Protein AF-A0A182NRC0-F1 (afdb_monomer)

Mean predicted aligned error: 17.58 Å

Nearest PDB structures (foldseek):
  3b2d-assembly1_D  TM=5.508E-01  e=8.997E-05  Homo sapiens
  3m7o-assembly1_A  TM=5.304E-01  e=8.075E-05  Mus musculus
  3m7o-assembly3_C  TM=5.229E-01  e=1.631E-04  Mus musculus
  3mu3-assembly2_B  TM=4.552E-01  e=1.463E-04  Gallus gallus
  2n59-assembly1_A  TM=3.429E-01  e=3.055E+00  Rhodopseudomonas palustris DX-1

Radius of gyration: 30.47 Å; Cα contacts (8 Å, |Δi|>4): 917; chains: 1; bounding box: 78×65×74 Å

Foldseek 3Di:
DPDPPVVVVVVVVVVVVVVPPDDDDDDDPPPPPPPPVPPFDKAWDDKDWDDPPFPQKDKPDWDFDDDVVDFIKTWTKIAGQDWAQWKKKWKFKFFCDPHTDTDDDTDIDTLQCCLVVVDPDPNVVLVLVQCCVFPVVVSDHDGDHNDMDTHIGGDDPVSDPPQDDFHKMKMKMWIAGPVRGTRTIMIIIMGTDDPDDDDDPPLDDDADPDDDDPDPPDPQKHKPDWDWDDDVPDFIKTWTKIAGQDWDLWKKKFKFKFFCPPHTDTHDDGDIDTLLLCLVPVPPDPVVVLVLVQCCVFPVVSSDHDGDHNDMDTHIGGDDPVSDPSPDDDGDMDMDMDIFAADWDFPDPPFPFKHWPDFDWADDPPDFIKTWTKMAGQDKALWKKKWKFKFFCPPATDTDPDTDIDGLLVCLVPVPPDPVVVLVLVQCCQQPVVQSDHDTDHNDMDTGIGGDDLVSDDPPDDFHKMWMWIFMAGPVRRTRTIIIWIWGWDDDVGTDIHTDGDDDVVSVVVVVVD

Organism: NCBI:txid7168

Secondary structure (DSSP, 8-state):
--SSHHHHHHHHHHHHHHTS------------------S---EEEEEEE-SPSPSS-EEEEEEEE--TTS--EEEEEEEEEEEES--EEEEEEEEESSSEEEEEEEEEEEHHHHHHH----HHHHHHHHHHHHH-GGGTSPSPEEEEEEEEEE---GGGS-TTPPSEEEEEEEEEE-TTS-EEEEEEEEEEE--------S-------------SPSPSS-EEEEEEEE--TTS--EEEEEEEE-S-BS--EEEEEEEEESSSEEEEEEEEEEEHHHHHHS----HHHHHHHHHHHHH-TTTSSPSPB-SEEEEEEE---GGGS-TTPPSS-EEEEEEEE----EE-SPSBTTBEEEEEEEE--TTSPPEEEEEEEEEEEES-EEEEEEEEEESSSEEEEEEEEEEEHHHHHHS--S-HHHHHHHHHHHHH-TTT-SSSPEEEEEEEEEEE--GGGS-TTPPSEEEEEEEEEEETT--EEEEEEEEEEEEESSSEEEEE-----HHHHHHTT--

Sequence (514 aa):
MELNIIGYALVLALLIHFSLQNTRSTEKPIERNTTRNKAYSIRITKYLCVGMPYERTTVNYCKTVLRRNQPTVLNVSVHVPEVLNYIWVTVKLYYKFRTFQPFLIDMEQEGCEYMKNRPVIPLTDYIYEIFQKSVPDLSSPCPHGNKTYNIVWWLEEKYTPKSIPAGDYRLDVQFIAHDKAIIYANTRSTEKPIGRNTTNNKPYTIRITKYLCVELPYERTTVSYCKTLLRRNQPTVLNVSVHVPEVLNYILVTVKLYYKFRTFQPLLIDMEQEGCEYMRNRPIIPLTDYIYEIYQKSLPDLAKPCPHGNRTYNIVWWLEEKHTPKSMPAGDYRLDTRLHLNRMLCVDMPYPNSFVTQCRVILRRNQMSLIALSIDVPDLYNYITLHVKLHYKFNTFQPLLFEAAADVCGFMRDPVKSPALIYVYEILLDMVPKYTRPCPHGNLTYAVLTEFKEEYAPKSVPAGDYRLDLRFATHANVTLLSVQLYFYARRREFLVLKIIPNMTKAEIYRDRMT

InterPro domains:
  IPR010512 Protein of unknown function DUF1091 [PF06477] (89-171)
  IPR010512 Protein of unknown function DUF1091 [PF06477] (253-335)
  IPR010512 Protein of unknown function DUF1091 [PF06477] (387-468)

Structure (mmCIF, N/CA/C/O backbone):
data_AF-A0A182NRC0-F1
#
_entry.id   AF-A0A182NRC0-F1
#
loop_
_atom_site.group_PDB
_atom_site.id
_atom_site.type_symbol
_atom_site.label_atom_id
_atom_site.label_alt_id
_atom_site.label_comp_id
_atom_site.label_asym_id
_atom_site.label_entity_id
_atom_site.label_seq_id
_atom_site.pdbx_PDB_ins_code
_atom_site.Cartn_x
_atom_site.Cartn_y
_atom_site.Cartn_z
_atom_site.occupancy
_atom_site.B_iso_or_equiv
_atom_site.auth_seq_id
_atom_site.auth_comp_id
_atom_site.auth_asym_id
_atom_site.auth_atom_id
_atom_site.pdbx_PDB_model_num
ATOM 1 N N . MET A 1 1 ? -46.319 24.843 -40.673 1.00 43.72 1 MET A N 1
ATOM 2 C CA . MET A 1 1 ? -45.255 24.015 -40.054 1.00 43.72 1 MET A CA 1
ATOM 3 C C . MET A 1 1 ? -45.783 23.529 -38.714 1.00 43.72 1 MET A C 1
ATOM 5 O O . MET A 1 1 ? -45.491 24.105 -37.678 1.00 43.72 1 MET A O 1
ATOM 9 N N . GLU A 1 2 ? -46.655 22.525 -38.762 1.00 41.47 2 GLU A N 1
ATOM 10 C CA . GLU A 1 2 ? -47.545 22.118 -37.665 1.00 41.47 2 GLU A CA 1
ATOM 11 C C . GLU A 1 2 ? -47.309 20.651 -37.274 1.00 41.47 2 GLU A C 1
ATOM 13 O O . GLU A 1 2 ? -48.224 19.838 -37.270 1.00 41.47 2 GLU A O 1
ATOM 18 N N . LEU A 1 3 ? -46.060 20.281 -36.973 1.00 39.16 3 LEU A N 1
ATOM 19 C CA . LEU A 1 3 ? -45.738 18.898 -36.584 1.00 39.16 3 LEU A CA 1
ATOM 20 C C . LEU A 1 3 ? -44.888 18.743 -35.314 1.00 39.16 3 LEU A C 1
ATOM 22 O O . LEU A 1 3 ? -44.550 17.623 -34.959 1.00 39.16 3 LEU A O 1
ATOM 26 N N . ASN A 1 4 ? -44.624 19.820 -34.564 1.00 47.69 4 ASN A N 1
ATOM 27 C CA . ASN A 1 4 ? -43.827 19.748 -33.324 1.00 47.69 4 ASN A CA 1
ATOM 28 C C . ASN A 1 4 ? -44.588 20.066 -32.024 1.00 47.69 4 ASN A C 1
ATOM 30 O O . ASN A 1 4 ? -43.991 20.048 -30.952 1.00 47.69 4 ASN A O 1
ATOM 34 N N . ILE A 1 5 ? -45.903 20.304 -32.079 1.00 46.97 5 ILE A N 1
ATOM 35 C CA . ILE A 1 5 ? -46.701 20.641 -30.882 1.00 46.97 5 ILE A CA 1
ATOM 36 C C . ILE A 1 5 ? -47.317 19.387 -30.230 1.00 46.97 5 ILE A C 1
ATOM 38 O O . ILE A 1 5 ? -47.446 19.320 -29.009 1.00 46.97 5 ILE A O 1
ATOM 42 N N . ILE A 1 6 ? -47.597 18.336 -31.008 1.00 53.00 6 ILE A N 1
ATOM 43 C CA . ILE A 1 6 ? -48.217 17.098 -30.497 1.00 53.00 6 ILE A CA 1
ATOM 44 C C . ILE A 1 6 ? -47.212 16.252 -29.688 1.00 53.00 6 ILE A C 1
ATOM 46 O O . ILE A 1 6 ? -47.586 15.628 -28.696 1.00 53.00 6 ILE A O 1
ATOM 50 N N . GLY A 1 7 ? -45.918 16.297 -30.034 1.00 47.84 7 GLY A N 1
ATOM 51 C CA . GLY A 1 7 ? -44.866 15.564 -29.316 1.00 47.84 7 GLY A CA 1
ATOM 52 C C . GLY A 1 7 ? -44.613 16.082 -27.895 1.00 47.84 7 GLY A C 1
ATOM 53 O O . GLY A 1 7 ? -44.473 15.290 -26.966 1.00 47.84 7 GLY A O 1
ATOM 54 N N . TYR A 1 8 ? -44.631 17.404 -27.692 1.00 46.28 8 TYR A N 1
ATOM 55 C CA . TYR A 1 8 ? -44.430 18.000 -26.365 1.00 46.28 8 TYR A CA 1
ATOM 56 C C . TYR A 1 8 ? -45.642 17.817 -25.440 1.00 46.28 8 TYR A C 1
ATOM 58 O O . TYR A 1 8 ? -45.466 17.619 -24.238 1.00 46.28 8 TYR A O 1
ATOM 66 N N . ALA A 1 9 ? -46.861 17.801 -25.991 1.00 51.50 9 ALA A N 1
ATOM 67 C CA . ALA A 1 9 ? -48.078 17.551 -25.219 1.00 51.50 9 ALA A CA 1
ATOM 68 C C . ALA A 1 9 ? -48.160 16.102 -24.696 1.00 51.50 9 ALA A C 1
ATOM 70 O O . ALA A 1 9 ? -48.585 15.880 -23.563 1.00 51.50 9 ALA A O 1
ATOM 71 N N . LEU A 1 10 ? -47.683 15.120 -25.471 1.00 51.16 10 LEU A N 1
ATOM 72 C CA . LEU A 1 10 ? -47.648 13.707 -25.067 1.00 51.16 10 LEU A CA 1
ATOM 73 C C . LEU A 1 10 ? -46.608 13.427 -23.970 1.00 51.16 10 LEU A C 1
ATOM 75 O O . LEU A 1 10 ? -46.870 12.643 -23.059 1.00 51.16 10 LEU A O 1
ATOM 79 N N . VAL A 1 11 ? -45.460 14.112 -24.003 1.00 56.47 11 VAL A N 1
ATOM 80 C CA . VAL A 1 11 ? -44.422 13.983 -22.965 1.00 56.47 11 VAL A CA 1
ATOM 81 C C . VAL A 1 11 ? -44.844 14.675 -21.663 1.00 56.47 11 VAL A C 1
ATOM 83 O O . VAL A 1 11 ? -44.642 14.109 -20.588 1.00 56.47 11 VAL A O 1
ATOM 86 N N . LEU A 1 12 ? -45.504 15.840 -21.726 1.00 53.97 12 LEU A N 1
ATOM 87 C CA . LEU A 1 12 ? -46.051 16.483 -20.523 1.00 53.97 12 LEU A CA 1
ATOM 88 C C . LEU A 1 12 ? -47.208 15.679 -19.903 1.00 53.97 12 LEU A C 1
ATOM 90 O O . LEU A 1 12 ? -47.270 15.559 -18.680 1.00 53.97 12 LEU A O 1
ATOM 94 N N . ALA A 1 13 ? -48.085 15.077 -20.714 1.00 54.19 13 ALA A N 1
ATOM 95 C CA . ALA A 1 13 ? -49.183 14.247 -20.214 1.00 54.19 13 ALA A CA 1
ATOM 96 C C . ALA A 1 13 ? -48.684 12.967 -19.513 1.00 54.19 13 ALA A C 1
ATOM 98 O O . ALA A 1 13 ? -49.241 12.569 -18.489 1.00 54.19 13 ALA A O 1
ATOM 99 N N . LEU A 1 14 ? -47.592 12.360 -19.996 1.00 48.06 14 LEU A N 1
ATOM 100 C CA . LEU A 1 14 ? -46.971 11.192 -19.358 1.00 48.06 14 LEU A CA 1
ATOM 101 C C . LEU A 1 14 ? -46.259 11.538 -18.038 1.00 48.06 14 LEU A C 1
ATOM 103 O O . LEU A 1 14 ? -46.298 10.744 -17.098 1.00 48.06 14 LEU A O 1
ATOM 107 N N . LEU A 1 15 ? -45.670 12.733 -17.923 1.00 42.88 15 LEU A N 1
ATOM 108 C CA . LEU A 1 15 ? -45.020 13.187 -16.685 1.00 42.88 15 LEU A CA 1
ATOM 109 C C . LEU A 1 15 ? -46.028 13.584 -15.591 1.00 42.88 15 LEU A C 1
ATOM 111 O O . LEU A 1 15 ? -45.769 13.360 -14.405 1.00 42.88 15 LEU A O 1
ATOM 115 N N . ILE A 1 16 ? -47.202 14.096 -15.974 1.00 47.09 16 ILE A N 1
ATOM 116 C CA . ILE A 1 16 ? -48.287 14.423 -15.033 1.00 47.09 16 ILE A CA 1
ATOM 117 C C . ILE A 1 16 ? -49.017 13.149 -14.565 1.00 47.09 16 ILE A C 1
ATOM 119 O O . ILE A 1 16 ? -49.430 13.065 -13.410 1.00 47.09 16 ILE A O 1
ATOM 123 N N . HIS A 1 17 ? -49.092 12.098 -15.393 1.00 43.09 17 HIS A N 1
ATOM 124 C CA . HIS A 1 17 ? -49.669 10.817 -14.965 1.00 43.09 17 HIS A CA 1
ATOM 125 C C . HIS A 1 17 ? -48.775 10.022 -13.996 1.00 43.09 17 HIS A C 1
ATOM 127 O O . HIS A 1 17 ? -49.298 9.317 -13.133 1.00 43.09 17 HIS A O 1
ATOM 133 N N . PHE A 1 18 ? -47.448 10.173 -14.072 1.00 40.12 18 PHE A N 1
ATOM 134 C CA . PHE A 1 18 ? -46.512 9.516 -13.146 1.00 40.12 18 PHE A CA 1
ATOM 135 C C . PHE A 1 18 ? -46.407 10.189 -11.769 1.00 40.12 18 PHE A C 1
ATOM 137 O O . PHE A 1 18 ? -45.891 9.585 -10.831 1.00 40.12 18 PHE A O 1
ATOM 144 N N . SER A 1 19 ? -46.914 11.415 -11.615 1.00 35.34 19 SER A N 1
ATOM 145 C CA . SER A 1 19 ? -46.824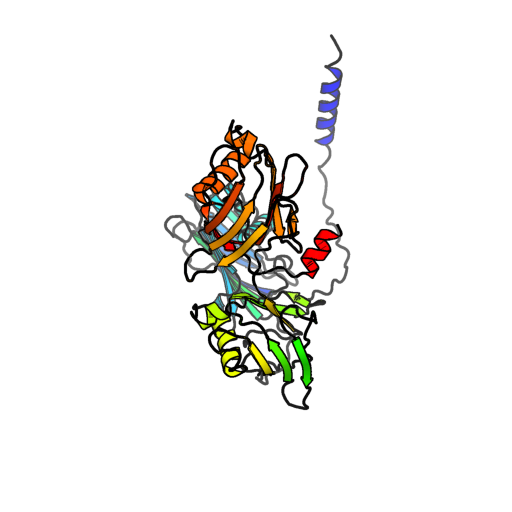 12.185 -10.367 1.00 35.34 19 SER A CA 1
ATOM 146 C C . SER A 1 19 ? -48.092 12.134 -9.497 1.00 35.34 19 SER A C 1
ATOM 148 O O . SER A 1 19 ? -48.095 12.710 -8.410 1.00 35.34 19 SER A O 1
ATOM 150 N N . LEU A 1 20 ? -49.135 11.385 -9.897 1.00 36.84 20 LEU A N 1
ATOM 151 C CA . LEU A 1 20 ? -50.408 11.288 -9.157 1.00 36.84 20 LEU A CA 1
ATOM 152 C C . LEU A 1 20 ? -50.820 9.884 -8.666 1.00 36.84 20 LEU A C 1
ATOM 154 O O . LEU A 1 20 ? -51.962 9.690 -8.253 1.00 36.84 20 LEU A O 1
ATOM 158 N N . GLN A 1 21 ? -49.909 8.908 -8.633 1.00 38.03 21 GLN A N 1
ATOM 159 C CA . GLN A 1 21 ? -50.160 7.607 -7.994 1.00 38.03 21 GLN A CA 1
ATOM 160 C C . GLN A 1 21 ? -48.964 7.141 -7.158 1.00 38.03 21 GLN A C 1
ATOM 162 O O . GLN A 1 21 ? -48.238 6.239 -7.557 1.00 38.03 21 GLN A O 1
ATOM 167 N N . ASN A 1 22 ? -48.763 7.726 -5.971 1.00 32.66 22 ASN A N 1
ATOM 168 C CA . ASN A 1 22 ? -48.242 6.943 -4.843 1.00 32.66 22 ASN A CA 1
ATOM 169 C C . ASN A 1 22 ? -48.501 7.610 -3.483 1.00 32.66 22 ASN A C 1
ATOM 171 O O . ASN A 1 22 ? -47.600 8.054 -2.777 1.00 32.66 22 ASN A O 1
ATOM 175 N N . THR A 1 23 ? -49.771 7.659 -3.091 1.00 34.44 23 THR A N 1
ATOM 176 C CA . THR A 1 23 ? -50.172 7.814 -1.692 1.00 34.44 23 THR A CA 1
ATOM 177 C C . THR A 1 23 ? -51.085 6.654 -1.323 1.00 34.44 23 THR A C 1
ATOM 179 O O . THR A 1 23 ? -52.290 6.714 -1.544 1.00 34.44 23 THR A O 1
ATOM 182 N N . ARG A 1 24 ? -50.516 5.586 -0.747 1.00 33.53 24 ARG A N 1
ATOM 183 C CA . ARG A 1 24 ? -51.160 4.780 0.305 1.00 33.53 24 ARG A CA 1
ATOM 184 C C . ARG A 1 24 ? -50.234 3.696 0.862 1.00 33.53 24 ARG A C 1
ATOM 186 O O . ARG A 1 24 ? -49.718 2.866 0.134 1.00 33.53 24 ARG A O 1
ATOM 193 N N . SER A 1 25 ? -50.186 3.691 2.195 1.00 31.00 25 SER A N 1
ATOM 194 C CA . SER A 1 25 ? -50.291 2.503 3.048 1.00 31.00 25 SER A CA 1
ATOM 195 C C . SER A 1 25 ? -49.156 1.474 3.017 1.00 31.00 25 SER A C 1
ATOM 197 O O . SER A 1 25 ? -49.097 0.595 2.170 1.00 31.00 25 SER A O 1
ATOM 199 N N . THR A 1 26 ? -48.342 1.542 4.073 1.00 41.62 26 THR A N 1
ATOM 200 C CA . THR A 1 26 ? -47.873 0.407 4.887 1.00 41.62 26 THR A CA 1
ATOM 201 C C . THR A 1 26 ? -48.140 -1.002 4.351 1.00 41.62 26 THR A C 1
ATOM 203 O O . THR A 1 26 ? -49.220 -1.541 4.560 1.00 41.62 26 THR A O 1
ATOM 206 N N . GLU A 1 27 ? -47.083 -1.654 3.877 1.00 32.19 27 GLU A N 1
ATOM 207 C CA . GLU A 1 27 ? -46.817 -3.063 4.164 1.00 32.19 27 GLU A CA 1
ATOM 208 C C . GLU A 1 27 ? -45.309 -3.219 4.385 1.00 32.19 27 GLU A C 1
ATOM 210 O O . GLU A 1 27 ? -44.486 -2.979 3.502 1.00 32.19 27 GLU A O 1
ATOM 215 N N . LYS A 1 28 ? -44.926 -3.561 5.621 1.00 36.34 28 LYS A N 1
ATOM 216 C CA . LYS A 1 28 ? -43.568 -4.023 5.915 1.00 36.34 28 LYS A CA 1
ATOM 217 C C . LYS A 1 28 ? -43.353 -5.304 5.110 1.00 36.34 28 LYS A C 1
ATOM 219 O O . LYS A 1 28 ? -44.164 -6.218 5.270 1.00 36.34 28 LYS A O 1
ATOM 224 N N . PRO A 1 29 ? -42.264 -5.447 4.339 1.00 33.28 29 PRO A N 1
ATOM 225 C CA . PRO A 1 29 ? -41.928 -6.752 3.818 1.00 33.28 29 PRO A CA 1
ATOM 226 C C . PRO A 1 29 ? -41.579 -7.633 5.019 1.00 33.28 29 PRO A C 1
ATOM 228 O O . PRO A 1 29 ? -40.618 -7.382 5.749 1.00 33.28 29 PRO A O 1
ATOM 231 N N . ILE A 1 30 ? -42.419 -8.640 5.252 1.00 42.06 30 ILE A N 1
ATOM 232 C CA . ILE A 1 30 ? -42.114 -9.779 6.108 1.00 42.06 30 ILE A CA 1
ATOM 233 C C . ILE A 1 30 ? -40.918 -10.469 5.452 1.00 42.06 30 ILE A C 1
ATOM 235 O O . ILE A 1 30 ? -41.057 -11.260 4.518 1.00 42.06 30 ILE A O 1
ATOM 239 N N . GLU A 1 31 ? -39.719 -10.108 5.906 1.00 36.91 31 GLU A N 1
ATOM 240 C CA . GLU A 1 31 ? -38.492 -10.816 5.576 1.00 36.91 31 GLU A CA 1
ATOM 241 C C . GLU A 1 31 ? -38.659 -12.257 6.063 1.00 36.91 31 GLU A C 1
ATOM 243 O O . GLU A 1 31 ? -38.711 -12.541 7.262 1.00 36.91 31 GLU A O 1
ATOM 248 N N . ARG A 1 32 ? -38.811 -13.176 5.105 1.00 35.69 32 ARG A N 1
ATOM 249 C CA . ARG A 1 32 ? -38.825 -14.614 5.359 1.00 35.69 32 ARG A CA 1
ATOM 250 C C . ARG A 1 32 ? -37.596 -14.975 6.188 1.00 35.69 32 ARG A C 1
ATOM 252 O O . ARG A 1 32 ? -36.467 -14.696 5.788 1.00 35.69 32 ARG A O 1
ATOM 259 N N . ASN A 1 33 ? -37.848 -15.648 7.309 1.00 39.62 33 ASN A N 1
ATOM 260 C CA . ASN A 1 33 ? -36.872 -16.348 8.138 1.00 39.62 33 ASN A CA 1
ATOM 261 C C . ASN A 1 33 ? -36.078 -17.367 7.300 1.00 39.62 33 ASN A C 1
ATOM 263 O O . ASN A 1 33 ? -36.319 -18.568 7.354 1.00 39.62 33 ASN A O 1
ATOM 267 N N . THR A 1 34 ? -35.082 -16.910 6.549 1.00 34.75 34 THR A N 1
ATOM 268 C CA . THR A 1 34 ? -33.891 -17.721 6.331 1.00 34.75 34 THR A CA 1
ATOM 269 C C . THR A 1 34 ? -33.065 -17.589 7.594 1.00 34.75 34 THR A C 1
ATOM 271 O O . THR A 1 34 ? -32.490 -16.531 7.856 1.00 34.75 34 THR A O 1
ATOM 274 N N . THR A 1 35 ? -33.022 -18.655 8.386 1.00 39.28 35 THR A N 1
ATOM 275 C CA . THR A 1 35 ? -32.049 -18.891 9.455 1.00 39.28 35 THR A CA 1
ATOM 276 C C . THR A 1 35 ? -30.634 -18.857 8.869 1.00 39.28 35 THR A C 1
ATOM 278 O O . THR A 1 35 ? -29.957 -19.866 8.694 1.00 39.28 35 THR A O 1
ATOM 281 N N . ARG A 1 36 ? -30.150 -17.656 8.533 1.00 39.91 36 ARG A N 1
ATOM 282 C CA . ARG A 1 36 ? -28.728 -17.405 8.343 1.00 39.91 36 ARG A CA 1
ATOM 283 C C . ARG A 1 36 ? -28.094 -17.668 9.697 1.00 39.91 36 ARG A C 1
ATOM 285 O O . ARG A 1 36 ? -28.308 -16.893 10.625 1.00 39.91 36 ARG A O 1
ATOM 292 N N . ASN A 1 37 ? -27.317 -18.743 9.797 1.00 40.75 37 ASN A N 1
ATOM 293 C CA . ASN A 1 37 ? -26.386 -18.964 10.899 1.00 40.75 37 ASN A CA 1
ATOM 294 C C . ASN A 1 37 ? -25.563 -17.682 11.099 1.00 40.75 37 ASN A C 1
ATOM 296 O O . ASN A 1 37 ? -24.617 -17.419 10.348 1.00 40.75 37 ASN A O 1
ATOM 300 N N . LYS A 1 38 ? -25.966 -16.845 12.065 1.00 46.78 38 LYS A N 1
ATOM 301 C CA . LYS A 1 38 ? -25.236 -15.638 12.444 1.00 46.78 38 LYS A CA 1
ATOM 302 C C . LYS A 1 38 ? -23.928 -16.104 13.065 1.00 46.78 38 LYS A C 1
ATOM 304 O O . LYS A 1 38 ? -23.907 -16.594 14.185 1.00 46.78 38 LYS A O 1
ATOM 309 N N . ALA A 1 39 ? -22.840 -15.991 12.307 1.00 48.66 39 ALA A N 1
ATOM 310 C CA . ALA A 1 39 ? -21.517 -16.439 12.742 1.00 48.66 39 ALA A CA 1
ATOM 311 C C . ALA A 1 39 ? -20.969 -15.632 13.938 1.00 48.66 39 ALA A C 1
ATOM 313 O O . ALA A 1 39 ? -19.999 -16.045 14.563 1.00 48.66 39 ALA A O 1
ATOM 314 N N . TYR A 1 40 ? -21.567 -14.480 14.249 1.00 61.66 40 TYR A N 1
ATOM 315 C CA . TYR A 1 40 ? -21.259 -13.661 15.414 1.00 61.66 40 TYR A CA 1
ATOM 316 C C . TYR A 1 40 ? -22.441 -12.734 15.729 1.00 61.66 40 TYR A C 1
ATOM 318 O O . TYR A 1 40 ? -23.261 -12.451 14.855 1.00 61.66 40 TYR A O 1
ATOM 326 N N . SER A 1 41 ? -22.504 -12.254 16.971 1.00 71.69 41 SER A N 1
ATOM 327 C CA . SER A 1 41 ? -23.411 -11.184 17.394 1.00 71.69 41 SER A CA 1
ATOM 328 C C . SER A 1 41 ? -22.631 -10.125 18.165 1.00 71.69 41 SER A C 1
ATOM 330 O O . SER A 1 41 ? -21.667 -10.446 18.864 1.00 71.69 41 SER A O 1
ATOM 332 N N . ILE A 1 42 ? -23.014 -8.860 18.001 1.00 80.00 42 ILE A N 1
ATOM 333 C CA . ILE A 1 42 ? -22.394 -7.734 18.702 1.00 80.00 42 ILE A CA 1
ATOM 334 C C . ILE A 1 42 ? -23.413 -7.171 19.673 1.00 80.00 42 ILE A C 1
ATOM 336 O O . ILE A 1 42 ? -24.495 -6.742 19.271 1.00 80.00 42 ILE A O 1
ATOM 340 N N . ARG A 1 43 ? -23.049 -7.139 20.957 1.00 83.81 43 ARG A N 1
ATOM 341 C CA . ARG A 1 43 ? -23.885 -6.549 21.992 1.00 83.81 43 ARG A CA 1
ATOM 342 C C . ARG A 1 43 ? -23.289 -5.228 22.436 1.00 83.81 43 ARG A C 1
ATOM 344 O O . ARG A 1 43 ? -22.180 -5.155 22.954 1.00 83.81 43 ARG A O 1
ATOM 351 N N . ILE A 1 44 ? -24.060 -4.169 22.268 1.00 87.81 44 ILE A N 1
ATOM 352 C CA . ILE A 1 44 ? -23.691 -2.849 22.764 1.00 87.81 44 ILE A CA 1
ATOM 353 C C . ILE A 1 44 ? -24.171 -2.739 24.197 1.00 87.81 44 ILE A C 1
ATOM 355 O O . ILE A 1 44 ? -25.370 -2.848 24.456 1.00 87.81 44 ILE A O 1
ATOM 359 N N . THR A 1 45 ? -23.237 -2.531 25.117 1.00 87.25 45 THR A N 1
ATOM 360 C CA . THR A 1 45 ? -23.536 -2.518 26.548 1.00 87.25 45 THR A CA 1
ATOM 361 C C . THR A 1 45 ? -23.946 -1.130 27.011 1.00 87.25 45 THR A C 1
ATOM 363 O O . THR A 1 45 ? -24.887 -1.003 27.791 1.00 87.25 45 THR A O 1
ATOM 366 N N . LYS A 1 46 ? -23.280 -0.082 26.511 1.00 90.88 46 LYS A N 1
ATOM 367 C CA . LYS A 1 46 ? -23.529 1.292 26.954 1.00 90.88 46 LYS A CA 1
ATOM 368 C C . LYS A 1 46 ? -23.110 2.325 25.913 1.00 90.88 46 LYS A C 1
ATOM 370 O O . LYS A 1 46 ? -22.060 2.181 25.287 1.00 90.88 46 LYS A O 1
ATOM 375 N N . TYR A 1 47 ? -23.900 3.389 25.804 1.00 93.19 47 TYR A N 1
ATOM 376 C CA . TYR A 1 47 ? -23.474 4.668 25.250 1.00 93.19 47 TYR A CA 1
ATOM 377 C C . TYR A 1 47 ? -23.299 5.683 26.373 1.00 93.19 47 TYR A C 1
ATOM 379 O O . TYR A 1 47 ? -24.133 5.782 27.276 1.00 93.19 47 TYR A O 1
ATOM 387 N N . LEU A 1 48 ? -22.220 6.445 26.312 1.00 93.06 48 LEU A N 1
ATOM 388 C CA . LEU A 1 48 ? -21.880 7.456 27.293 1.00 93.06 48 LEU A CA 1
ATOM 389 C C . LEU A 1 48 ? -21.454 8.715 26.553 1.00 93.06 48 LEU A C 1
ATOM 391 O O . LEU A 1 48 ? -20.437 8.718 25.872 1.00 93.06 48 LEU A O 1
ATOM 395 N N . CYS A 1 49 ? -22.220 9.787 26.689 1.00 92.50 49 CYS A N 1
ATOM 396 C CA . CYS A 1 49 ? -21.737 11.089 26.266 1.00 92.50 49 CYS A CA 1
ATOM 397 C C . CYS A 1 49 ? -20.751 11.620 27.320 1.00 92.50 49 CYS A C 1
ATOM 399 O O . CYS A 1 49 ? -21.027 11.528 28.517 1.00 92.50 49 CYS A O 1
ATOM 401 N N . VAL A 1 50 ? -19.592 12.109 26.885 1.00 91.62 50 VAL A N 1
ATOM 402 C CA . VAL A 1 50 ? -18.455 12.450 27.759 1.00 91.62 50 VAL A CA 1
ATOM 403 C C . VAL A 1 50 ? -18.076 13.920 27.612 1.00 91.62 50 VAL A C 1
ATOM 405 O O . VAL A 1 50 ? -18.248 14.487 26.537 1.00 91.62 50 VAL A O 1
ATOM 408 N N . GLY A 1 51 ? -17.554 14.531 28.678 1.00 85.75 51 GLY A N 1
ATOM 409 C CA . GLY A 1 51 ? -17.056 15.912 28.640 1.00 85.75 51 GLY A CA 1
ATOM 410 C C . GLY A 1 51 ? -18.138 16.996 28.599 1.00 85.75 51 GLY A C 1
ATOM 411 O O . GLY A 1 51 ? -17.907 18.034 28.000 1.00 85.75 51 GLY A O 1
ATOM 412 N N . MET A 1 52 ? -19.314 16.757 29.190 1.00 87.38 52 MET A N 1
ATOM 413 C CA . MET A 1 52 ? -20.339 17.799 29.348 1.00 87.38 52 MET A CA 1
ATOM 414 C C . MET A 1 52 ? -20.063 18.688 30.572 1.00 87.38 52 MET A C 1
ATOM 416 O O . MET A 1 52 ? -19.608 18.151 31.587 1.00 87.38 52 MET A O 1
ATOM 420 N N . PRO A 1 53 ? -20.434 19.984 30.538 1.00 89.75 53 PRO A N 1
ATOM 421 C CA . PRO A 1 53 ? -21.062 20.703 29.418 1.00 89.75 53 PRO A CA 1
ATOM 422 C C . PRO A 1 53 ? -20.068 21.051 28.294 1.00 89.75 53 PRO A C 1
ATOM 424 O O . PRO A 1 53 ? -18.877 21.195 28.544 1.00 89.75 53 PRO A O 1
ATOM 427 N N . TYR A 1 54 ? -20.570 21.186 27.062 1.00 93.00 54 TYR A N 1
ATOM 428 C CA . TYR A 1 54 ? -19.779 21.631 25.910 1.00 93.00 54 TYR A CA 1
ATOM 429 C C . TYR A 1 54 ? -19.870 23.153 25.757 1.00 93.00 54 TYR A C 1
ATOM 431 O O . TYR A 1 54 ? -20.904 23.742 26.060 1.00 93.00 54 TYR A O 1
ATOM 439 N N . GLU A 1 55 ? -18.811 23.792 25.261 1.00 91.25 55 GLU A N 1
ATOM 440 C CA . GLU A 1 55 ? -18.741 25.261 25.162 1.00 91.25 55 GLU A CA 1
ATOM 441 C C . GLU A 1 55 ? -19.724 25.836 24.132 1.00 91.25 55 GLU A C 1
ATOM 443 O O . GLU A 1 55 ? -20.315 26.888 24.357 1.00 91.25 55 GLU A O 1
ATOM 448 N N . ARG A 1 56 ? -19.921 25.131 23.009 1.00 92.19 56 ARG A N 1
ATOM 449 C CA . ARG A 1 56 ? -20.705 25.613 21.856 1.00 92.19 56 ARG A CA 1
ATOM 450 C C . ARG A 1 56 ? -22.051 24.919 21.671 1.00 92.19 56 ARG A C 1
ATOM 452 O O . ARG A 1 56 ? -22.796 25.268 20.759 1.00 92.19 56 ARG A O 1
ATOM 459 N N . THR A 1 57 ? -22.365 23.906 22.474 1.00 95.25 57 THR A N 1
ATOM 460 C CA . THR A 1 57 ? -23.607 23.136 22.331 1.00 95.25 57 THR A CA 1
ATOM 461 C C . THR A 1 57 ? -24.196 22.768 23.677 1.00 95.25 57 THR A C 1
ATOM 463 O O . THR A 1 57 ? -23.497 22.575 24.670 1.00 95.25 57 THR A O 1
ATOM 466 N N . THR A 1 58 ? -25.514 22.609 23.699 1.00 96.00 58 THR A N 1
ATOM 467 C CA . THR A 1 58 ? -26.236 22.153 24.883 1.00 96.00 58 THR A CA 1
ATOM 468 C C . THR A 1 58 ? -26.858 20.791 24.610 1.00 96.00 58 THR A C 1
ATOM 470 O O . THR A 1 58 ? -27.677 20.607 23.707 1.00 96.00 58 THR A O 1
ATOM 473 N N . VAL A 1 59 ? -26.442 19.786 25.384 1.00 95.94 59 VAL A N 1
ATOM 474 C CA . VAL A 1 59 ? -27.041 18.449 25.321 1.00 95.94 59 VAL A CA 1
ATOM 475 C C . VAL A 1 59 ? -28.263 18.418 26.225 1.00 95.94 59 VAL A C 1
ATOM 477 O O . VAL A 1 59 ? -28.139 18.353 27.444 1.00 95.94 59 VAL A O 1
ATOM 480 N N . ASN A 1 60 ? -29.450 18.419 25.622 1.00 95.38 60 ASN A N 1
ATOM 481 C CA . ASN A 1 60 ? -30.718 18.371 26.350 1.00 95.38 60 ASN A CA 1
ATOM 482 C C . ASN A 1 60 ? -30.900 17.019 27.048 1.00 95.38 60 ASN A C 1
ATOM 484 O O . ASN A 1 60 ? -31.350 16.936 28.189 1.00 95.38 60 ASN A O 1
ATOM 488 N N . TYR A 1 61 ? -30.550 15.935 26.353 1.00 95.69 61 TYR A N 1
ATOM 489 C CA . TYR A 1 61 ? -30.506 14.598 26.930 1.00 95.69 61 TYR A CA 1
ATOM 490 C C . TYR A 1 61 ? -29.561 13.687 26.142 1.00 95.69 61 TYR A C 1
ATOM 492 O O . TYR A 1 61 ? -29.421 13.816 24.929 1.00 95.69 61 TYR A O 1
ATOM 500 N N . CYS A 1 62 ? -28.958 12.714 26.827 1.00 95.62 62 CYS A N 1
ATOM 501 C CA . CYS A 1 62 ? -28.198 11.618 26.225 1.00 95.62 62 CYS A CA 1
ATOM 502 C C . CYS A 1 62 ? -28.517 10.321 26.972 1.00 95.62 62 CYS A C 1
ATOM 504 O O . CYS A 1 62 ? -28.093 10.125 28.110 1.00 95.62 62 CYS A O 1
ATOM 506 N N . LYS A 1 63 ? -29.314 9.445 26.355 1.00 94.88 63 LYS A N 1
ATOM 507 C CA . LYS A 1 63 ? -29.832 8.230 26.990 1.00 94.88 63 LYS A CA 1
ATOM 508 C C . LYS A 1 63 ? -29.451 6.994 26.185 1.00 94.88 63 LYS A C 1
ATOM 510 O O . LYS A 1 63 ? -29.636 6.940 24.971 1.00 94.88 63 LYS A O 1
ATOM 515 N N . THR A 1 64 ? -28.973 5.972 26.890 1.00 93.75 64 THR A N 1
ATOM 516 C CA . THR A 1 64 ? -28.904 4.609 26.357 1.00 93.75 64 THR A CA 1
ATOM 517 C C . THR A 1 64 ? -30.258 3.945 26.572 1.00 93.75 64 THR A C 1
ATOM 519 O O . THR A 1 64 ? -30.673 3.759 27.714 1.00 93.75 64 THR A O 1
ATOM 522 N N . VAL A 1 65 ? -30.938 3.567 25.495 1.00 93.69 65 VAL A N 1
ATOM 523 C CA . VAL A 1 65 ? -32.207 2.837 25.548 1.00 93.69 65 VAL A CA 1
ATOM 524 C C . VAL A 1 65 ? -31.937 1.368 25.240 1.00 93.69 65 VAL A C 1
ATOM 526 O O . VAL A 1 65 ? -31.655 0.981 24.102 1.00 93.69 65 VAL A O 1
ATOM 529 N N . LEU A 1 66 ? -32.006 0.545 26.283 1.00 90.56 66 LEU A N 1
ATOM 530 C CA . LEU A 1 66 ? -31.927 -0.908 26.173 1.00 90.56 66 LEU A CA 1
ATOM 531 C C . LEU A 1 66 ? -33.280 -1.445 25.697 1.00 90.56 66 LEU A C 1
ATOM 533 O O . LEU A 1 66 ? -34.320 -1.101 26.254 1.00 90.56 66 LEU A O 1
ATOM 537 N N . ARG A 1 67 ? -33.272 -2.298 24.671 1.00 88.56 67 ARG A N 1
ATOM 538 C CA . ARG A 1 67 ? -34.482 -2.921 24.122 1.00 88.56 67 ARG A CA 1
ATOM 539 C C . ARG A 1 67 ? -34.339 -4.438 24.159 1.00 88.56 67 ARG A C 1
ATOM 541 O O . ARG A 1 67 ? -33.294 -4.978 23.802 1.00 88.56 67 ARG A O 1
ATOM 548 N N . ARG A 1 68 ? -35.383 -5.146 24.595 1.00 84.50 68 ARG A N 1
ATOM 549 C CA . ARG A 1 68 ? -35.359 -6.613 24.685 1.00 84.50 68 ARG A CA 1
ATOM 550 C C . ARG A 1 68 ? -35.292 -7.214 23.277 1.00 84.50 68 ARG A C 1
ATOM 552 O O . ARG A 1 68 ? -36.120 -6.883 22.436 1.00 84.50 68 ARG A O 1
ATOM 559 N N . ASN A 1 69 ? -34.311 -8.086 23.033 1.00 81.31 69 ASN A N 1
ATOM 560 C CA . ASN A 1 69 ? -34.067 -8.746 21.738 1.00 81.31 69 ASN A CA 1
ATOM 561 C C . ASN A 1 69 ? -33.875 -7.787 20.545 1.00 81.31 69 ASN A C 1
ATOM 563 O O . ASN A 1 69 ? -34.042 -8.187 19.395 1.00 81.31 69 ASN A O 1
ATOM 567 N N . GLN A 1 70 ? -33.524 -6.528 20.802 1.00 86.50 70 GLN A N 1
ATOM 568 C CA . GLN A 1 70 ? -33.285 -5.518 19.775 1.00 86.50 70 GLN A CA 1
ATOM 569 C C . GLN A 1 70 ? -31.974 -4.776 20.063 1.00 86.50 70 GLN A C 1
ATOM 571 O O . GLN A 1 70 ? -31.520 -4.755 21.208 1.00 86.50 70 GLN A O 1
ATOM 576 N N . PRO A 1 71 ? -31.355 -4.140 19.051 1.00 87.38 71 PRO A N 1
ATOM 577 C CA . PRO A 1 71 ? -30.148 -3.354 19.261 1.00 87.38 71 PRO A CA 1
ATOM 578 C C . PRO A 1 71 ? -30.370 -2.234 20.280 1.00 87.38 71 PRO A C 1
ATOM 580 O O . PRO A 1 71 ? -31.389 -1.531 20.227 1.00 87.38 71 PRO A O 1
ATOM 583 N N . THR A 1 72 ? -29.390 -2.049 21.167 1.00 91.31 72 THR A N 1
ATOM 584 C CA . THR A 1 72 ? -29.298 -0.900 22.074 1.00 91.31 72 THR A CA 1
ATOM 585 C C . THR A 1 72 ? -29.236 0.392 21.266 1.00 91.31 72 THR A C 1
ATOM 587 O O . THR A 1 72 ? -28.455 0.490 20.317 1.00 91.31 72 THR A O 1
ATOM 590 N N . VAL A 1 73 ? -30.039 1.378 21.660 1.00 93.56 73 VAL A N 1
ATOM 591 C CA . VAL A 1 73 ? -30.181 2.659 20.959 1.00 93.56 73 VAL A CA 1
ATOM 592 C C . VAL A 1 73 ? -29.553 3.779 21.776 1.00 93.56 73 VAL A C 1
ATOM 594 O O . VAL A 1 73 ? -29.727 3.847 22.991 1.00 93.56 73 VAL A O 1
ATOM 597 N N . LEU A 1 74 ? -28.845 4.669 21.098 1.00 95.00 74 LEU A N 1
ATOM 598 C CA . LEU A 1 74 ? -28.481 5.992 21.574 1.00 95.00 74 LEU A CA 1
ATOM 599 C C . LEU A 1 74 ? -29.604 6.957 21.201 1.00 95.00 74 LEU A C 1
ATOM 601 O O . LEU A 1 74 ? -29.890 7.131 20.021 1.00 95.00 74 LEU A O 1
ATOM 605 N N . ASN A 1 75 ? -30.233 7.573 22.196 1.00 96.06 75 ASN A N 1
ATOM 606 C CA . ASN A 1 75 ? -31.186 8.656 21.989 1.00 96.06 75 ASN A CA 1
ATOM 607 C C . ASN A 1 75 ? -30.581 9.936 22.568 1.00 96.06 75 ASN A C 1
ATOM 609 O O . ASN A 1 75 ? -30.401 10.039 23.786 1.00 96.06 75 ASN A O 1
ATOM 613 N N . VAL A 1 76 ? -30.231 10.882 21.702 1.00 96.56 76 VAL A N 1
ATOM 614 C CA . VAL A 1 76 ? -29.559 12.125 22.084 1.00 96.56 76 VAL A CA 1
ATOM 615 C C . VAL A 1 76 ? -30.227 13.324 21.425 1.00 96.56 76 VAL A C 1
ATOM 617 O O . VAL A 1 76 ? -30.651 13.256 20.276 1.00 96.56 76 VAL A O 1
ATOM 620 N N . SER A 1 77 ? -30.320 14.422 22.168 1.00 96.62 77 SER A N 1
ATOM 621 C CA . SER A 1 77 ? -30.796 15.707 21.666 1.00 96.62 77 SER A CA 1
ATOM 622 C C . SER A 1 77 ? -29.755 16.772 21.958 1.00 96.62 77 SER A C 1
ATOM 624 O O . SER A 1 77 ? -29.431 17.015 23.123 1.00 96.62 77 SER A O 1
ATOM 626 N N . VAL A 1 78 ? -29.207 17.359 20.896 1.00 96.50 78 VAL A N 1
ATOM 627 C CA . VAL A 1 78 ? -28.149 18.371 20.973 1.00 96.50 78 VAL A CA 1
ATOM 628 C C . VAL A 1 78 ? -28.631 19.646 20.301 1.00 96.50 78 VAL A C 1
ATOM 630 O O . VAL A 1 78 ? -28.973 19.635 19.119 1.00 96.50 78 VAL A O 1
ATOM 633 N N . HIS A 1 79 ? -28.660 20.744 21.046 1.00 96.94 79 HIS A N 1
ATOM 634 C CA . HIS A 1 79 ? -28.940 22.065 20.509 1.00 96.94 79 HIS A CA 1
ATOM 635 C C . HIS A 1 79 ? -27.631 22.763 20.135 1.00 96.94 79 HIS A C 1
ATOM 637 O O . HIS A 1 79 ? -26.715 22.884 20.952 1.00 96.94 79 HIS A O 1
ATOM 643 N N . VAL A 1 80 ? -27.544 23.180 18.872 1.00 96.38 80 VAL A N 1
ATOM 644 C CA . VAL A 1 80 ? -26.383 23.864 18.301 1.00 96.38 80 VAL A CA 1
ATOM 645 C C . VAL A 1 80 ? -26.843 25.270 17.897 1.00 96.38 80 VAL A C 1
ATOM 647 O O . VAL A 1 80 ? -27.479 25.401 16.848 1.00 96.38 80 VAL A O 1
ATOM 650 N N . PRO A 1 81 ? -26.601 26.301 18.729 1.00 95.69 81 PRO A N 1
ATOM 651 C CA . PRO A 1 81 ? -27.091 27.658 18.481 1.00 95.69 81 PRO A CA 1
ATOM 652 C C . PRO A 1 81 ? -26.338 28.356 17.340 1.00 95.69 81 PRO A C 1
ATOM 654 O O . PRO A 1 81 ? -26.926 29.129 16.590 1.00 95.69 81 PRO A O 1
ATOM 657 N N . GLU A 1 82 ? -25.050 28.056 17.171 1.00 94.44 82 GLU A N 1
ATOM 658 C CA . GLU A 1 82 ? -24.196 28.658 16.144 1.00 94.44 82 GLU A CA 1
ATOM 659 C C . GLU A 1 82 ? -24.231 27.878 14.827 1.00 94.44 82 GLU A C 1
ATOM 661 O O . GLU A 1 82 ? -24.542 26.687 14.797 1.00 94.44 82 GLU A O 1
ATOM 666 N N . VAL A 1 83 ? -23.869 28.546 13.730 1.00 95.12 83 VAL A N 1
ATOM 667 C CA . VAL A 1 83 ? -23.671 27.913 12.423 1.00 95.12 83 VAL A CA 1
ATOM 668 C C . VAL A 1 83 ? -22.213 27.468 12.281 1.00 95.12 83 VAL A C 1
ATOM 670 O O . VAL A 1 83 ? -21.289 28.276 12.307 1.00 95.12 83 VAL A O 1
ATOM 673 N N . LEU A 1 84 ? -22.016 26.169 12.097 1.00 93.88 84 LEU A N 1
ATOM 674 C CA . LEU A 1 84 ? -20.741 25.483 11.955 1.00 93.88 84 LEU A CA 1
ATOM 675 C C . LEU A 1 84 ? -20.494 25.144 10.480 1.00 93.88 84 LEU A C 1
ATOM 677 O O . LEU A 1 84 ? -21.164 24.293 9.889 1.00 93.88 84 LEU A O 1
ATOM 681 N N . ASN A 1 85 ? -19.504 25.816 9.898 1.00 94.00 85 ASN A N 1
ATOM 682 C CA . ASN A 1 85 ? -19.004 25.544 8.544 1.00 94.00 85 ASN A CA 1
ATOM 683 C C . ASN A 1 85 ? -17.794 24.602 8.533 1.00 94.00 85 ASN A C 1
ATOM 685 O O . ASN A 1 85 ? -17.362 24.182 7.464 1.00 94.00 85 ASN A O 1
ATOM 689 N N . TYR A 1 86 ? -17.241 24.327 9.714 1.00 93.75 86 TYR A N 1
ATOM 690 C CA . TYR A 1 86 ? -16.039 23.535 9.905 1.00 93.75 86 TYR A CA 1
ATOM 691 C C . TYR A 1 86 ? -16.241 22.604 11.093 1.00 93.75 86 TYR A C 1
ATOM 693 O O . TYR A 1 86 ? -16.548 23.070 12.197 1.00 93.75 86 TYR A O 1
ATOM 701 N N . ILE A 1 87 ? -16.086 21.302 10.871 1.00 95.38 87 ILE A N 1
ATOM 702 C CA . ILE A 1 87 ? -16.269 20.279 11.902 1.00 95.38 87 ILE A CA 1
ATOM 703 C C . ILE A 1 87 ? -15.215 19.198 11.709 1.00 95.38 87 ILE A C 1
ATOM 705 O O . ILE A 1 87 ? -15.275 18.414 10.765 1.00 95.38 87 ILE A O 1
ATOM 709 N N . TRP A 1 88 ? -14.280 19.104 12.645 1.00 95.00 88 TRP A N 1
ATOM 710 C CA . TRP A 1 88 ? -13.334 18.002 12.713 1.00 95.00 88 TRP A CA 1
ATOM 711 C C . TRP A 1 88 ? -13.982 16.808 13.408 1.00 95.00 88 TRP A C 1
ATOM 713 O O . TRP A 1 88 ? -14.474 16.920 14.532 1.00 95.00 88 TRP A O 1
ATOM 723 N N . VAL A 1 89 ? -13.991 15.658 12.748 1.00 94.62 89 VAL A N 1
ATOM 724 C CA . VAL A 1 89 ? -14.552 14.416 13.278 1.00 94.62 89 VAL A CA 1
ATOM 725 C C . VAL A 1 89 ? -13.408 13.485 13.635 1.00 94.62 89 VAL A C 1
ATOM 727 O O . VAL A 1 89 ? -12.548 13.211 12.800 1.00 94.62 89 VAL A O 1
ATOM 730 N N . THR A 1 90 ? -13.411 12.975 14.865 1.00 94.06 90 THR A N 1
ATOM 731 C CA . THR A 1 90 ? -12.478 11.937 15.305 1.00 94.06 90 THR A CA 1
ATOM 732 C C . THR A 1 90 ? -13.238 10.662 15.643 1.00 94.06 90 THR A C 1
ATOM 734 O O . THR A 1 90 ? -14.274 10.690 16.309 1.00 94.06 90 THR A O 1
ATOM 737 N N . VAL A 1 91 ? -12.743 9.525 15.158 1.00 91.69 91 VAL A N 1
ATOM 738 C CA . VAL A 1 91 ? -13.301 8.198 15.431 1.00 91.69 91 VAL A CA 1
ATOM 739 C C . VAL A 1 91 ? -12.165 7.271 15.830 1.00 91.69 91 VAL A C 1
ATOM 741 O O . VAL A 1 91 ? -11.328 6.913 15.002 1.00 91.69 91 VAL A O 1
ATOM 744 N N . LYS A 1 92 ? -12.154 6.857 17.098 1.00 91.88 92 LYS A N 1
ATOM 745 C CA . LYS A 1 92 ? -11.123 5.985 17.671 1.00 91.88 92 LYS A CA 1
ATOM 746 C C . LYS A 1 92 ? -11.753 4.723 18.231 1.00 91.88 92 LYS A C 1
ATOM 748 O O . LYS A 1 92 ? -12.591 4.773 19.129 1.00 91.88 92 LYS A O 1
ATOM 753 N N . LEU A 1 93 ? -11.357 3.573 17.704 1.00 87.00 93 LEU A N 1
ATOM 754 C CA . LEU A 1 93 ? -11.750 2.273 18.230 1.00 87.00 93 LEU A CA 1
ATOM 755 C C . LEU A 1 93 ? -10.642 1.756 19.145 1.00 87.00 93 LEU A C 1
ATOM 757 O O . LEU A 1 93 ? -9.463 1.818 18.820 1.00 87.00 93 LEU A O 1
ATOM 761 N N . TYR A 1 94 ? -11.033 1.218 20.288 1.00 89.81 94 TYR A N 1
ATOM 762 C CA . TYR A 1 94 ? -10.162 0.625 21.283 1.00 89.81 94 TYR A CA 1
ATOM 763 C C . TYR A 1 94 ? -10.601 -0.809 21.551 1.00 89.81 94 TYR A C 1
ATOM 765 O O . TYR A 1 94 ? -11.796 -1.107 21.599 1.00 89.81 94 TYR A O 1
ATOM 773 N N . TYR A 1 95 ? -9.636 -1.682 21.805 1.00 82.88 95 TYR A N 1
ATOM 774 C CA . TYR A 1 95 ? -9.861 -3.051 22.249 1.00 82.88 95 TYR A CA 1
ATOM 775 C C . TYR A 1 95 ? -9.353 -3.229 23.677 1.00 82.88 95 TYR A C 1
ATOM 777 O O . TYR A 1 95 ? -8.298 -2.710 24.051 1.00 82.88 95 TYR A O 1
ATOM 785 N N . LYS A 1 96 ? -10.114 -3.948 24.499 1.00 84.00 96 LYS A N 1
ATOM 786 C CA . LYS A 1 96 ? -9.748 -4.232 25.882 1.00 84.00 96 LYS A CA 1
ATOM 787 C C . LYS A 1 96 ? -8.936 -5.520 25.941 1.00 84.00 96 LYS A C 1
ATOM 789 O O . LYS A 1 96 ? -9.471 -6.620 25.832 1.00 84.00 96 LYS A O 1
ATOM 794 N N . PHE A 1 97 ? -7.639 -5.370 26.183 1.00 70.12 97 PHE A N 1
ATOM 795 C CA . PHE A 1 97 ? -6.792 -6.487 26.595 1.00 70.12 97 PHE A CA 1
ATOM 796 C C . PHE A 1 97 ? -6.888 -6.634 28.118 1.00 70.12 97 PHE A C 1
ATOM 798 O O . PHE A 1 97 ? -7.756 -7.322 28.644 1.00 70.12 97 PHE A O 1
ATOM 805 N N . ARG A 1 98 ? -6.033 -5.893 28.834 1.00 73.94 98 ARG A N 1
ATOM 806 C CA . ARG A 1 98 ? -6.182 -5.590 30.268 1.00 73.94 98 ARG A CA 1
ATOM 807 C C . ARG A 1 98 ? -6.796 -4.205 30.464 1.00 73.94 98 ARG A C 1
ATOM 809 O O . ARG A 1 98 ? -7.690 -4.027 31.281 1.00 73.94 98 ARG A O 1
ATOM 816 N N . THR A 1 99 ? -6.336 -3.252 29.659 1.00 80.31 99 THR A N 1
ATOM 817 C CA . THR A 1 99 ? -6.858 -1.890 29.525 1.00 80.31 99 THR A CA 1
ATOM 818 C C . THR A 1 99 ? -7.317 -1.663 28.084 1.00 80.31 99 THR A C 1
ATOM 820 O O . THR A 1 99 ? -6.965 -2.437 27.189 1.00 80.31 99 THR A O 1
ATOM 823 N N . PHE A 1 100 ? -8.129 -0.628 27.858 1.00 85.56 100 PHE A N 1
ATOM 824 C CA . PHE A 1 100 ? -8.515 -0.212 26.509 1.00 85.56 100 PHE A CA 1
ATOM 825 C C . PHE A 1 100 ? -7.316 0.416 25.792 1.00 85.56 100 PHE A C 1
ATOM 827 O O . PHE A 1 100 ? -6.737 1.377 26.294 1.00 85.56 100 PHE A O 1
ATOM 834 N N . GLN A 1 101 ? -6.955 -0.127 24.630 1.00 77.25 101 GLN A N 1
ATOM 835 C CA . GLN A 1 101 ? -5.849 0.345 23.788 1.00 77.25 101 GLN A CA 1
ATOM 836 C C . GLN A 1 101 ? -6.339 0.578 22.350 1.00 77.25 101 GLN A C 1
ATOM 838 O O . GLN A 1 101 ? -7.227 -0.166 21.927 1.00 77.25 101 GLN A O 1
ATOM 843 N N . PRO A 1 102 ? -5.809 1.577 21.611 1.00 81.88 102 PRO A N 1
ATOM 844 C CA . PRO A 1 102 ? -6.218 1.857 20.232 1.00 81.88 102 PRO A CA 1
ATOM 845 C C . PRO A 1 102 ? -6.132 0.617 19.333 1.00 81.88 102 PRO A C 1
ATOM 847 O O . PRO A 1 102 ? -5.183 -0.163 19.425 1.00 81.88 102 PRO A O 1
ATOM 850 N N . PHE A 1 103 ? -7.137 0.411 18.482 1.00 72.88 103 PHE A N 1
ATOM 851 C CA . PHE A 1 103 ? -7.301 -0.804 17.691 1.00 72.88 103 PHE A CA 1
ATOM 852 C C . PHE A 1 103 ? -8.063 -0.552 16.382 1.00 72.88 103 PHE A C 1
ATOM 854 O O . PHE A 1 103 ? -9.248 -0.233 16.397 1.00 72.88 103 PHE A O 1
ATOM 861 N N . LEU A 1 104 ? -7.400 -0.803 15.248 1.00 71.31 104 LEU A N 1
ATOM 862 C CA . LEU A 1 104 ? -7.905 -0.777 13.860 1.00 71.31 104 LEU A CA 1
ATOM 863 C C . LEU A 1 104 ? -8.396 0.565 13.298 1.00 71.31 104 LEU A C 1
ATOM 865 O O . LEU A 1 104 ? -8.100 0.848 12.142 1.00 71.31 104 LEU A O 1
ATOM 869 N N . ILE A 1 105 ? -9.166 1.348 14.053 1.00 73.12 105 ILE A N 1
ATOM 870 C CA . ILE A 1 105 ? -9.770 2.596 13.571 1.00 73.12 105 ILE A CA 1
ATOM 871 C C . ILE A 1 105 ? -9.206 3.753 14.387 1.00 73.12 105 ILE A C 1
ATOM 873 O O . ILE A 1 105 ? -9.470 3.850 15.584 1.00 73.12 105 ILE A O 1
ATOM 877 N N . ASP A 1 106 ? -8.450 4.611 13.714 1.00 83.12 106 ASP A N 1
ATOM 878 C CA . ASP A 1 106 ? -8.015 5.920 14.196 1.00 83.12 106 ASP A CA 1
ATOM 879 C C . ASP A 1 106 ? -8.166 6.882 13.014 1.00 83.12 106 ASP A C 1
ATOM 881 O O . ASP A 1 106 ? -7.355 6.881 12.087 1.00 83.12 106 ASP A O 1
ATOM 885 N N . MET A 1 107 ? -9.310 7.560 12.961 1.00 85.94 107 MET A N 1
ATOM 886 C CA . MET A 1 107 ? -9.680 8.463 11.875 1.00 85.94 107 MET A CA 1
ATOM 887 C C . MET A 1 107 ? -9.860 9.864 12.437 1.00 85.94 107 MET A C 1
ATOM 889 O O . MET A 1 107 ? -10.560 10.045 13.432 1.00 85.94 107 MET A O 1
ATOM 893 N N . GLU A 1 108 ? -9.247 10.836 11.775 1.00 90.81 108 GLU A N 1
ATOM 894 C CA . GLU A 1 108 ? -9.401 12.258 12.051 1.00 90.81 108 GLU A CA 1
ATOM 895 C C . GLU A 1 108 ? -9.567 12.972 10.708 1.00 90.81 108 GLU A C 1
ATOM 897 O O . GLU A 1 108 ? -8.717 12.834 9.828 1.00 90.81 108 GLU A O 1
ATOM 902 N N . GLN A 1 109 ? -10.687 13.668 10.510 1.00 92.44 109 GLN A N 1
ATOM 903 C CA . GLN A 1 109 ? -11.013 14.277 9.222 1.00 92.44 109 GLN A CA 1
ATOM 904 C C . GLN A 1 109 ? -11.902 15.509 9.392 1.00 92.44 109 GLN A C 1
ATOM 906 O O . GLN A 1 109 ? -12.846 15.499 10.181 1.00 92.44 109 GLN A O 1
ATOM 911 N N . GLU A 1 110 ? -11.655 16.540 8.586 1.00 93.50 110 GLU A N 1
ATOM 912 C CA . GLU A 1 110 ? -12.596 17.646 8.394 1.00 93.50 110 GLU A CA 1
ATOM 913 C C . GLU A 1 110 ? -13.840 17.128 7.649 1.00 93.50 110 GLU A C 1
ATOM 915 O O . GLU A 1 110 ? -13.762 16.707 6.491 1.00 93.50 110 GLU A O 1
ATOM 920 N N . GLY A 1 111 ? -14.979 17.079 8.341 1.00 92.50 111 GLY A N 1
ATOM 921 C CA . GLY A 1 111 ? -16.215 16.482 7.847 1.00 92.50 111 GLY A CA 1
ATOM 922 C C . GLY A 1 111 ? -16.925 17.307 6.771 1.00 92.50 111 GLY A C 1
ATOM 923 O O . GLY A 1 111 ? -17.496 16.725 5.850 1.00 92.50 111 GLY A O 1
ATOM 924 N N . CYS A 1 112 ? -16.890 18.638 6.843 1.00 92.44 112 CYS A N 1
ATOM 925 C CA . CYS A 1 112 ? -17.583 19.523 5.902 1.00 92.44 112 CYS A CA 1
ATOM 926 C C . CYS A 1 112 ? -16.956 19.509 4.497 1.00 92.44 112 CYS A C 1
ATOM 928 O O . CYS A 1 112 ? -17.643 19.329 3.491 1.00 92.44 112 CYS A O 1
ATOM 930 N N . GLU A 1 113 ? -15.642 19.654 4.423 1.00 91.62 113 GLU A N 1
ATOM 931 C CA . GLU A 1 113 ? -14.767 19.493 3.274 1.00 91.62 113 GLU A CA 1
ATOM 932 C C . GLU A 1 113 ? -14.875 18.082 2.707 1.00 91.62 113 GLU A C 1
ATOM 934 O O . GLU A 1 113 ? -15.014 17.925 1.491 1.00 91.62 113 GLU A O 1
ATOM 939 N N . TYR A 1 114 ? -14.891 17.060 3.570 1.00 91.00 114 TYR A N 1
ATOM 940 C CA . TYR A 1 114 ? -15.090 15.689 3.121 1.00 91.00 114 TYR A CA 1
ATOM 941 C C . TYR A 1 114 ? -16.448 15.512 2.431 1.00 91.00 114 TYR A C 1
ATOM 943 O O . TYR A 1 114 ? -16.512 14.927 1.355 1.00 91.00 114 TYR A O 1
ATOM 951 N N . MET A 1 115 ? -17.530 16.068 2.979 1.00 90.00 115 MET A N 1
ATOM 952 C CA . MET A 1 115 ? -18.850 16.012 2.338 1.00 90.00 115 MET A CA 1
ATOM 953 C C . MET A 1 115 ? -18.920 16.821 1.036 1.00 90.00 115 MET A C 1
ATOM 955 O O . MET A 1 115 ? -19.634 16.428 0.116 1.00 90.00 115 MET A O 1
ATOM 959 N N . LYS A 1 116 ? -18.176 17.928 0.938 1.00 89.06 116 LYS A N 1
ATOM 960 C CA . LYS A 1 116 ? -18.158 18.797 -0.247 1.00 89.06 116 LYS A CA 1
ATOM 961 C C . LYS A 1 116 ? -17.368 18.199 -1.413 1.00 89.06 116 LYS A C 1
ATOM 963 O O . LYS A 1 116 ? -17.845 18.208 -2.542 1.00 89.06 116 LYS A O 1
ATOM 968 N N . ASN A 1 117 ? -16.158 17.714 -1.141 1.00 87.06 117 ASN A N 1
ATOM 969 C CA . ASN A 1 117 ? -15.201 17.296 -2.170 1.00 87.06 117 ASN A CA 1
ATOM 970 C C . ASN A 1 117 ? -15.106 15.772 -2.320 1.00 87.06 117 ASN A C 1
ATOM 972 O O . ASN A 1 117 ? -14.558 15.293 -3.310 1.00 87.06 117 ASN A O 1
ATOM 976 N N . ARG A 1 118 ? -15.601 15.022 -1.326 1.00 81.00 118 ARG A N 1
ATOM 977 C CA . ARG A 1 118 ? -15.553 13.559 -1.201 1.00 81.00 118 ARG A CA 1
ATOM 978 C C . ARG A 1 118 ? -14.260 12.937 -1.747 1.00 81.00 118 ARG A C 1
ATOM 980 O O . ARG A 1 118 ? -14.298 12.171 -2.714 1.00 81.00 118 ARG A O 1
ATOM 987 N N . PRO A 1 119 ? -13.097 13.248 -1.146 1.00 76.50 119 PRO A N 1
ATOM 988 C CA . PRO A 1 119 ? -11.865 12.574 -1.517 1.00 76.50 119 PRO A CA 1
ATOM 989 C C . PRO A 1 119 ? -12.002 11.078 -1.218 1.00 76.50 119 PRO A C 1
ATOM 991 O O . PRO A 1 119 ? -12.470 10.692 -0.149 1.00 76.50 119 PRO A O 1
ATOM 994 N N . VAL A 1 120 ? -11.567 10.228 -2.149 1.00 70.44 120 VAL A N 1
ATOM 995 C CA . VAL A 1 120 ? -11.622 8.772 -1.967 1.00 70.44 120 VAL A CA 1
ATOM 996 C C . VAL A 1 120 ? -10.610 8.366 -0.890 1.00 70.44 120 VAL A C 1
ATOM 998 O O . VAL A 1 120 ? -9.405 8.271 -1.152 1.00 70.44 120 VAL A O 1
ATOM 1001 N N . ILE A 1 121 ? -11.098 8.170 0.336 1.00 72.69 121 ILE A N 1
ATOM 1002 C CA . ILE A 1 121 ? -10.335 7.712 1.504 1.00 72.69 121 ILE A CA 1
ATOM 1003 C C . ILE A 1 121 ? -11.100 6.506 2.058 1.00 72.69 121 ILE A C 1
ATOM 1005 O O . ILE A 1 121 ? -12.104 6.701 2.737 1.00 72.69 121 ILE A O 1
ATOM 1009 N N . PRO A 1 122 ? -10.647 5.259 1.818 1.00 71.44 122 PRO A N 1
ATOM 1010 C CA . PRO A 1 122 ? -11.473 4.067 2.030 1.00 71.44 122 PRO A CA 1
ATOM 1011 C C . PRO A 1 122 ? -12.079 3.925 3.433 1.00 71.44 122 PRO A C 1
ATOM 1013 O O . PRO A 1 122 ? -13.237 3.537 3.567 1.00 71.44 122 PRO A O 1
ATOM 1016 N N . LEU A 1 123 ? -11.314 4.244 4.485 1.00 70.38 123 LEU A N 1
ATOM 1017 C CA . LEU A 1 123 ? -11.805 4.174 5.866 1.00 70.38 123 LEU A CA 1
ATOM 1018 C C . LEU A 1 123 ? -12.841 5.269 6.158 1.00 70.38 123 LEU A C 1
ATOM 1020 O O . LEU A 1 123 ? -13.851 4.996 6.806 1.00 70.38 123 LEU A O 1
ATOM 1024 N N . THR A 1 124 ? -12.613 6.486 5.663 1.00 77.31 124 THR A N 1
ATOM 1025 C CA . THR A 1 124 ? -13.545 7.607 5.816 1.00 77.31 124 THR A CA 1
ATOM 1026 C C . THR A 1 124 ? -14.814 7.379 5.002 1.00 77.31 124 THR A C 1
ATOM 1028 O O . THR A 1 124 ? -15.895 7.568 5.546 1.00 77.31 124 THR A O 1
ATOM 1031 N N . ASP A 1 125 ? -14.710 6.879 3.765 1.00 82.69 125 ASP A N 1
ATOM 1032 C CA . ASP A 1 125 ? -15.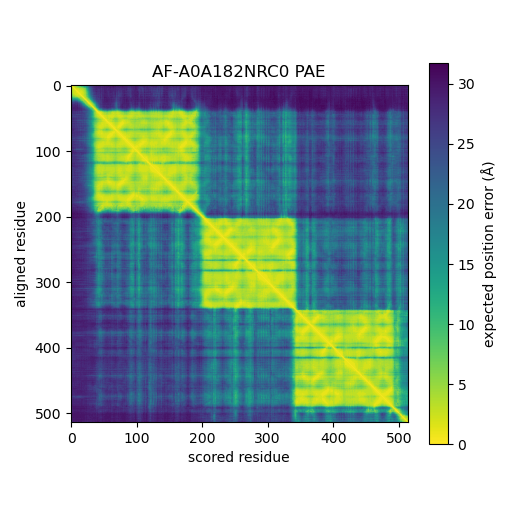857 6.509 2.921 1.00 82.69 125 ASP A CA 1
ATOM 1033 C C . ASP A 1 125 ? -16.706 5.440 3.607 1.00 82.69 125 ASP A C 1
ATOM 1035 O O . ASP A 1 125 ? -17.923 5.576 3.708 1.00 82.69 125 ASP A O 1
ATOM 1039 N N . TYR A 1 126 ? -16.061 4.411 4.161 1.00 81.69 126 TYR A N 1
ATOM 1040 C CA . TYR A 1 126 ? -16.745 3.365 4.911 1.00 81.69 126 TYR A CA 1
ATOM 1041 C C . TYR A 1 126 ? -17.528 3.921 6.109 1.00 81.69 126 TYR A C 1
ATOM 1043 O O . TYR A 1 126 ? -18.696 3.584 6.307 1.00 81.69 126 TYR A O 1
ATOM 1051 N N . ILE A 1 127 ? -16.899 4.786 6.910 1.00 83.38 127 ILE A N 1
ATOM 1052 C CA . ILE A 1 127 ? -17.542 5.413 8.069 1.00 83.38 127 ILE A CA 1
ATOM 1053 C C . ILE A 1 127 ? -18.670 6.348 7.613 1.00 83.38 127 ILE A C 1
ATOM 1055 O O . ILE A 1 127 ? -19.769 6.299 8.167 1.00 83.38 127 ILE A O 1
ATOM 1059 N N . TYR A 1 128 ? -18.437 7.152 6.580 1.00 89.44 128 TYR A N 1
ATOM 1060 C CA . TYR A 1 128 ? -19.413 8.085 6.033 1.00 89.44 128 TYR A CA 1
ATOM 1061 C C . TYR A 1 128 ? -20.646 7.371 5.473 1.00 89.44 128 TYR A C 1
ATOM 1063 O O . TYR A 1 128 ? -21.762 7.786 5.763 1.00 89.44 128 TYR A O 1
ATOM 1071 N N . GLU A 1 129 ? -20.490 6.244 4.775 1.00 88.19 129 GLU A N 1
ATOM 1072 C CA . GLU A 1 129 ? -21.623 5.425 4.330 1.00 88.19 129 GLU A CA 1
ATOM 1073 C C . GLU A 1 129 ? -22.470 4.901 5.498 1.00 88.19 129 GLU A C 1
ATOM 1075 O O . GLU A 1 129 ? -23.695 4.793 5.383 1.00 88.19 129 GLU A O 1
ATOM 1080 N N . ILE A 1 130 ? -21.838 4.576 6.633 1.00 89.81 130 ILE A N 1
ATOM 1081 C CA . ILE A 1 130 ? -22.559 4.202 7.855 1.00 89.81 130 ILE A CA 1
ATOM 1082 C C . ILE A 1 130 ? -23.329 5.414 8.380 1.00 89.81 130 ILE A C 1
ATOM 1084 O O . ILE A 1 130 ? -24.511 5.274 8.695 1.00 89.81 130 ILE A O 1
ATOM 1088 N N . PHE A 1 131 ? -22.709 6.595 8.449 1.00 90.44 131 PHE A N 1
ATOM 1089 C CA . PHE A 1 131 ? -23.382 7.826 8.876 1.00 90.44 131 PHE A CA 1
ATOM 1090 C C . PHE A 1 131 ? -24.551 8.192 7.960 1.00 90.44 131 PHE A C 1
ATOM 1092 O O . PHE A 1 131 ? -25.650 8.384 8.464 1.00 90.44 131 PHE A O 1
ATOM 1099 N N . GLN A 1 132 ? -24.377 8.178 6.639 1.00 91.88 132 GLN A N 1
ATOM 1100 C CA . GLN A 1 132 ? -25.454 8.444 5.680 1.00 91.88 132 GLN A CA 1
ATOM 1101 C C . GLN A 1 132 ? -26.660 7.523 5.886 1.00 91.88 132 GLN A C 1
ATOM 1103 O O . GLN A 1 132 ? -27.805 7.967 5.864 1.00 91.88 132 GLN A O 1
ATOM 1108 N N . LYS A 1 133 ? -26.411 6.228 6.111 1.00 90.94 133 LYS A N 1
ATOM 1109 C CA . LYS A 1 133 ? -27.483 5.236 6.274 1.00 90.94 133 LYS A CA 1
ATOM 1110 C C . LYS A 1 133 ? -28.115 5.248 7.665 1.00 90.94 133 LYS A C 1
ATOM 1112 O O . LYS A 1 133 ? -29.254 4.811 7.799 1.00 90.94 133 LYS A O 1
ATOM 1117 N N . SER A 1 134 ? -27.382 5.662 8.699 1.00 90.19 134 SER A N 1
ATOM 1118 C CA . SER A 1 134 ? -27.820 5.517 10.097 1.00 90.19 134 SER A CA 1
ATOM 1119 C C . SER A 1 134 ? -28.146 6.828 10.809 1.00 90.19 134 SER A C 1
ATOM 1121 O O . SER A 1 134 ? -28.923 6.807 11.760 1.00 90.19 134 SER A O 1
ATOM 1123 N N . VAL A 1 135 ? -27.585 7.953 10.363 1.00 91.12 135 VAL A N 1
ATOM 1124 C CA . VAL A 1 135 ? -27.829 9.306 10.881 1.00 91.12 135 VAL A CA 1
ATOM 1125 C C . VAL A 1 135 ? -27.805 10.320 9.720 1.00 91.12 135 VAL A C 1
ATOM 1127 O O . VAL A 1 135 ? -26.897 11.153 9.641 1.00 91.12 135 VAL A O 1
ATOM 1130 N N . PRO A 1 136 ? -28.783 10.265 8.795 1.00 89.62 136 PRO A N 1
ATOM 1131 C CA . PRO A 1 136 ? -28.775 11.092 7.586 1.00 89.62 136 PRO A CA 1
ATOM 1132 C C . PRO A 1 136 ? -28.724 12.599 7.886 1.00 89.62 136 PRO A C 1
ATOM 1134 O O . PRO A 1 136 ? -28.051 13.336 7.168 1.00 89.62 136 PRO A O 1
ATOM 1137 N N . ASP A 1 137 ? -29.330 13.038 8.993 1.00 87.19 137 ASP A N 1
ATOM 1138 C CA . ASP A 1 137 ? -29.362 14.442 9.434 1.00 87.19 137 ASP A CA 1
ATOM 1139 C C . ASP A 1 137 ? -27.978 15.045 9.725 1.00 87.19 137 ASP A C 1
ATOM 1141 O O . ASP A 1 137 ? -27.821 16.267 9.687 1.00 87.19 137 ASP A O 1
ATOM 1145 N N . LEU A 1 138 ? -26.982 14.203 10.031 1.00 89.62 138 LEU A N 1
ATOM 1146 C CA . LEU A 1 138 ? -25.584 14.611 10.221 1.00 89.62 138 LEU A CA 1
ATOM 1147 C C . LEU A 1 138 ? -24.739 14.466 8.950 1.00 89.62 138 LEU A C 1
ATOM 1149 O O . LEU A 1 138 ? -23.586 14.876 8.939 1.00 89.62 138 LEU A O 1
ATOM 1153 N N . SER A 1 139 ? -25.287 13.854 7.901 1.00 90.00 139 SER A N 1
ATOM 1154 C CA . SER A 1 139 ? -24.579 13.592 6.642 1.00 90.00 139 SER A CA 1
ATOM 1155 C C . SER A 1 139 ? -24.935 14.570 5.521 1.00 90.00 139 SER A C 1
ATOM 1157 O O . SER A 1 139 ? -24.406 14.451 4.412 1.00 90.00 139 SER A O 1
ATOM 1159 N N . SER A 1 140 ? -25.845 15.511 5.796 1.00 89.19 140 SER A N 1
ATOM 1160 C CA . SER A 1 140 ? -26.155 16.613 4.891 1.00 89.19 140 SER A CA 1
ATOM 1161 C C . SER A 1 140 ? -24.939 17.530 4.744 1.00 89.19 140 SER A C 1
ATOM 1163 O O . SER A 1 140 ? -24.263 17.771 5.742 1.00 89.19 140 SER A O 1
ATOM 1165 N N . PRO A 1 141 ? -24.685 18.097 3.555 1.00 88.94 141 PRO A N 1
ATOM 1166 C CA . PRO A 1 141 ? -23.591 19.043 3.376 1.00 88.94 141 PRO A CA 1
ATOM 1167 C C . PRO A 1 141 ? -23.725 20.235 4.335 1.00 88.94 141 PRO A C 1
ATOM 1169 O O . PRO A 1 141 ? -24.833 20.691 4.625 1.00 88.94 141 PRO A O 1
ATOM 1172 N N . CYS A 1 142 ? -22.584 20.734 4.811 1.00 90.56 142 CYS A N 1
ATOM 1173 C CA . CYS A 1 142 ? -22.514 21.919 5.666 1.00 90.56 142 CYS A CA 1
ATOM 1174 C C . CYS A 1 142 ? -23.084 23.161 4.947 1.00 90.56 142 CYS A C 1
ATOM 1176 O O . CYS A 1 142 ? -23.031 23.221 3.713 1.00 90.56 142 CYS A O 1
ATOM 1178 N N . PRO A 1 143 ? -23.600 24.168 5.680 1.00 94.00 143 PRO A N 1
ATOM 1179 C CA . PRO A 1 143 ? -23.469 24.390 7.128 1.00 94.00 143 PRO A CA 1
ATOM 1180 C C . PRO A 1 143 ? -24.394 23.560 8.033 1.00 94.00 143 PRO A C 1
ATOM 1182 O O . PRO A 1 143 ? -25.555 23.314 7.717 1.00 94.00 143 PRO A O 1
ATOM 1185 N N . HIS A 1 144 ? -23.901 23.230 9.229 1.00 93.94 144 HIS A N 1
ATOM 1186 C CA . HIS A 1 144 ? -24.691 22.644 10.317 1.00 93.94 144 HIS A CA 1
ATOM 1187 C C . HIS A 1 144 ? -24.930 23.668 11.422 1.00 93.94 144 HIS A C 1
ATOM 1189 O O . HIS A 1 144 ? -24.008 24.374 11.786 1.00 93.94 144 HIS A O 1
ATOM 1195 N N . GLY A 1 145 ? -26.116 23.720 12.029 1.00 93.62 145 GLY A N 1
ATOM 1196 C CA . GLY A 1 145 ? -26.340 24.575 13.201 1.00 93.62 145 GLY A CA 1
ATOM 1197 C C . GLY A 1 145 ? -27.685 25.277 13.198 1.00 93.62 145 GLY A C 1
ATOM 1198 O O . GLY A 1 145 ? -28.555 24.930 12.398 1.00 93.62 145 GLY A O 1
ATOM 1199 N N . ASN A 1 146 ? -27.839 26.234 14.115 1.00 94.19 146 ASN A N 1
ATOM 1200 C CA . ASN A 1 146 ? -29.072 26.984 14.379 1.00 94.19 146 ASN A CA 1
ATOM 1201 C C . ASN A 1 146 ? -30.319 26.085 14.525 1.00 94.19 146 ASN A C 1
ATOM 1203 O O . ASN A 1 146 ? -31.424 26.423 14.101 1.00 94.19 146 ASN A O 1
ATOM 1207 N N . LYS A 1 147 ? -30.123 24.872 15.052 1.00 95.62 147 LYS A N 1
ATOM 1208 C CA . LYS A 1 147 ? -31.184 23.877 15.214 1.00 95.62 147 LYS A CA 1
ATOM 1209 C C . LYS A 1 147 ? -30.839 22.862 16.292 1.00 95.62 147 LYS A C 1
ATOM 1211 O O . LYS A 1 147 ? -29.686 22.691 16.689 1.00 95.62 147 LYS A O 1
ATOM 1216 N N . THR A 1 148 ? -31.868 22.155 16.736 1.00 96.75 148 THR A N 1
ATOM 1217 C CA . THR A 1 148 ? -31.730 21.019 17.645 1.00 96.75 148 THR A CA 1
ATOM 1218 C C . THR A 1 148 ? -31.719 19.724 16.843 1.00 96.75 148 THR A C 1
ATOM 1220 O O . THR A 1 148 ? -32.654 19.442 16.097 1.00 96.75 148 THR A O 1
ATOM 1223 N N . TYR A 1 149 ? -30.668 18.926 17.005 1.00 95.25 149 TYR A N 1
ATOM 1224 C CA . TYR A 1 149 ? -30.531 17.605 16.401 1.00 95.25 149 TYR A CA 1
ATOM 1225 C C . TYR A 1 149 ? -31.059 16.551 17.369 1.00 95.25 149 TYR A C 1
ATOM 1227 O O . TYR A 1 149 ? -30.497 16.366 18.448 1.00 95.25 149 TYR A O 1
ATOM 1235 N N . ASN A 1 150 ? -32.121 15.847 16.979 1.00 95.81 150 ASN A N 1
ATOM 1236 C CA . ASN A 1 150 ? -32.679 14.730 17.740 1.00 95.81 150 ASN A CA 1
ATOM 1237 C C . ASN A 1 150 ? -32.262 13.421 17.067 1.00 95.81 150 ASN A C 1
ATOM 1239 O O . ASN A 1 150 ? -32.868 12.994 16.090 1.00 95.81 150 ASN A O 1
ATOM 1243 N N . ILE A 1 151 ? -31.205 12.795 17.576 1.00 94.00 151 ILE A N 1
ATOM 1244 C CA . ILE A 1 151 ? -30.580 11.629 16.955 1.00 94.00 151 ILE A CA 1
ATOM 1245 C C . ILE A 1 151 ? -30.982 10.368 17.715 1.00 94.00 151 ILE A C 1
ATOM 1247 O O . ILE A 1 151 ? -30.699 10.210 18.906 1.00 94.00 151 ILE A O 1
ATOM 1251 N N . VAL A 1 152 ? -31.595 9.436 16.987 1.00 93.69 152 VAL A N 1
ATOM 1252 C CA . VAL A 1 152 ? -31.893 8.081 17.454 1.00 93.69 152 VAL A CA 1
ATOM 1253 C C . VAL A 1 152 ? -31.037 7.113 16.650 1.00 93.69 152 VAL A C 1
ATOM 1255 O O . VAL A 1 152 ? -31.354 6.793 15.509 1.00 93.69 152 VAL A O 1
ATOM 1258 N N . TRP A 1 153 ? -29.940 6.648 17.240 1.00 93.06 153 TRP A N 1
ATOM 1259 C CA . TRP A 1 153 ? -28.940 5.848 16.540 1.00 93.06 153 TRP A CA 1
ATOM 1260 C C . TRP A 1 153 ? -28.745 4.468 17.159 1.00 93.06 153 TRP A C 1
ATOM 1262 O O . TRP A 1 153 ? -28.667 4.314 18.374 1.00 93.06 153 TRP A O 1
ATOM 1272 N N . TRP A 1 154 ? -28.581 3.445 16.328 1.00 91.50 154 TRP A N 1
ATOM 1273 C CA . TRP A 1 154 ? -28.079 2.136 16.737 1.00 91.50 154 TRP A CA 1
ATOM 1274 C C . TRP A 1 154 ? -27.124 1.606 15.673 1.00 91.50 154 TRP A C 1
ATOM 1276 O O . TRP A 1 154 ? -27.235 1.931 14.495 1.00 91.50 154 TRP A O 1
ATOM 1286 N N . LEU A 1 155 ? -26.183 0.759 16.087 1.00 88.38 155 LEU A N 1
ATOM 1287 C CA . LEU A 1 155 ? -25.265 0.122 15.142 1.00 88.38 155 LEU A CA 1
ATOM 1288 C C . LEU A 1 155 ? -25.804 -1.246 14.780 1.00 88.38 155 LEU A C 1
ATOM 1290 O O . LEU A 1 155 ? -25.891 -2.131 15.631 1.00 88.38 155 LEU A O 1
ATOM 1294 N N . GLU A 1 156 ? -26.166 -1.400 13.516 1.00 86.44 156 GLU A N 1
ATOM 1295 C CA . GLU A 1 156 ? -26.506 -2.700 12.966 1.00 86.44 156 GLU A CA 1
ATOM 1296 C C . GLU A 1 156 ? -25.252 -3.563 12.797 1.00 86.44 156 GLU A C 1
ATOM 1298 O O . GLU A 1 156 ? -24.193 -3.088 12.386 1.00 86.44 156 GLU A O 1
ATOM 1303 N N . GLU A 1 157 ? -25.396 -4.867 13.035 1.00 81.31 157 GLU A N 1
ATOM 1304 C CA . GLU A 1 157 ? -24.307 -5.845 12.904 1.00 81.31 157 GLU A CA 1
ATOM 1305 C C . GLU A 1 157 ? -23.680 -5.844 11.496 1.00 81.31 157 GLU A C 1
ATOM 1307 O O . GLU A 1 157 ? -22.486 -6.106 11.353 1.00 81.31 157 GLU A O 1
ATOM 1312 N N . LYS A 1 158 ? -24.450 -5.493 10.455 1.00 81.94 158 LYS A N 1
ATOM 1313 C CA . LYS A 1 158 ? -23.981 -5.445 9.059 1.00 81.94 158 LYS A CA 1
ATOM 1314 C C . LYS A 1 158 ? -22.908 -4.380 8.799 1.00 81.94 158 LYS A C 1
ATOM 1316 O O . LYS A 1 158 ? -22.140 -4.531 7.858 1.00 81.94 158 LYS A O 1
ATOM 1321 N N . TYR A 1 159 ? -22.845 -3.341 9.633 1.00 82.88 159 TYR A N 1
ATOM 1322 C CA . TYR A 1 159 ? -21.860 -2.256 9.546 1.00 82.88 159 TYR A CA 1
ATOM 1323 C C . TYR A 1 159 ? -20.583 -2.547 10.337 1.00 82.88 159 TYR A C 1
ATOM 1325 O O . TYR A 1 159 ? -19.734 -1.673 10.507 1.00 82.88 159 TYR A O 1
ATOM 1333 N N . THR A 1 160 ? -20.440 -3.761 10.865 1.00 74.88 160 THR A N 1
ATOM 1334 C CA . THR A 1 160 ? -19.222 -4.175 11.559 1.00 74.88 160 THR A CA 1
ATOM 1335 C C . THR A 1 160 ? -18.405 -5.097 10.662 1.00 74.88 160 THR A C 1
ATOM 1337 O O . THR A 1 160 ? -18.944 -6.094 10.162 1.00 74.88 160 THR A O 1
ATOM 1340 N N . PRO A 1 161 ? -17.113 -4.799 10.435 1.00 67.56 161 PRO A N 1
ATOM 1341 C CA . PRO A 1 161 ? -16.254 -5.680 9.667 1.00 67.56 161 PRO A CA 1
ATOM 1342 C C . PRO A 1 161 ? -16.239 -7.085 10.271 1.00 67.56 161 PRO A C 1
ATOM 1344 O O . PRO A 1 161 ? -16.014 -7.273 11.468 1.00 67.56 161 PRO A O 1
ATOM 1347 N N . LYS A 1 162 ? -16.437 -8.095 9.420 1.00 61.75 162 LYS A N 1
ATOM 1348 C CA . LYS A 1 162 ? -16.417 -9.514 9.82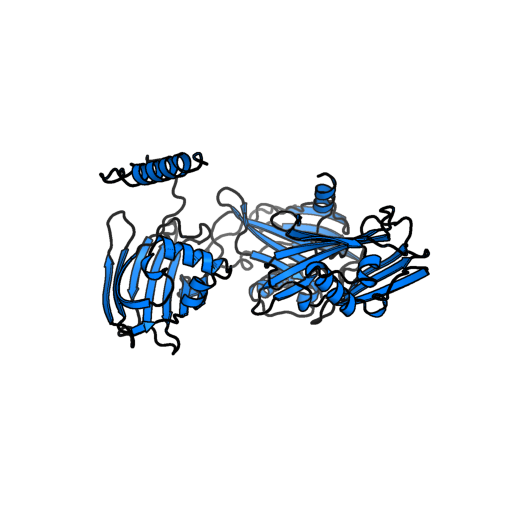2 1.00 61.75 162 LYS A CA 1
ATOM 1349 C C . LYS A 1 162 ? -15.074 -9.939 10.431 1.00 61.75 162 LYS A C 1
ATOM 1351 O O . LYS A 1 162 ? -15.021 -10.928 11.155 1.00 61.75 162 LYS A O 1
ATOM 1356 N N . SER A 1 163 ? -14.016 -9.185 10.144 1.00 58.41 163 SER A N 1
ATOM 1357 C CA . SER A 1 163 ? -12.649 -9.372 10.628 1.00 58.41 163 SER A CA 1
ATOM 1358 C C . SER A 1 163 ? -12.410 -8.903 12.069 1.00 58.41 163 SER A C 1
ATOM 1360 O O . SER A 1 163 ? -11.326 -9.145 12.593 1.00 58.41 163 SER A O 1
ATOM 1362 N N . ILE A 1 164 ? -13.383 -8.262 12.735 1.00 64.81 164 ILE A N 1
ATOM 1363 C CA . ILE A 1 164 ? -13.219 -7.816 14.128 1.00 64.81 164 ILE A CA 1
ATOM 1364 C C . ILE A 1 164 ? -13.231 -9.035 15.078 1.00 64.81 164 ILE A C 1
ATOM 1366 O O . ILE A 1 164 ? -14.209 -9.795 15.064 1.00 64.81 164 ILE A O 1
ATOM 1370 N N . PRO A 1 165 ? -12.200 -9.247 15.925 1.00 64.25 165 PRO A N 1
ATOM 1371 C CA . PRO A 1 165 ? -12.135 -10.387 16.848 1.00 64.25 165 PRO A CA 1
ATOM 1372 C C . PRO A 1 165 ? -13.229 -10.360 17.934 1.00 64.25 165 PRO A C 1
ATOM 1374 O O . PRO A 1 165 ? -13.955 -9.381 18.090 1.00 64.25 165 PRO A O 1
ATOM 1377 N N . ALA A 1 166 ? -13.402 -11.448 18.686 1.00 70.25 166 ALA A N 1
ATOM 1378 C CA . ALA A 1 166 ? -14.265 -11.435 19.875 1.00 70.25 166 ALA A CA 1
ATOM 1379 C C . ALA A 1 166 ? -13.587 -10.697 21.041 1.00 70.25 166 ALA A C 1
ATOM 1381 O O . ALA A 1 166 ? -12.364 -10.705 21.116 1.00 70.25 166 ALA A O 1
ATOM 1382 N N . GLY A 1 167 ? -14.365 -10.078 21.933 1.00 81.75 167 GLY A N 1
ATOM 1383 C CA . GLY A 1 167 ? -13.862 -9.323 23.086 1.00 81.75 167 GLY A CA 1
ATOM 1384 C C . GLY A 1 167 ? -14.610 -8.012 23.346 1.00 81.75 167 GLY A C 1
ATOM 1385 O O . GLY A 1 167 ? -15.631 -7.726 22.717 1.00 81.75 167 GLY A O 1
ATOM 1386 N N . ASP A 1 168 ? -14.092 -7.225 24.288 1.00 85.31 168 ASP A N 1
ATOM 1387 C CA . ASP A 1 168 ? -14.651 -5.930 24.687 1.00 85.31 168 ASP A CA 1
ATOM 1388 C C . ASP A 1 168 ? -13.998 -4.797 23.883 1.00 85.31 168 ASP A C 1
ATOM 1390 O O . ASP A 1 168 ? -12.774 -4.665 23.843 1.00 85.31 168 ASP A O 1
ATOM 1394 N N . TYR A 1 169 ? -14.816 -3.925 23.304 1.00 89.31 169 TYR A N 1
ATOM 1395 C CA . TYR A 1 169 ? -14.376 -2.756 22.548 1.00 89.31 169 TYR A CA 1
ATOM 1396 C C . TYR A 1 169 ? -14.934 -1.470 23.137 1.00 89.31 169 TYR A C 1
ATOM 1398 O O . TYR A 1 169 ? -16.029 -1.456 23.710 1.00 89.31 169 TYR A O 1
ATOM 1406 N N . ARG A 1 170 ? -14.201 -0.377 22.932 1.00 92.50 170 ARG A N 1
ATOM 1407 C CA . ARG A 1 170 ? -14.660 0.986 23.181 1.00 92.50 170 ARG A CA 1
ATOM 1408 C C . ARG A 1 170 ? -14.522 1.804 21.902 1.00 92.50 170 ARG A C 1
ATOM 1410 O O . ARG A 1 170 ? -13.447 1.828 21.329 1.00 92.50 170 ARG A O 1
ATOM 1417 N N . LEU A 1 171 ? -15.588 2.438 21.440 1.00 92.56 171 LEU A N 1
ATOM 1418 C CA . LEU A 1 171 ? -15.569 3.347 20.296 1.00 92.56 171 LEU A CA 1
ATOM 1419 C C . LEU A 1 171 ? -15.781 4.768 20.809 1.00 92.56 171 LEU A C 1
ATOM 1421 O O . LEU A 1 171 ? -16.808 5.028 21.431 1.00 92.56 171 LEU A O 1
ATOM 1425 N N . ASP A 1 172 ? -14.836 5.651 20.532 1.00 93.81 172 ASP A N 1
ATOM 1426 C CA . ASP A 1 172 ? -14.893 7.067 20.867 1.00 93.81 172 ASP A CA 1
ATOM 1427 C C . ASP A 1 172 ? -15.130 7.862 19.578 1.00 93.81 172 ASP A C 1
ATOM 1429 O O . ASP A 1 172 ? -14.413 7.687 18.594 1.00 93.81 172 ASP A O 1
ATOM 1433 N N . VAL A 1 173 ? -16.165 8.701 19.573 1.00 94.44 173 VAL A N 1
ATOM 1434 C CA . VAL A 1 173 ? -16.515 9.600 18.468 1.00 94.44 173 VAL A CA 1
ATOM 1435 C C . VAL A 1 173 ? -16.569 11.017 19.013 1.00 94.44 173 VAL A C 1
ATOM 1437 O O . VAL A 1 173 ? -17.296 11.260 19.979 1.00 94.44 173 VAL A O 1
ATOM 1440 N N . GLN A 1 174 ? -15.831 11.946 18.410 1.00 95.44 174 GLN A N 1
ATOM 1441 C CA . GLN A 1 174 ? -15.853 13.357 18.794 1.00 95.44 174 GLN A CA 1
ATOM 1442 C C . GLN A 1 174 ? -16.047 14.254 17.575 1.00 95.44 174 GLN A C 1
ATOM 1444 O O . GLN A 1 174 ? -15.539 13.972 16.493 1.00 95.44 174 GLN A O 1
ATOM 1449 N N . PHE A 1 175 ? -16.773 15.344 17.781 1.00 94.81 175 PHE A N 1
ATOM 1450 C CA . PHE A 1 175 ? -16.958 16.435 16.835 1.00 94.81 175 PHE A CA 1
ATOM 1451 C C . PHE A 1 175 ? -16.347 17.679 17.461 1.00 94.81 175 PHE A C 1
ATOM 1453 O O . PHE A 1 175 ? -16.668 18.019 18.602 1.00 94.81 175 PHE A O 1
ATOM 1460 N N . ILE A 1 176 ? -15.451 18.332 16.736 1.00 94.88 176 ILE A N 1
ATOM 1461 C CA . ILE A 1 176 ? -14.600 19.403 17.240 1.00 94.88 176 ILE A CA 1
ATOM 1462 C C . ILE A 1 176 ? -14.700 20.589 16.274 1.00 94.88 176 ILE A C 1
ATOM 1464 O O . ILE A 1 176 ? -14.660 20.412 15.059 1.00 94.88 176 ILE A O 1
ATOM 1468 N N . ALA A 1 177 ? -14.869 21.796 16.803 1.00 93.12 177 ALA A N 1
ATOM 1469 C CA . ALA A 1 177 ? -14.902 23.027 16.020 1.00 93.12 177 ALA A CA 1
ATOM 1470 C C . ALA A 1 177 ? -13.489 23.450 15.572 1.00 93.12 177 ALA A C 1
ATOM 1472 O O . ALA A 1 177 ? -12.478 22.880 15.985 1.00 93.12 177 ALA A O 1
ATOM 1473 N N . HIS A 1 178 ? -13.404 24.479 14.727 1.00 91.00 178 HIS A N 1
ATOM 1474 C CA . HIS A 1 178 ? -12.132 24.989 14.198 1.00 91.00 178 HIS A CA 1
ATOM 1475 C C . HIS A 1 178 ? -11.145 25.448 15.292 1.00 91.00 178 HIS A C 1
ATOM 1477 O O . HIS A 1 178 ? -9.936 25.292 15.158 1.00 91.00 178 HIS A O 1
ATOM 1483 N N . ASP A 1 179 ? -11.652 25.976 16.405 1.00 90.00 179 ASP A N 1
ATOM 1484 C CA . ASP A 1 179 ? -10.884 26.420 17.576 1.00 90.00 179 ASP A CA 1
ATOM 1485 C C . ASP A 1 179 ? -10.558 25.292 18.569 1.00 90.00 179 ASP A C 1
ATOM 1487 O O . ASP A 1 179 ? -10.090 25.555 19.674 1.00 90.00 179 ASP A O 1
ATOM 1491 N N . LYS A 1 180 ? -10.773 24.030 18.175 1.00 89.56 180 LYS A N 1
ATOM 1492 C CA . LYS A 1 180 ? -10.606 22.828 19.005 1.00 89.56 180 LYS A CA 1
ATOM 1493 C C . LYS A 1 180 ? -11.629 22.682 20.141 1.00 89.56 180 LYS A C 1
ATOM 1495 O O . LYS A 1 180 ? -11.488 21.763 20.950 1.00 89.56 180 LYS A O 1
ATOM 1500 N N . ALA A 1 181 ? -12.683 23.501 20.175 1.00 91.00 181 ALA A N 1
ATOM 1501 C CA . ALA A 1 181 ? -13.783 23.316 21.117 1.00 91.00 181 ALA A CA 1
ATOM 1502 C C . ALA A 1 181 ? -14.570 22.036 20.780 1.00 91.00 181 ALA A C 1
ATOM 1504 O O . ALA A 1 181 ? -14.974 21.817 19.635 1.00 91.00 181 ALA A O 1
ATOM 1505 N N . ILE A 1 182 ? -14.800 21.170 21.771 1.00 90.69 182 ILE A N 1
ATOM 1506 C CA . ILE A 1 182 ? -15.586 19.942 21.581 1.00 90.69 182 ILE A CA 1
ATOM 1507 C C . ILE A 1 182 ? -17.065 20.323 21.453 1.00 90.69 182 ILE A C 1
ATOM 1509 O O . ILE A 1 182 ? -17.652 20.885 22.372 1.00 90.69 182 ILE A O 1
ATOM 1513 N N . ILE A 1 183 ? -17.668 19.985 20.314 1.00 90.81 183 ILE A N 1
ATOM 1514 C CA . ILE A 1 183 ? -19.087 20.206 19.998 1.00 90.81 183 ILE A CA 1
ATOM 1515 C C . ILE A 1 183 ? -19.929 19.045 20.538 1.00 90.81 183 ILE A C 1
ATOM 1517 O O . ILE A 1 183 ? -21.046 19.244 21.007 1.00 90.81 183 ILE A O 1
ATOM 1521 N N . TYR A 1 184 ? -19.421 17.815 20.442 1.00 90.69 184 TYR A N 1
ATOM 1522 C CA . TYR A 1 184 ? -20.081 16.614 20.950 1.00 90.69 184 TYR A CA 1
ATOM 1523 C C . TYR A 1 184 ? -19.077 15.468 21.071 1.00 90.69 184 TYR A C 1
ATOM 1525 O O . TYR A 1 184 ? -18.259 15.273 20.174 1.00 90.69 184 TYR A O 1
ATOM 15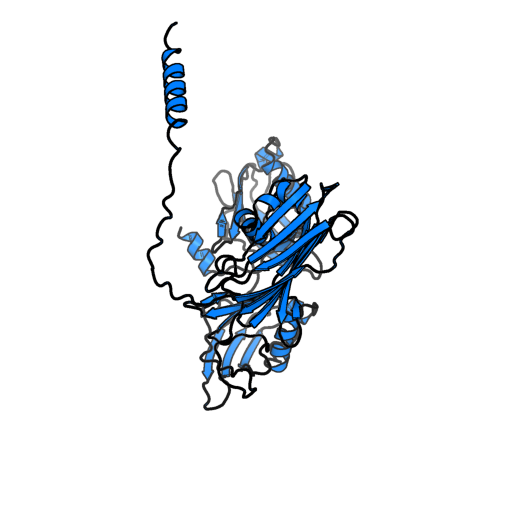33 N N . ALA A 1 185 ? -19.163 14.668 22.134 1.00 78.44 185 ALA A N 1
ATOM 1534 C CA . ALA A 1 185 ? -18.348 13.468 22.289 1.00 78.44 185 ALA A CA 1
ATOM 1535 C C . ALA A 1 185 ? -19.157 12.297 22.861 1.00 78.44 185 ALA A C 1
ATOM 1537 O O . ALA A 1 185 ? -19.842 12.415 23.881 1.00 78.44 185 ALA A O 1
ATOM 1538 N N . ASN A 1 186 ? -19.038 11.131 22.226 1.00 85.38 186 ASN A N 1
ATOM 1539 C CA . ASN A 1 186 ? -19.660 9.891 22.666 1.00 85.38 186 ASN A CA 1
ATOM 1540 C C . ASN A 1 186 ? -18.639 8.758 22.746 1.00 85.38 186 ASN A C 1
ATOM 1542 O O . ASN A 1 186 ? -17.929 8.471 21.788 1.00 85.38 186 ASN A O 1
ATOM 1546 N N . THR A 1 187 ? -18.636 8.075 23.881 1.00 79.00 187 THR A N 1
ATOM 1547 C CA . THR A 1 187 ? -17.927 6.826 24.113 1.00 79.00 187 THR A CA 1
ATOM 1548 C C . THR A 1 187 ? -18.934 5.691 24.183 1.00 79.00 187 THR A C 1
ATOM 1550 O O . THR A 1 187 ? -19.930 5.745 24.907 1.00 79.00 187 THR A O 1
ATOM 1553 N N . ARG A 1 188 ? -18.650 4.605 23.477 1.00 82.12 188 ARG A N 1
ATOM 1554 C CA . ARG A 1 188 ? -19.499 3.422 23.443 1.00 82.12 188 ARG A CA 1
ATOM 1555 C C . ARG A 1 188 ? -18.721 2.185 23.822 1.00 82.12 188 ARG A C 1
ATOM 1557 O O . ARG A 1 188 ? -17.699 1.907 23.215 1.00 82.12 188 ARG A O 1
ATOM 1564 N N . SER A 1 189 ? -19.257 1.387 24.736 1.00 76.25 189 SER A N 1
ATOM 1565 C CA . SER A 1 189 ? -18.711 0.067 25.051 1.00 76.25 189 SER A CA 1
ATOM 1566 C C . SER A 1 189 ? -19.528 -1.028 24.372 1.00 76.25 189 SER A C 1
ATOM 1568 O O . SER A 1 189 ? -20.763 -1.017 24.390 1.00 76.25 189 SER A O 1
ATOM 1570 N N . THR A 1 190 ? -18.836 -1.980 23.755 1.00 73.62 190 THR A N 1
ATOM 1571 C CA . THR A 1 190 ? -19.448 -3.158 23.137 1.00 73.62 190 THR A CA 1
ATOM 1572 C C . THR A 1 190 ? -18.730 -4.410 23.602 1.00 73.62 190 THR A C 1
ATOM 1574 O O . THR A 1 190 ? -17.520 -4.394 23.783 1.00 73.62 190 THR A O 1
ATOM 1577 N N . GLU A 1 191 ? -19.480 -5.483 23.793 1.00 73.31 191 GLU A N 1
ATOM 1578 C CA . GLU A 1 191 ? -18.969 -6.798 24.149 1.00 73.31 191 GLU A CA 1
ATOM 1579 C C . GLU A 1 191 ? -19.354 -7.747 23.016 1.00 73.31 191 GLU A C 1
ATOM 1581 O O . GLU A 1 191 ? -20.534 -7.909 22.679 1.00 73.31 191 GLU A O 1
ATOM 1586 N N . LYS A 1 192 ? -18.352 -8.361 22.394 1.00 62.97 192 LYS A N 1
ATOM 1587 C CA . LYS A 1 192 ? -18.545 -9.493 21.497 1.00 62.97 192 LYS A CA 1
ATOM 1588 C C . LYS A 1 192 ? -18.296 -10.755 22.323 1.00 62.97 192 LYS A C 1
ATOM 1590 O O . LYS A 1 192 ? -17.134 -11.026 22.636 1.00 62.97 192 LYS A O 1
ATOM 1595 N N . PRO A 1 193 ? -19.353 -11.496 22.708 1.00 50.62 193 PRO A N 1
ATOM 1596 C CA . PRO A 1 193 ? -19.228 -12.600 23.646 1.00 50.62 193 PRO A CA 1
ATOM 1597 C C . PRO A 1 193 ? -18.233 -13.634 23.122 1.00 50.62 193 PRO A C 1
ATOM 1599 O O . PRO A 1 193 ? -18.346 -14.130 21.999 1.00 50.62 193 PRO A O 1
ATOM 1602 N N . ILE A 1 194 ? -17.249 -13.945 23.959 1.00 48.53 194 ILE A N 1
ATOM 1603 C CA . ILE A 1 194 ? -16.350 -15.077 23.770 1.00 48.53 194 ILE A CA 1
ATOM 1604 C C . ILE A 1 194 ? -17.170 -16.321 24.111 1.00 48.53 194 ILE A C 1
ATOM 1606 O O . ILE A 1 194 ? -17.786 -16.376 25.178 1.00 48.53 194 ILE A O 1
ATOM 1610 N N . GLY A 1 195 ? -17.208 -17.316 23.222 1.00 49.41 195 GLY A N 1
ATOM 1611 C CA . GLY A 1 195 ? -17.759 -18.626 23.568 1.00 49.41 195 GLY A CA 1
ATOM 1612 C C . GLY A 1 195 ? -17.049 -19.143 24.821 1.00 49.41 195 GLY A C 1
ATOM 1613 O O . GLY A 1 195 ? -15.856 -19.431 24.778 1.00 49.41 195 GLY A O 1
ATOM 1614 N N . ARG A 1 196 ? -17.752 -19.165 25.958 1.00 44.69 196 ARG A N 1
ATOM 1615 C CA . ARG A 1 196 ? -17.212 -19.571 27.261 1.00 44.69 196 ARG A CA 1
ATOM 1616 C C . ARG A 1 196 ? -16.699 -21.007 27.174 1.00 44.69 196 ARG A C 1
ATOM 1618 O O . ARG A 1 196 ? -17.507 -21.904 26.959 1.00 44.69 196 ARG A O 1
ATOM 1625 N N . ASN A 1 197 ? -15.409 -21.220 27.441 1.00 38.94 197 ASN A N 1
ATOM 1626 C CA . ASN A 1 197 ? -14.987 -22.241 28.402 1.00 38.94 197 ASN A CA 1
ATOM 1627 C C . ASN A 1 197 ? -13.497 -22.155 28.793 1.00 38.94 197 ASN A C 1
ATOM 1629 O O . ASN A 1 197 ? -12.609 -22.198 27.951 1.00 38.94 197 ASN A O 1
ATOM 1633 N N . THR A 1 198 ? -13.284 -22.177 30.115 1.00 43.38 198 THR A N 1
ATOM 1634 C CA . THR A 1 198 ? -12.097 -22.593 30.895 1.00 43.38 198 THR A CA 1
ATOM 1635 C C . THR A 1 198 ? -10.968 -21.599 31.218 1.00 43.38 198 THR A C 1
ATOM 1637 O O . THR A 1 198 ? -10.357 -20.952 30.378 1.00 43.38 198 THR A O 1
ATOM 1640 N N . THR A 1 199 ? -10.695 -21.548 32.523 1.00 48.44 199 THR A N 1
ATOM 1641 C CA . THR A 1 199 ? -9.798 -20.696 33.314 1.00 48.44 199 THR A CA 1
ATOM 1642 C C . THR A 1 199 ? -8.422 -21.327 33.559 1.00 48.44 199 THR A C 1
ATOM 1644 O O . THR A 1 199 ? -7.849 -21.159 34.630 1.00 48.44 199 THR A O 1
ATOM 1647 N N . ASN A 1 200 ? -7.849 -22.029 32.580 1.00 45.66 200 ASN A N 1
ATOM 1648 C CA . ASN A 1 200 ? -6.460 -22.488 32.664 1.00 45.66 200 ASN A CA 1
ATOM 1649 C C . ASN A 1 200 ? -5.614 -21.676 31.691 1.00 45.66 200 ASN A C 1
ATOM 1651 O O . ASN A 1 200 ? -5.679 -21.856 30.481 1.00 45.66 200 ASN A O 1
ATOM 1655 N N . ASN A 1 201 ? -4.849 -20.738 32.249 1.00 47.09 201 ASN A N 1
ATOM 1656 C CA . ASN A 1 201 ? -4.162 -19.647 31.560 1.00 47.09 201 ASN A CA 1
ATOM 1657 C C . ASN A 1 201 ? -2.915 -20.108 30.769 1.00 47.09 201 ASN A C 1
ATOM 1659 O O . ASN A 1 201 ? -1.827 -19.553 30.906 1.00 47.09 201 ASN A O 1
ATOM 1663 N N . LYS A 1 202 ? -3.071 -21.119 29.911 1.00 48.03 202 LYS A N 1
ATOM 1664 C CA . LYS A 1 202 ? -2.325 -21.203 28.653 1.00 48.03 202 LYS A CA 1
ATOM 1665 C C . LYS A 1 202 ? -3.264 -20.625 27.594 1.00 48.03 202 LYS A C 1
ATOM 1667 O O . LYS A 1 202 ? -4.181 -21.329 27.184 1.00 48.03 202 LYS A O 1
ATOM 1672 N N . PRO A 1 203 ? -3.123 -19.339 27.222 1.00 56.53 203 PRO A N 1
ATOM 1673 C CA . PRO A 1 203 ? -4.170 -18.616 26.497 1.00 56.53 203 PRO A CA 1
ATOM 1674 C C . PRO A 1 203 ? -4.509 -19.235 25.134 1.00 56.53 203 PRO A C 1
ATOM 1676 O O . PRO A 1 203 ? -5.596 -18.995 24.620 1.00 56.53 203 PRO A O 1
ATOM 1679 N N . TYR A 1 204 ? -3.619 -20.048 24.568 1.00 66.56 204 TYR A N 1
ATOM 1680 C CA . TYR A 1 204 ? -3.851 -20.916 23.418 1.00 66.56 204 TYR A CA 1
ATOM 1681 C C . TYR A 1 204 ? -2.615 -21.818 23.240 1.00 66.56 204 TYR A C 1
ATOM 1683 O O . TYR A 1 204 ? -1.550 -21.522 23.784 1.00 66.56 204 TYR A O 1
ATOM 1691 N N . THR A 1 205 ? -2.746 -22.913 22.488 1.00 77.25 205 THR A N 1
ATOM 1692 C CA . THR A 1 205 ? -1.600 -23.695 21.986 1.00 77.25 205 THR A CA 1
ATOM 1693 C C . THR A 1 205 ? -1.553 -23.546 20.477 1.00 77.25 205 THR A C 1
ATOM 1695 O O . THR A 1 205 ? -2.599 -23.562 19.822 1.00 77.25 205 THR A O 1
ATOM 1698 N N . ILE A 1 206 ? -0.360 -23.363 19.913 1.00 80.19 206 ILE A N 1
ATOM 1699 C CA . ILE A 1 206 ? -0.211 -23.237 18.460 1.00 80.19 206 ILE A CA 1
ATOM 1700 C C . ILE A 1 206 ? 0.343 -24.531 17.918 1.00 80.19 206 ILE A C 1
ATOM 1702 O O . ILE A 1 206 ? 1.468 -24.933 18.207 1.00 80.19 206 ILE A O 1
ATOM 1706 N N . ARG A 1 207 ? -0.459 -25.168 17.069 1.00 85.19 207 ARG A N 1
ATOM 1707 C CA . ARG A 1 207 ? -0.065 -26.376 16.367 1.00 85.19 207 ARG A CA 1
ATOM 1708 C C . ARG A 1 207 ? 0.063 -26.085 14.884 1.00 85.19 207 ARG A C 1
ATOM 1710 O O . ARG A 1 207 ? -0.932 -25.960 14.177 1.00 85.19 207 ARG A O 1
ATOM 1717 N N . ILE A 1 208 ? 1.300 -26.042 14.403 1.00 88.75 208 ILE A N 1
ATOM 1718 C CA . ILE A 1 208 ? 1.560 -26.003 12.966 1.00 88.75 208 ILE A CA 1
ATOM 1719 C C . ILE A 1 208 ? 1.311 -27.393 12.394 1.00 88.75 208 ILE A C 1
ATOM 1721 O O . ILE A 1 208 ? 1.956 -28.366 12.783 1.00 88.75 208 ILE A O 1
ATOM 1725 N N . THR A 1 209 ? 0.356 -27.490 11.476 1.00 88.06 209 THR A N 1
ATOM 1726 C CA . THR A 1 209 ? -0.058 -28.761 10.874 1.00 88.06 209 THR A CA 1
ATOM 1727 C C . THR A 1 209 ? 0.836 -29.165 9.710 1.00 88.06 209 THR A C 1
ATOM 1729 O O . THR A 1 209 ? 1.117 -30.350 9.543 1.00 88.06 209 THR A O 1
ATOM 1732 N N . LYS A 1 210 ? 1.290 -28.197 8.906 1.00 92.31 210 LYS A N 1
ATOM 1733 C CA . LYS A 1 210 ? 2.085 -28.452 7.706 1.00 92.31 210 LYS A CA 1
ATOM 1734 C C . LYS A 1 210 ? 2.860 -27.212 7.271 1.00 92.31 210 LYS A C 1
ATOM 1736 O O . LYS A 1 210 ? 2.330 -26.107 7.323 1.00 92.31 210 LYS A O 1
ATOM 1741 N N . TYR A 1 211 ? 4.066 -27.427 6.757 1.00 91.62 211 TYR A N 1
ATOM 1742 C CA . TYR A 1 211 ? 4.779 -26.465 5.926 1.00 91.62 211 TYR A CA 1
ATOM 1743 C C . TYR A 1 211 ? 4.782 -26.934 4.471 1.00 91.62 211 TYR A C 1
ATOM 1745 O O . TYR A 1 211 ? 4.888 -28.130 4.183 1.00 91.62 211 TYR A O 1
ATOM 1753 N N . LEU A 1 212 ? 4.653 -25.996 3.541 1.00 91.25 212 LEU A N 1
ATOM 1754 C CA . LEU A 1 212 ? 4.618 -26.300 2.118 1.00 91.25 212 LEU A CA 1
ATOM 1755 C C . LEU A 1 212 ? 5.484 -25.297 1.362 1.00 91.25 212 LEU A C 1
ATOM 1757 O O . LEU A 1 212 ? 5.221 -24.100 1.420 1.00 91.25 212 LEU A O 1
ATOM 1761 N N . CYS A 1 213 ? 6.484 -25.793 0.636 1.00 90.50 213 CYS A N 1
ATOM 1762 C CA . CYS A 1 213 ? 7.102 -25.022 -0.436 1.00 90.50 213 CYS A CA 1
ATOM 1763 C C . CYS A 1 213 ? 6.169 -25.079 -1.645 1.00 90.50 213 CYS A C 1
ATOM 1765 O O . CYS A 1 213 ? 5.822 -26.165 -2.112 1.00 90.50 213 CYS A O 1
ATOM 1767 N N . VAL A 1 214 ? 5.719 -23.917 -2.097 1.00 89.75 214 VAL A N 1
ATOM 1768 C CA . VAL A 1 214 ? 4.802 -23.760 -3.230 1.00 89.75 214 VAL A CA 1
ATOM 1769 C C . VAL A 1 214 ? 5.580 -23.280 -4.452 1.00 89.75 214 VAL A C 1
ATOM 1771 O O . VAL A 1 214 ? 6.682 -22.780 -4.295 1.00 89.75 214 VAL A O 1
ATOM 1774 N N . GLU A 1 215 ? 5.016 -23.416 -5.654 1.00 86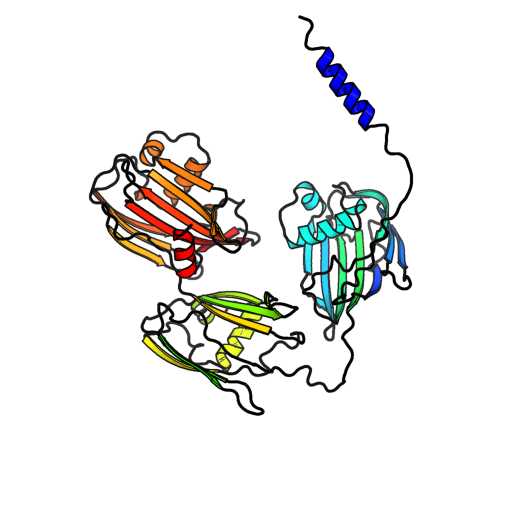.06 215 GLU A N 1
ATOM 1775 C CA . GLU A 1 215 ? 5.581 -22.819 -6.883 1.00 86.06 215 GLU A CA 1
ATOM 1776 C C . GLU A 1 215 ? 7.001 -23.317 -7.249 1.00 86.06 215 GLU A C 1
ATOM 1778 O O . GLU A 1 215 ? 7.799 -22.587 -7.828 1.00 86.06 215 GLU A O 1
ATOM 1783 N N . LEU A 1 216 ? 7.320 -24.579 -6.934 1.00 86.12 216 LEU A N 1
ATOM 1784 C CA . LEU A 1 216 ? 8.551 -25.230 -7.395 1.00 86.12 216 LEU A CA 1
ATOM 1785 C C . LEU A 1 216 ? 8.435 -25.648 -8.878 1.00 86.12 216 LEU A C 1
ATOM 1787 O O . LEU A 1 216 ? 7.374 -26.144 -9.266 1.00 86.12 216 LEU A O 1
ATOM 1791 N N . PRO A 1 217 ? 9.515 -25.551 -9.681 1.00 88.19 217 PRO A N 1
ATOM 1792 C CA . PRO A 1 217 ? 10.846 -25.040 -9.332 1.00 88.19 217 PRO A CA 1
ATOM 1793 C C . PRO A 1 217 ? 10.933 -23.502 -9.359 1.00 88.19 217 PRO A C 1
ATOM 1795 O O . PRO A 1 217 ? 10.285 -22.844 -10.169 1.00 88.19 217 PRO A O 1
ATOM 1798 N N . TYR A 1 218 ? 11.793 -22.932 -8.509 1.00 86.38 218 TYR A N 1
ATOM 1799 C CA . TYR A 1 218 ? 12.075 -21.493 -8.509 1.00 86.38 218 TYR A CA 1
ATOM 1800 C C . TYR A 1 218 ? 13.113 -21.130 -9.581 1.00 86.38 218 TYR A C 1
ATOM 1802 O O . TYR A 1 218 ? 14.048 -21.882 -9.831 1.00 86.38 218 TYR A O 1
ATOM 1810 N N . GLU A 1 219 ? 12.989 -19.950 -10.198 1.00 84.44 219 GLU A N 1
ATOM 1811 C CA . GLU A 1 219 ? 13.851 -19.562 -11.331 1.00 84.44 219 GLU A CA 1
ATOM 1812 C C . GLU A 1 219 ? 15.330 -19.382 -10.970 1.00 84.44 219 GLU A C 1
ATOM 1814 O O . GLU A 1 219 ? 16.199 -19.628 -11.800 1.00 84.44 219 GLU A O 1
ATOM 1819 N N . ARG A 1 220 ? 15.614 -18.891 -9.759 1.00 86.00 220 ARG A N 1
ATOM 1820 C CA . ARG A 1 220 ? 16.962 -18.468 -9.336 1.00 86.00 220 ARG A CA 1
ATOM 1821 C C . ARG A 1 220 ? 17.551 -19.317 -8.220 1.00 86.00 220 ARG A C 1
ATOM 1823 O O . ARG A 1 220 ? 18.648 -19.033 -7.750 1.00 86.00 220 ARG A O 1
ATOM 1830 N N . THR A 1 221 ? 16.812 -20.309 -7.743 1.00 92.38 221 THR A N 1
ATOM 1831 C CA . THR A 1 221 ? 17.228 -21.144 -6.620 1.00 92.38 221 THR A CA 1
ATOM 1832 C C . THR A 1 221 ? 16.796 -22.576 -6.858 1.00 92.38 221 THR A C 1
ATOM 1834 O O . THR A 1 221 ? 15.714 -22.843 -7.379 1.00 92.38 221 THR A O 1
ATOM 1837 N N . THR A 1 222 ? 17.639 -23.519 -6.462 1.00 95.06 222 THR A N 1
ATOM 1838 C CA . THR A 1 222 ? 17.314 -24.940 -6.533 1.00 95.06 222 THR A CA 1
ATOM 1839 C C . THR A 1 222 ? 17.003 -25.438 -5.129 1.00 95.06 222 THR A C 1
ATOM 1841 O O . THR A 1 222 ? 17.813 -25.337 -4.209 1.00 95.06 222 THR A O 1
ATOM 1844 N N . VAL A 1 223 ? 15.781 -25.936 -4.933 1.00 95.38 223 VAL A N 1
ATOM 1845 C CA . VAL A 1 223 ? 15.365 -26.525 -3.655 1.00 95.38 223 VAL A CA 1
ATOM 1846 C C . VAL A 1 223 ? 15.679 -28.009 -3.694 1.00 95.38 223 VAL A C 1
ATOM 1848 O O . VAL A 1 223 ? 14.962 -28.777 -4.331 1.00 95.38 223 VAL A O 1
ATOM 1851 N N . SER A 1 224 ? 16.739 -28.415 -3.001 1.00 95.81 224 SER A N 1
ATOM 1852 C CA . SER A 1 224 ? 17.152 -29.819 -2.916 1.00 95.81 224 SER A CA 1
ATOM 1853 C C . SER A 1 224 ? 16.115 -30.655 -2.169 1.00 95.81 224 SER A C 1
ATOM 1855 O O . SER A 1 224 ? 15.792 -31.771 -2.565 1.00 95.81 224 SER A O 1
ATOM 1857 N N . TYR A 1 225 ? 15.568 -30.114 -1.078 1.00 96.69 225 TYR A N 1
ATOM 1858 C CA . TYR A 1 225 ? 14.443 -30.719 -0.373 1.00 96.69 225 TYR A CA 1
ATOM 1859 C C . TYR A 1 225 ? 13.664 -29.672 0.428 1.00 96.69 225 TYR A C 1
ATOM 1861 O O . TYR A 1 225 ? 14.221 -28.680 0.893 1.00 96.69 225 TYR A O 1
ATOM 1869 N N . CYS A 1 226 ? 12.371 -29.929 0.632 1.00 95.62 226 CYS A N 1
ATOM 1870 C CA . CYS A 1 226 ? 11.498 -29.160 1.515 1.00 95.62 226 CYS A CA 1
ATOM 1871 C C . CYS A 1 226 ? 10.546 -30.122 2.225 1.00 95.62 226 CYS A C 1
ATOM 1873 O O . CYS A 1 226 ? 9.581 -30.613 1.637 1.00 95.62 226 CYS A O 1
ATOM 1875 N N . LYS A 1 227 ? 10.863 -30.464 3.474 1.00 95.81 227 LYS A N 1
ATOM 1876 C CA . LYS A 1 227 ? 10.162 -31.495 4.243 1.00 95.81 227 LYS A CA 1
ATOM 1877 C C . LYS A 1 227 ? 9.585 -30.898 5.520 1.00 95.81 227 LYS A C 1
ATOM 1879 O O . LYS A 1 227 ? 10.275 -30.212 6.269 1.00 95.81 227 LYS A O 1
ATOM 1884 N N . THR A 1 228 ? 8.320 -31.214 5.784 1.00 94.62 228 THR A N 1
ATOM 1885 C CA . THR A 1 228 ? 7.719 -31.020 7.107 1.00 94.62 228 THR A CA 1
ATOM 1886 C C . THR A 1 228 ? 8.017 -32.248 7.954 1.00 94.62 228 THR A C 1
ATOM 1888 O O . THR A 1 228 ? 7.647 -33.356 7.572 1.00 94.62 228 THR A O 1
ATOM 1891 N N . LEU A 1 229 ? 8.646 -32.061 9.109 1.00 95.31 229 LEU A N 1
ATOM 1892 C CA . LEU A 1 229 ? 8.893 -33.116 10.085 1.00 95.31 229 LEU A CA 1
ATOM 1893 C C . LEU A 1 229 ? 7.920 -32.946 11.254 1.00 95.31 229 LEU A C 1
ATOM 1895 O O . LEU A 1 229 ? 8.029 -32.013 12.053 1.00 95.31 229 LEU A O 1
ATOM 1899 N N . LEU A 1 230 ? 6.948 -33.854 11.338 1.00 93.44 230 LEU A N 1
ATOM 1900 C CA . LEU A 1 230 ? 6.006 -33.929 12.451 1.00 93.44 230 LEU A CA 1
ATOM 1901 C C . LEU A 1 230 ? 6.649 -34.718 13.593 1.00 93.44 230 LEU A C 1
ATOM 1903 O O . LEU A 1 230 ? 7.079 -35.853 13.402 1.00 93.44 230 LEU A O 1
ATOM 1907 N N . ARG A 1 231 ? 6.695 -34.132 14.790 1.00 91.44 231 ARG A N 1
ATOM 1908 C CA . ARG A 1 231 ? 7.249 -34.769 15.990 1.00 91.44 231 ARG A CA 1
ATOM 1909 C C . ARG A 1 231 ? 6.154 -34.903 17.045 1.00 91.44 231 ARG A C 1
ATOM 1911 O O . ARG A 1 231 ? 5.367 -33.980 17.244 1.00 91.44 231 ARG A O 1
ATOM 1918 N N . ARG A 1 232 ? 6.062 -36.057 17.714 1.00 90.12 232 ARG A N 1
ATOM 1919 C CA . ARG A 1 232 ? 5.071 -36.259 18.787 1.00 90.12 232 ARG A CA 1
ATOM 1920 C C . ARG A 1 232 ? 5.414 -35.349 19.967 1.00 90.12 232 ARG A C 1
ATOM 1922 O O . ARG A 1 232 ? 6.551 -35.354 20.422 1.00 90.12 232 ARG A O 1
ATOM 1929 N N . ASN A 1 233 ? 4.430 -34.587 20.449 1.00 87.19 233 ASN A N 1
ATOM 1930 C CA . ASN A 1 233 ? 4.556 -33.660 21.584 1.00 87.19 233 ASN A CA 1
ATOM 1931 C C . ASN A 1 233 ? 5.672 -32.605 21.445 1.00 87.19 233 ASN A C 1
ATOM 1933 O O . ASN A 1 233 ? 6.118 -32.041 22.439 1.00 87.19 233 ASN A O 1
ATOM 1937 N N . GLN A 1 234 ? 6.124 -32.327 20.221 1.00 90.25 234 GLN A N 1
ATOM 1938 C CA . GLN A 1 234 ? 7.129 -31.310 19.927 1.00 90.25 234 GLN A CA 1
ATOM 1939 C C . GLN A 1 234 ? 6.665 -30.444 18.747 1.00 90.25 234 GLN A C 1
ATOM 1941 O O . GLN A 1 234 ? 5.845 -30.899 17.944 1.00 90.25 234 GLN A O 1
ATOM 1946 N N . PRO A 1 235 ? 7.188 -29.212 18.601 1.00 90.12 235 PRO A N 1
ATOM 1947 C CA . PRO A 1 235 ? 6.863 -28.360 17.466 1.00 90.12 235 PRO A CA 1
ATOM 1948 C C . PRO A 1 235 ? 7.203 -29.029 16.132 1.00 90.12 235 PRO A C 1
ATOM 1950 O O . PRO A 1 235 ? 8.261 -29.662 15.988 1.00 90.12 235 PRO A O 1
ATOM 1953 N N . THR A 1 236 ? 6.313 -28.848 15.158 1.00 91.19 236 THR A N 1
ATOM 1954 C CA . THR A 1 236 ? 6.530 -29.216 13.756 1.00 91.19 236 THR A CA 1
ATOM 1955 C C . THR A 1 236 ? 7.720 -28.441 13.204 1.00 91.19 236 THR A C 1
ATOM 1957 O O . THR A 1 236 ? 7.814 -27.232 13.402 1.00 91.19 236 THR A O 1
ATOM 1960 N N . VAL A 1 237 ? 8.622 -29.137 12.512 1.00 94.75 237 VAL A N 1
ATOM 1961 C CA . VAL A 1 237 ? 9.851 -28.552 11.964 1.00 94.75 237 VAL A CA 1
ATOM 1962 C C . VAL A 1 237 ? 9.756 -28.474 10.447 1.00 94.75 237 VAL A C 1
ATOM 1964 O O . VAL A 1 237 ? 9.368 -29.435 9.784 1.00 94.75 237 VAL A O 1
ATOM 1967 N N . LEU A 1 238 ? 10.138 -27.331 9.899 1.00 95.06 238 LEU A N 1
ATOM 1968 C CA . LEU A 1 238 ? 10.433 -27.121 8.495 1.00 95.06 238 LEU A CA 1
ATOM 1969 C C . LEU A 1 238 ? 11.916 -27.414 8.262 1.00 95.06 238 LEU A C 1
ATOM 1971 O O . LEU A 1 238 ? 12.767 -26.737 8.829 1.00 95.06 238 LEU A O 1
ATOM 1975 N N . ASN A 1 239 ? 12.226 -28.409 7.435 1.00 96.69 239 ASN A N 1
ATOM 1976 C CA . ASN A 1 239 ? 13.590 -28.696 7.002 1.00 96.69 239 ASN A CA 1
ATOM 1977 C C . ASN A 1 239 ? 13.699 -28.438 5.496 1.00 96.69 239 ASN A C 1
ATOM 1979 O O . ASN A 1 239 ? 13.070 -29.141 4.698 1.00 96.69 239 ASN A O 1
ATOM 1983 N N . VAL A 1 240 ? 14.468 -27.424 5.109 1.00 96.25 240 VAL A N 1
ATOM 1984 C CA . VAL A 1 240 ? 14.618 -26.977 3.720 1.00 96.25 240 VAL A CA 1
ATOM 1985 C C . VAL A 1 240 ? 16.094 -26.843 3.387 1.00 96.25 240 VAL A C 1
ATOM 1987 O O . VAL A 1 240 ? 16.847 -26.264 4.159 1.00 96.25 240 VAL A O 1
ATOM 1990 N N . SER A 1 241 ? 16.501 -27.330 2.219 1.00 97.06 241 SER A N 1
ATOM 1991 C CA . SER A 1 241 ? 17.806 -27.019 1.639 1.00 97.06 241 SER A CA 1
ATOM 1992 C C . SER A 1 241 ? 17.603 -26.273 0.329 1.00 97.06 241 SER A C 1
ATOM 1994 O O . SER A 1 241 ? 16.974 -26.798 -0.593 1.00 97.06 241 SER A O 1
ATOM 1996 N N . VAL A 1 242 ? 18.085 -25.031 0.277 1.00 96.19 242 VAL A N 1
ATOM 1997 C CA . VAL A 1 242 ? 17.993 -24.158 -0.899 1.00 96.19 242 VAL A CA 1
ATOM 1998 C C . VAL A 1 242 ? 19.394 -23.773 -1.341 1.00 96.19 242 VAL A C 1
ATOM 2000 O O . VAL A 1 242 ? 20.127 -23.132 -0.589 1.00 96.19 242 VAL A O 1
ATOM 2003 N N . HIS A 1 243 ? 19.766 -24.126 -2.564 1.00 96.94 243 HIS A N 1
ATOM 2004 C CA . HIS A 1 243 ? 20.981 -23.636 -3.192 1.00 96.94 243 HIS A CA 1
ATOM 2005 C C . HIS A 1 243 ? 20.681 -22.361 -3.983 1.00 96.94 243 HIS A C 1
ATOM 2007 O O . HIS A 1 243 ? 19.773 -22.313 -4.815 1.00 96.94 243 HIS A O 1
ATOM 2013 N N . VAL A 1 244 ? 21.433 -21.307 -3.673 1.00 96.00 244 VAL A N 1
ATOM 2014 C CA . VAL A 1 244 ? 21.305 -19.989 -4.294 1.00 96.00 244 VAL A CA 1
ATOM 2015 C C . VAL A 1 244 ? 22.624 -19.713 -5.025 1.00 96.00 244 VAL A C 1
ATOM 2017 O O . VAL A 1 244 ? 23.583 -19.304 -4.370 1.00 96.00 244 VAL A O 1
ATOM 2020 N N . PRO A 1 245 ? 22.716 -19.983 -6.341 1.00 94.06 245 PRO A N 1
ATOM 2021 C CA . PRO A 1 245 ? 23.971 -19.874 -7.089 1.00 94.06 245 PRO A CA 1
ATOM 2022 C C . PRO A 1 245 ? 24.413 -18.418 -7.292 1.00 94.06 245 PRO A C 1
ATOM 2024 O O . PRO A 1 245 ? 25.603 -18.123 -7.292 1.00 94.06 245 PRO A O 1
ATOM 2027 N N . GLU A 1 246 ? 23.465 -17.488 -7.419 1.00 91.25 246 GLU A N 1
ATOM 2028 C CA . GLU A 1 246 ? 23.742 -16.065 -7.636 1.00 91.25 246 GLU A CA 1
ATOM 2029 C C . GLU A 1 246 ? 23.874 -15.295 -6.321 1.00 91.25 246 GLU A C 1
ATOM 2031 O O . GLU A 1 246 ? 23.188 -15.594 -5.345 1.00 91.25 246 GLU A O 1
ATOM 2036 N N . VAL A 1 247 ? 24.701 -14.248 -6.309 1.00 89.50 247 VAL A N 1
ATOM 2037 C CA . VAL A 1 247 ? 24.787 -13.313 -5.181 1.00 89.50 247 VAL A CA 1
ATOM 2038 C C . VAL A 1 247 ? 23.625 -12.312 -5.240 1.00 89.50 247 VAL A C 1
ATOM 2040 O O . VAL A 1 247 ? 23.531 -11.482 -6.142 1.00 89.50 247 VAL A O 1
ATOM 2043 N N . LEU A 1 248 ? 22.739 -12.377 -4.251 1.00 87.62 248 LEU A N 1
ATOM 2044 C CA . LEU A 1 248 ? 21.571 -11.530 -4.061 1.00 87.62 248 LEU A CA 1
ATOM 2045 C C . LEU A 1 248 ? 21.908 -10.382 -3.098 1.00 87.62 248 LEU A C 1
ATOM 2047 O O . LEU A 1 248 ? 22.046 -10.567 -1.888 1.00 87.62 248 LEU A O 1
ATOM 2051 N N . ASN A 1 249 ? 22.014 -9.172 -3.643 1.00 81.38 249 ASN A N 1
ATOM 2052 C CA . ASN A 1 249 ? 22.171 -7.928 -2.870 1.00 81.38 249 ASN A CA 1
ATOM 2053 C C . ASN A 1 249 ? 20.833 -7.293 -2.469 1.00 81.38 249 ASN A C 1
ATOM 2055 O O . ASN A 1 249 ? 20.797 -6.302 -1.741 1.00 81.38 249 ASN A O 1
ATOM 2059 N N . TYR A 1 250 ? 19.754 -7.847 -3.005 1.00 79.50 250 TYR A N 1
ATOM 2060 C CA . TYR A 1 250 ? 18.402 -7.356 -2.885 1.00 79.50 250 TYR A CA 1
ATOM 2061 C C . TYR A 1 250 ? 17.485 -8.568 -2.774 1.00 79.50 250 TYR A C 1
ATOM 2063 O O . TYR A 1 250 ? 17.559 -9.466 -3.615 1.00 79.50 250 TYR A O 1
ATOM 2071 N N . ILE A 1 251 ? 16.632 -8.595 -1.755 1.00 84.44 251 ILE A N 1
ATOM 2072 C CA . ILE A 1 251 ? 15.623 -9.637 -1.573 1.00 84.44 251 ILE A CA 1
ATOM 2073 C C . ILE A 1 251 ? 14.373 -8.954 -1.056 1.00 84.44 251 ILE A C 1
ATOM 2075 O O . ILE A 1 251 ? 14.391 -8.378 0.026 1.00 84.44 251 ILE A O 1
ATOM 2079 N N . LEU A 1 252 ? 13.280 -9.038 -1.798 1.00 81.56 252 LEU A N 1
ATOM 2080 C CA . LEU A 1 252 ? 11.989 -8.598 -1.304 1.00 81.56 252 LEU A CA 1
ATOM 2081 C C . LEU A 1 252 ? 11.309 -9.753 -0.575 1.00 81.56 252 LEU A C 1
ATOM 2083 O O . LEU A 1 252 ? 11.200 -10.852 -1.109 1.00 81.56 252 LEU A O 1
ATOM 2087 N N . VAL A 1 253 ? 10.838 -9.500 0.635 1.00 85.94 253 VAL A N 1
ATOM 2088 C CA . VAL A 1 253 ? 10.126 -10.457 1.472 1.00 85.94 253 VAL A CA 1
ATOM 2089 C C . VAL A 1 253 ? 8.676 -10.010 1.578 1.00 85.94 253 VAL A C 1
ATOM 2091 O O . VAL A 1 253 ? 8.385 -8.949 2.132 1.00 85.94 253 VAL A O 1
ATOM 2094 N N . THR A 1 254 ? 7.764 -10.834 1.076 1.00 85.38 254 THR A N 1
ATOM 2095 C CA . THR A 1 254 ? 6.323 -10.644 1.244 1.00 85.38 254 THR A CA 1
ATOM 2096 C C . THR A 1 254 ? 5.813 -11.649 2.267 1.00 85.38 254 THR A C 1
ATOM 2098 O O . THR A 1 254 ? 6.082 -12.845 2.152 1.00 85.38 254 THR A O 1
ATOM 2101 N N . VAL A 1 255 ? 5.069 -11.185 3.268 1.00 85.88 255 VAL A N 1
ATOM 2102 C CA . VAL A 1 255 ? 4.451 -12.026 4.298 1.00 85.88 255 VAL A CA 1
ATOM 2103 C C . VAL A 1 255 ? 2.963 -11.712 4.349 1.00 85.88 255 VAL A C 1
ATOM 2105 O O . VAL A 1 255 ? 2.570 -10.593 4.676 1.00 85.88 255 VAL A O 1
ATOM 2108 N N . LYS A 1 256 ? 2.141 -12.716 4.039 1.00 86.50 256 LYS A N 1
ATOM 2109 C CA . LYS A 1 256 ? 0.680 -12.637 4.066 1.00 86.50 256 LYS A CA 1
ATOM 2110 C C . LYS A 1 256 ? 0.119 -13.647 5.050 1.00 86.50 256 LYS A C 1
ATOM 2112 O O . LYS A 1 256 ? 0.282 -14.852 4.871 1.00 86.50 256 LYS A O 1
ATOM 2117 N N . LEU A 1 257 ? -0.561 -13.171 6.082 1.00 85.56 257 LEU A N 1
ATOM 2118 C CA . LEU A 1 257 ? -1.294 -14.017 7.013 1.00 85.56 257 LEU A CA 1
ATOM 2119 C C . LEU A 1 257 ? -2.751 -14.109 6.561 1.00 85.56 257 LEU A C 1
ATOM 2121 O O . LEU A 1 257 ? -3.402 -13.102 6.305 1.00 85.56 257 LEU A O 1
ATOM 2125 N N . TYR A 1 258 ? -3.277 -15.322 6.487 1.00 88.06 258 TYR A N 1
ATOM 2126 C CA . TYR A 1 258 ? -4.668 -15.611 6.178 1.00 88.06 258 TYR A CA 1
ATOM 2127 C C . TYR A 1 258 ? -5.325 -16.285 7.376 1.00 88.06 258 TYR A C 1
ATOM 2129 O O . TYR A 1 258 ? -4.721 -17.135 8.032 1.00 88.06 258 TYR A O 1
ATOM 2137 N N . TYR A 1 259 ? -6.592 -15.963 7.606 1.00 84.94 259 TYR A N 1
ATOM 2138 C CA . TYR A 1 259 ? -7.442 -16.609 8.598 1.00 84.94 259 TYR A CA 1
ATOM 2139 C C . TYR A 1 259 ? -8.559 -17.383 7.916 1.00 84.94 259 TYR A C 1
ATOM 2141 O O . TYR A 1 259 ? -9.173 -16.910 6.955 1.00 84.94 259 TYR A O 1
ATOM 2149 N N . LYS A 1 260 ? -8.828 -18.590 8.402 1.00 84.44 260 LYS A N 1
ATOM 2150 C CA . LYS A 1 260 ? -9.896 -19.430 7.877 1.00 84.44 260 LYS A CA 1
ATOM 2151 C C . LYS A 1 260 ? -11.198 -19.126 8.606 1.00 84.44 260 LYS A C 1
ATOM 2153 O O . LYS A 1 260 ? -11.397 -19.529 9.747 1.00 84.44 260 LYS A O 1
ATOM 2158 N N . PHE A 1 261 ? -12.116 -18.474 7.902 1.00 73.62 261 PHE A N 1
ATOM 2159 C CA . PHE A 1 261 ? -13.516 -18.434 8.318 1.00 73.62 261 PHE A CA 1
ATOM 2160 C C . PHE A 1 261 ? -14.213 -19.695 7.794 1.00 73.62 261 PHE A C 1
ATOM 2162 O O . PHE A 1 261 ? -14.286 -20.718 8.465 1.00 73.62 261 PHE A O 1
ATOM 2169 N N . ARG A 1 262 ? -14.652 -19.644 6.532 1.00 75.94 262 ARG A N 1
ATOM 2170 C CA . ARG A 1 262 ? -15.026 -20.823 5.730 1.00 75.94 262 ARG A CA 1
ATOM 2171 C C . ARG A 1 262 ? -13.916 -21.175 4.743 1.00 75.94 262 ARG A C 1
ATOM 2173 O O . ARG A 1 262 ? -13.570 -22.337 4.575 1.00 75.94 262 ARG A O 1
ATOM 2180 N N . THR A 1 263 ? -13.334 -20.142 4.144 1.00 81.88 263 THR A N 1
ATOM 2181 C CA . THR A 1 263 ? -12.139 -20.180 3.303 1.00 81.88 263 THR A CA 1
ATOM 2182 C C . THR A 1 263 ? -11.053 -19.312 3.936 1.00 81.88 263 THR A C 1
ATOM 2184 O O . THR A 1 263 ? -11.345 -18.480 4.801 1.00 81.88 263 THR A O 1
ATOM 2187 N N . PHE A 1 264 ? -9.800 -19.523 3.535 1.00 83.94 264 PHE A N 1
ATOM 2188 C CA . PHE A 1 264 ? -8.693 -18.659 3.940 1.00 83.94 264 PHE A CA 1
ATOM 2189 C C . PHE A 1 264 ? -8.852 -17.278 3.299 1.00 83.94 264 PHE A C 1
ATOM 2191 O O . PHE A 1 264 ? -8.938 -17.172 2.077 1.00 83.94 264 PHE A O 1
ATOM 2198 N N . GLN A 1 265 ? -8.893 -16.234 4.124 1.00 73.88 265 GLN A N 1
ATOM 2199 C CA . GLN A 1 265 ? -8.984 -14.834 3.702 1.00 73.88 265 GLN A CA 1
ATOM 2200 C C . GLN A 1 265 ? -7.830 -14.029 4.314 1.00 73.88 265 GLN A C 1
ATOM 2202 O O . GLN A 1 265 ? -7.458 -14.333 5.450 1.00 73.88 265 GLN A O 1
ATOM 2207 N N . PRO A 1 266 ? -7.254 -13.038 3.603 1.00 76.31 266 PRO A N 1
ATOM 2208 C CA . PRO A 1 266 ? -6.170 -12.212 4.134 1.00 76.31 266 PRO A CA 1
ATOM 2209 C C . PRO A 1 266 ? -6.575 -11.533 5.448 1.00 76.31 266 PRO A C 1
ATOM 2211 O O . PRO A 1 266 ? -7.679 -10.999 5.5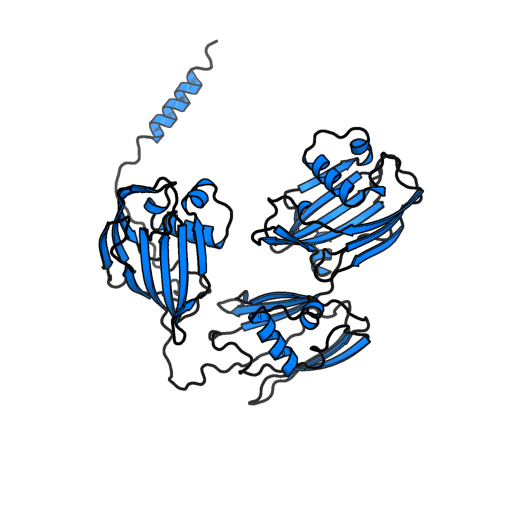62 1.00 76.31 266 PRO A O 1
ATOM 2214 N N . LEU A 1 267 ? -5.692 -11.557 6.444 1.00 68.88 267 LEU A N 1
ATOM 2215 C CA . LEU A 1 267 ? -5.923 -11.013 7.777 1.00 68.88 267 LEU A CA 1
ATOM 2216 C C . LEU A 1 267 ? -4.680 -10.274 8.287 1.00 68.88 267 LEU A C 1
ATOM 2218 O O . LEU A 1 267 ? -3.670 -10.912 8.560 1.00 68.88 267 LEU A O 1
ATOM 2222 N N . LEU A 1 268 ? -4.835 -8.969 8.553 1.00 63.09 268 LEU A N 1
ATOM 2223 C CA . LEU A 1 268 ? -3.982 -8.078 9.372 1.00 63.09 268 LEU A CA 1
ATOM 2224 C C . LEU A 1 268 ? -2.515 -7.889 8.946 1.00 63.09 268 LEU A C 1
ATOM 2226 O O . LEU A 1 268 ? -2.004 -6.781 9.062 1.00 63.09 268 LEU A O 1
ATOM 2230 N N . ILE A 1 269 ? -1.839 -8.931 8.476 1.00 71.12 269 ILE A N 1
ATOM 2231 C CA . ILE A 1 269 ? -0.445 -8.911 8.048 1.00 71.12 269 ILE A CA 1
ATOM 2232 C C . ILE A 1 269 ? -0.439 -9.178 6.546 1.00 71.12 269 ILE A C 1
ATOM 2234 O O . ILE A 1 269 ? -0.511 -10.325 6.114 1.00 71.12 269 ILE A O 1
ATOM 2238 N N . ASP A 1 270 ? -0.389 -8.103 5.766 1.00 80.00 270 ASP A N 1
ATOM 2239 C CA . ASP A 1 270 ? 0.049 -8.111 4.370 1.00 80.00 270 ASP A CA 1
ATOM 2240 C C . ASP A 1 270 ? 1.203 -7.112 4.300 1.00 80.00 270 ASP A C 1
ATOM 2242 O O . ASP A 1 270 ? 0.999 -5.897 4.268 1.00 80.00 270 ASP A O 1
ATOM 2246 N N . MET A 1 271 ? 2.420 -7.627 4.461 1.00 79.62 271 MET A N 1
ATOM 2247 C CA . MET A 1 271 ? 3.630 -6.817 4.443 1.00 79.62 271 MET A CA 1
ATOM 2248 C C . MET A 1 271 ? 4.513 -7.222 3.279 1.00 79.62 271 MET A C 1
ATOM 2250 O O . MET A 1 271 ? 4.660 -8.400 2.962 1.00 79.62 271 MET A O 1
ATOM 2254 N N . GLU A 1 272 ? 5.149 -6.221 2.699 1.00 82.06 272 GLU A N 1
ATOM 2255 C CA . GLU A 1 272 ? 6.129 -6.366 1.642 1.00 82.06 272 GLU A CA 1
ATOM 2256 C C . GLU A 1 272 ? 7.301 -5.447 1.981 1.00 82.06 272 GLU A C 1
ATOM 2258 O O . GLU A 1 272 ? 7.120 -4.244 2.185 1.00 82.06 272 GLU A O 1
ATOM 2263 N N . GLN A 1 273 ? 8.488 -6.030 2.141 1.00 83.50 273 GLN A N 1
ATOM 2264 C CA . GLN A 1 273 ? 9.663 -5.325 2.639 1.00 83.50 273 GLN A CA 1
ATOM 2265 C C . GLN A 1 273 ? 10.929 -5.815 1.942 1.00 83.50 273 GLN A C 1
ATOM 2267 O O . GLN A 1 273 ? 11.144 -7.011 1.785 1.00 83.50 273 GLN A O 1
ATOM 2272 N N . GLU A 1 274 ? 11.808 -4.887 1.576 1.00 81.75 274 GLU A N 1
ATOM 2273 C CA . GLU A 1 274 ? 13.173 -5.198 1.149 1.00 81.75 274 GLU A CA 1
ATOM 2274 C C . GLU A 1 274 ? 13.951 -5.713 2.375 1.00 81.75 274 GLU A C 1
ATOM 2276 O O . GLU A 1 274 ? 14.222 -4.951 3.307 1.00 81.75 274 GLU A O 1
ATOM 2281 N N . GLY A 1 275 ? 14.248 -7.015 2.407 1.00 86.81 275 GLY A N 1
ATOM 2282 C CA . GLY A 1 275 ? 14.918 -7.697 3.511 1.00 86.81 275 GLY A CA 1
ATOM 2283 C C . GLY A 1 275 ? 16.387 -7.302 3.693 1.00 86.81 275 GLY A C 1
ATOM 2284 O O . GLY A 1 275 ? 16.818 -7.078 4.820 1.00 86.81 275 GLY A O 1
ATOM 2285 N N . CYS A 1 276 ? 17.158 -7.157 2.616 1.00 87.06 276 CYS A N 1
ATOM 2286 C CA . CYS A 1 276 ? 18.545 -6.682 2.643 1.00 87.06 276 CYS A CA 1
ATOM 2287 C C . CYS A 1 276 ? 18.690 -5.230 3.125 1.00 87.06 276 CYS A C 1
ATOM 2289 O O . CYS A 1 276 ? 19.639 -4.900 3.833 1.00 87.06 276 CYS A O 1
ATOM 2291 N N . GLU A 1 277 ? 17.804 -4.331 2.718 1.00 81.94 277 GLU A N 1
ATOM 2292 C CA . GLU A 1 277 ? 17.715 -2.952 3.185 1.00 81.94 277 GLU A CA 1
ATOM 2293 C C . GLU A 1 277 ? 17.330 -2.938 4.655 1.00 81.94 277 GLU A C 1
ATOM 2295 O O . GLU A 1 277 ? 18.008 -2.274 5.429 1.00 81.94 277 GLU A O 1
ATOM 2300 N N . TYR A 1 278 ? 16.323 -3.723 5.045 1.00 86.50 278 TYR A N 1
ATOM 2301 C CA . TYR A 1 278 ? 15.883 -3.830 6.431 1.00 86.50 278 TYR A CA 1
ATOM 2302 C C . TYR A 1 278 ? 16.996 -4.363 7.361 1.00 86.50 278 TYR A C 1
ATOM 2304 O O . TYR A 1 278 ? 17.185 -3.859 8.465 1.00 86.50 278 TYR A O 1
ATOM 2312 N N . MET A 1 279 ? 17.790 -5.339 6.908 1.00 87.56 279 MET A N 1
ATOM 2313 C CA . MET A 1 279 ? 18.941 -5.850 7.669 1.00 87.56 279 MET A CA 1
ATOM 2314 C C . MET A 1 279 ? 20.088 -4.841 7.783 1.00 87.56 279 MET A C 1
ATOM 2316 O O . MET A 1 279 ? 20.810 -4.843 8.777 1.00 87.56 279 MET A O 1
ATOM 2320 N N . ARG A 1 280 ? 20.275 -3.982 6.775 1.00 86.06 280 ARG A N 1
ATOM 2321 C CA . ARG A 1 280 ? 21.306 -2.929 6.787 1.00 86.06 280 ARG A CA 1
ATOM 2322 C C . ARG A 1 280 ? 20.877 -1.721 7.614 1.00 86.06 280 ARG A C 1
ATOM 2324 O O . ARG A 1 280 ? 21.681 -1.146 8.342 1.00 86.06 280 ARG A O 1
ATOM 2331 N N . ASN A 1 281 ? 19.614 -1.342 7.479 1.00 84.06 281 ASN A N 1
ATOM 2332 C CA . ASN A 1 281 ? 18.996 -0.177 8.083 1.00 84.06 281 ASN A CA 1
ATOM 2333 C C . ASN A 1 281 ? 17.725 -0.687 8.726 1.00 84.06 281 ASN A C 1
ATOM 2335 O O . ASN A 1 281 ? 16.790 -0.987 7.999 1.00 84.06 281 ASN A O 1
ATOM 2339 N N . ARG A 1 282 ? 17.687 -0.806 10.049 1.00 79.62 282 ARG A N 1
ATOM 2340 C CA . ARG A 1 282 ? 16.516 -1.316 10.762 1.00 79.62 282 ARG A CA 1
ATOM 2341 C C . ARG A 1 282 ? 15.515 -0.164 10.968 1.00 79.62 282 ARG A C 1
ATOM 2343 O O . ARG A 1 282 ? 15.687 0.584 11.932 1.00 79.62 282 ARG A O 1
ATOM 2350 N N . PRO A 1 283 ? 14.535 0.088 10.067 1.00 71.56 283 PRO A N 1
ATOM 2351 C CA . PRO A 1 283 ? 13.519 1.093 10.328 1.00 71.56 283 PRO A CA 1
ATOM 2352 C C . PRO A 1 283 ? 12.681 0.655 11.524 1.00 71.56 283 PRO A C 1
ATOM 2354 O O . PRO A 1 283 ? 12.378 -0.526 11.675 1.00 71.56 283 PRO A O 1
ATOM 2357 N N . ILE A 1 284 ? 12.245 1.627 12.321 1.00 68.12 284 ILE A N 1
ATOM 2358 C CA . ILE A 1 284 ? 11.386 1.395 13.481 1.00 68.12 284 ILE A CA 1
ATOM 2359 C C . ILE A 1 284 ? 9.955 1.145 12.978 1.00 68.12 284 ILE A C 1
ATOM 2361 O O . ILE A 1 284 ? 9.112 2.042 12.962 1.00 68.12 284 ILE A O 1
ATOM 2365 N N . ILE A 1 285 ? 9.689 -0.069 12.493 1.00 72.19 285 ILE A N 1
ATOM 2366 C CA . ILE A 1 285 ? 8.334 -0.569 12.236 1.00 72.19 285 ILE A CA 1
ATOM 2367 C C . ILE A 1 285 ? 8.107 -1.710 13.230 1.00 72.19 285 ILE A C 1
ATOM 2369 O O . ILE A 1 285 ? 8.640 -2.799 13.009 1.00 72.19 285 ILE A O 1
ATOM 2373 N N . PRO A 1 286 ? 7.293 -1.516 14.288 1.00 74.88 286 PRO A N 1
ATOM 2374 C CA . PRO A 1 286 ? 7.194 -2.467 15.398 1.00 74.88 286 PRO A CA 1
ATOM 2375 C C . PRO A 1 286 ? 6.882 -3.909 14.981 1.00 74.88 286 PRO A C 1
ATOM 2377 O O . PRO A 1 286 ? 7.424 -4.854 15.549 1.00 74.88 286 PRO A O 1
ATOM 2380 N N . LEU A 1 287 ? 6.027 -4.094 13.967 1.00 74.38 287 LEU A N 1
ATOM 2381 C CA . LEU A 1 287 ? 5.683 -5.422 13.456 1.00 74.38 287 LEU A CA 1
ATOM 2382 C C . LEU A 1 287 ? 6.852 -6.077 12.704 1.00 74.38 287 LEU A C 1
ATOM 2384 O O . LEU A 1 287 ? 7.113 -7.262 12.896 1.00 74.38 287 LEU A O 1
ATOM 2388 N N . THR A 1 288 ? 7.564 -5.317 11.870 1.00 76.06 288 THR A N 1
ATOM 2389 C CA . THR A 1 288 ? 8.729 -5.817 11.129 1.00 76.06 288 THR A CA 1
ATOM 2390 C C . THR A 1 288 ? 9.885 -6.120 12.079 1.00 76.06 288 THR A C 1
ATOM 2392 O O . THR A 1 288 ? 10.510 -7.166 11.943 1.00 76.06 288 THR A O 1
ATOM 2395 N N . ASP A 1 289 ? 10.105 -5.272 13.090 1.00 82.31 289 ASP A N 1
ATOM 2396 C CA . ASP A 1 289 ? 11.081 -5.498 14.164 1.00 82.31 289 ASP A CA 1
ATOM 2397 C C . ASP A 1 289 ? 10.801 -6.776 14.940 1.00 82.31 289 ASP A C 1
ATOM 2399 O O . ASP A 1 289 ? 11.709 -7.584 15.135 1.00 82.31 289 ASP A O 1
ATOM 2403 N N . TYR A 1 290 ? 9.541 -6.998 15.308 1.00 83.56 290 TYR A N 1
ATOM 2404 C CA . TYR A 1 290 ? 9.107 -8.223 15.965 1.00 83.56 290 TYR A CA 1
ATOM 2405 C C . TYR A 1 290 ? 9.369 -9.469 15.106 1.00 83.56 290 TYR A C 1
ATOM 2407 O O . TYR A 1 290 ? 9.938 -10.452 15.582 1.00 83.56 290 TYR A O 1
ATOM 2415 N N . ILE A 1 291 ? 8.990 -9.428 13.825 1.00 83.62 291 ILE A N 1
ATOM 2416 C CA . ILE A 1 291 ? 9.203 -10.533 12.883 1.00 83.62 291 ILE A CA 1
ATOM 2417 C C . ILE A 1 291 ? 10.700 -10.793 12.682 1.00 83.62 291 ILE A C 1
ATOM 2419 O O . ILE A 1 291 ? 11.138 -11.944 12.698 1.00 83.62 291 ILE A O 1
ATOM 2423 N N . TYR A 1 292 ? 11.504 -9.741 12.550 1.00 89.06 292 TYR A N 1
ATOM 2424 C CA . TYR A 1 292 ? 12.945 -9.869 12.398 1.00 89.06 292 TYR A CA 1
ATOM 2425 C C . TYR A 1 292 ? 13.621 -10.462 13.632 1.00 89.06 292 TYR A C 1
ATOM 2427 O O . TYR A 1 292 ? 14.504 -11.295 13.485 1.00 89.06 292 TYR A O 1
ATOM 2435 N N . GLU A 1 293 ? 13.190 -10.120 14.847 1.00 89.06 293 GLU A N 1
ATOM 2436 C CA . GLU A 1 293 ? 13.720 -10.747 16.065 1.00 89.06 293 GLU A CA 1
ATOM 2437 C C . GLU A 1 293 ? 13.446 -12.248 16.112 1.00 89.06 293 GLU A C 1
ATOM 2439 O O . GLU A 1 293 ? 14.285 -13.022 16.582 1.00 89.06 293 GLU A O 1
ATOM 2444 N N . ILE A 1 294 ? 12.291 -12.674 15.595 1.00 89.62 294 ILE A N 1
ATOM 2445 C CA . ILE A 1 294 ? 11.976 -14.093 15.431 1.00 89.62 294 ILE A CA 1
ATOM 2446 C C . ILE A 1 294 ? 12.938 -14.710 14.416 1.00 89.62 294 ILE A C 1
ATOM 2448 O O . ILE A 1 294 ? 13.540 -15.741 14.719 1.00 89.62 294 ILE A O 1
ATOM 2452 N N . TYR A 1 295 ? 13.134 -14.086 13.250 1.00 90.50 295 TYR A N 1
ATOM 2453 C CA . TYR A 1 295 ? 14.087 -14.558 12.238 1.00 90.50 295 TYR A CA 1
ATOM 2454 C C . TYR A 1 295 ? 15.520 -14.617 12.768 1.00 90.50 295 TYR A C 1
ATOM 2456 O O . TYR A 1 295 ? 16.189 -15.623 12.585 1.00 90.50 295 TYR A O 1
ATOM 2464 N N . GLN A 1 296 ? 15.987 -13.605 13.488 1.00 92.12 296 GLN A N 1
ATOM 2465 C CA . GLN A 1 296 ? 17.339 -13.565 14.032 1.00 92.12 296 GLN A CA 1
ATOM 2466 C C . GLN A 1 296 ? 17.580 -14.687 15.047 1.00 92.12 296 GLN A C 1
ATOM 2468 O O . GLN A 1 296 ? 18.638 -15.313 15.036 1.00 92.12 296 GLN A O 1
ATOM 2473 N N . LYS A 1 297 ? 16.588 -14.977 15.898 1.00 91.12 297 LYS A N 1
ATOM 2474 C CA . LYS A 1 297 ? 16.671 -16.055 16.895 1.00 91.12 297 LYS A CA 1
ATOM 2475 C C . LYS A 1 297 ? 16.526 -17.445 16.284 1.00 91.12 297 LYS A C 1
ATOM 2477 O O . LYS A 1 297 ? 17.164 -18.379 16.753 1.00 91.12 297 LYS A O 1
ATOM 2482 N N . SER A 1 298 ? 15.660 -17.595 15.283 1.00 89.31 298 SER A N 1
ATOM 2483 C CA . SER A 1 298 ? 15.298 -18.907 14.730 1.00 89.31 298 SER A CA 1
ATOM 2484 C C . SER A 1 298 ? 16.051 -19.281 13.452 1.00 89.31 298 SER A C 1
ATOM 2486 O O . SER A 1 298 ? 16.108 -20.457 13.111 1.00 89.31 298 SER A O 1
ATOM 2488 N N . LEU A 1 299 ? 16.617 -18.301 12.744 1.00 92.62 299 LEU A N 1
ATOM 2489 C CA . LEU A 1 299 ? 17.255 -18.419 11.428 1.00 92.62 299 LEU A CA 1
ATOM 2490 C C . LEU A 1 299 ? 18.499 -17.510 11.320 1.00 92.62 299 LEU A C 1
ATOM 2492 O O . LEU A 1 299 ? 18.575 -16.664 10.422 1.00 92.62 299 LEU A O 1
ATOM 2496 N N . PRO A 1 300 ? 19.509 -17.678 12.194 1.00 92.38 300 PRO A N 1
ATOM 2497 C CA . PRO A 1 300 ? 20.656 -16.769 12.261 1.00 92.38 300 PRO A CA 1
ATOM 2498 C C . PRO A 1 300 ? 21.459 -16.702 10.952 1.00 92.38 300 PRO A C 1
ATOM 2500 O O . PRO A 1 300 ? 22.017 -15.659 10.628 1.00 92.38 300 PRO A O 1
ATOM 2503 N N . ASP A 1 301 ? 21.491 -17.777 10.157 1.00 89.75 301 ASP A N 1
ATOM 2504 C CA . ASP A 1 301 ? 22.200 -17.789 8.871 1.00 89.75 301 ASP A CA 1
ATOM 2505 C C . ASP A 1 301 ? 21.529 -16.965 7.768 1.00 89.75 301 ASP A C 1
ATOM 2507 O O . ASP A 1 301 ? 22.220 -16.516 6.842 1.00 89.75 301 ASP A O 1
ATOM 2511 N N . LEU A 1 302 ? 20.211 -16.762 7.874 1.00 89.81 302 LEU A N 1
ATOM 2512 C CA . LEU A 1 302 ? 19.425 -15.902 6.987 1.00 89.81 302 LEU A CA 1
ATOM 2513 C C . LEU A 1 302 ? 19.340 -14.462 7.496 1.00 89.81 30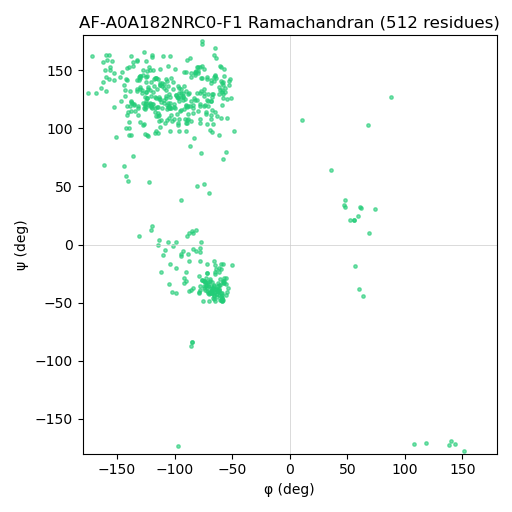2 LEU A C 1
ATOM 2515 O O . LEU A 1 302 ? 19.157 -13.563 6.692 1.00 89.81 302 LEU A O 1
ATOM 2519 N N . ALA A 1 303 ? 19.507 -14.236 8.800 1.00 91.44 303 ALA A N 1
ATOM 2520 C CA . ALA A 1 303 ? 19.508 -12.902 9.404 1.00 91.44 303 ALA A CA 1
ATOM 2521 C C . ALA A 1 303 ? 20.874 -12.186 9.327 1.00 91.44 303 ALA A C 1
ATOM 2523 O O . ALA A 1 303 ? 21.084 -11.160 9.974 1.00 91.44 303 ALA A O 1
ATOM 2524 N N . LYS A 1 304 ? 21.836 -12.735 8.574 1.00 91.19 304 LYS A N 1
ATOM 2525 C CA . LYS A 1 304 ? 23.120 -12.074 8.305 1.00 91.19 304 LYS A CA 1
ATOM 2526 C C . LYS A 1 304 ? 22.899 -10.908 7.333 1.00 91.19 304 LYS A C 1
ATOM 2528 O O . LYS A 1 304 ? 22.128 -11.071 6.393 1.00 91.19 304 LYS A O 1
ATOM 2533 N N . PRO A 1 305 ? 23.596 -9.771 7.491 1.00 90.88 305 PRO A N 1
ATOM 2534 C CA . PRO A 1 305 ? 23.527 -8.689 6.515 1.00 90.88 305 PRO A CA 1
ATOM 2535 C C . PRO A 1 305 ? 23.826 -9.197 5.099 1.00 90.88 305 PRO A C 1
ATOM 2537 O O . PRO A 1 305 ? 24.715 -10.030 4.911 1.00 90.88 305 PRO A O 1
ATOM 2540 N N . CYS A 1 306 ? 23.093 -8.690 4.106 1.00 86.69 306 CYS A N 1
ATOM 2541 C CA . CYS A 1 306 ? 23.362 -8.995 2.701 1.00 86.69 306 CYS A CA 1
ATOM 2542 C C . CYS A 1 306 ? 24.787 -8.562 2.297 1.00 86.69 306 CYS A C 1
ATOM 2544 O O . CYS A 1 306 ? 25.307 -7.598 2.870 1.00 86.69 306 CYS A O 1
ATOM 2546 N N . PRO A 1 307 ? 25.414 -9.217 1.299 1.00 91.50 307 PRO A N 1
ATOM 2547 C CA . PRO A 1 307 ? 24.818 -10.127 0.313 1.00 91.50 307 PRO A CA 1
ATOM 2548 C C . PRO A 1 307 ? 24.501 -11.551 0.791 1.00 91.50 307 PRO A C 1
ATOM 2550 O O . PRO A 1 307 ? 25.163 -12.124 1.652 1.00 91.50 307 PRO A O 1
ATOM 2553 N N . HIS A 1 308 ? 23.505 -12.157 0.150 1.00 92.62 308 HIS A N 1
ATOM 2554 C CA . HIS A 1 308 ? 23.196 -13.583 0.246 1.00 92.62 308 HIS A CA 1
ATOM 2555 C C . HIS A 1 308 ? 23.530 -14.301 -1.060 1.00 92.62 308 HIS A C 1
ATOM 2557 O O . HIS A 1 308 ? 23.663 -13.652 -2.083 1.00 92.62 308 HIS A O 1
ATOM 2563 N N . GLY A 1 309 ? 23.648 -15.627 -1.052 1.00 93.00 309 GLY A N 1
ATOM 2564 C CA . GLY A 1 309 ? 23.911 -16.410 -2.262 1.00 93.00 309 GLY A CA 1
ATOM 2565 C C . GLY A 1 309 ? 25.316 -16.991 -2.365 1.00 93.00 309 GLY A C 1
ATOM 2566 O O . GLY A 1 309 ? 26.070 -16.984 -1.392 1.00 93.00 309 GLY A O 1
ATOM 2567 N N . ASN A 1 310 ? 25.611 -17.561 -3.534 1.00 94.81 310 ASN A N 1
ATOM 2568 C CA . ASN A 1 310 ? 26.765 -18.421 -3.811 1.00 94.81 310 ASN A CA 1
ATOM 2569 C C . ASN A 1 310 ? 26.981 -19.525 -2.753 1.00 94.81 310 ASN A C 1
ATOM 2571 O O . ASN A 1 310 ? 28.105 -19.860 -2.380 1.00 94.81 310 ASN A O 1
ATOM 2575 N N . ARG A 1 311 ? 25.885 -20.042 -2.186 1.00 96.25 311 ARG A N 1
ATOM 2576 C CA . ARG A 1 311 ? 25.926 -21.073 -1.145 1.00 96.25 311 ARG A CA 1
ATOM 2577 C C . ARG A 1 311 ? 24.609 -21.821 -1.035 1.00 96.25 311 ARG A C 1
ATOM 2579 O O . ARG A 1 311 ? 23.557 -21.358 -1.480 1.00 96.25 311 ARG A O 1
ATOM 2586 N N . THR A 1 312 ? 24.680 -22.972 -0.382 1.00 97.00 312 THR A N 1
ATOM 2587 C CA . THR A 1 312 ? 23.506 -23.752 0.004 1.00 97.00 312 THR A CA 1
ATOM 2588 C C . THR A 1 312 ? 23.107 -23.411 1.431 1.00 97.00 312 THR A C 1
ATOM 2590 O O . THR A 1 312 ? 23.921 -23.469 2.350 1.00 97.00 312 THR A O 1
ATOM 2593 N N . TYR A 1 313 ? 21.843 -23.055 1.612 1.00 95.75 313 TYR A N 1
ATOM 2594 C CA . TYR A 1 313 ? 21.230 -22.759 2.895 1.00 95.75 313 TYR A CA 1
ATOM 2595 C C . TYR A 1 313 ? 20.477 -23.990 3.378 1.00 95.75 313 TYR A C 1
ATOM 2597 O O . TYR A 1 313 ? 19.459 -24.360 2.795 1.00 95.75 313 TYR A O 1
ATOM 2605 N N . ASN A 1 314 ? 20.967 -24.607 4.450 1.00 96.56 314 ASN A N 1
ATOM 2606 C CA . ASN A 1 314 ? 20.281 -25.702 5.127 1.00 96.56 314 ASN A CA 1
ATOM 2607 C C . ASN A 1 314 ? 19.527 -25.126 6.325 1.00 96.56 314 ASN A C 1
ATOM 2609 O O . ASN A 1 314 ? 20.116 -24.771 7.341 1.00 96.56 314 ASN A O 1
ATOM 2613 N N . ILE A 1 315 ? 18.219 -24.981 6.168 1.00 95.06 315 ILE A N 1
ATOM 2614 C CA . ILE A 1 315 ? 17.331 -24.299 7.097 1.00 95.06 315 ILE A CA 1
ATOM 2615 C C . ILE A 1 315 ? 16.521 -25.340 7.862 1.00 95.06 315 ILE A C 1
ATOM 2617 O O . ILE A 1 315 ? 15.713 -26.063 7.279 1.00 95.06 315 ILE A O 1
ATOM 2621 N N . VAL A 1 316 ? 16.701 -25.370 9.181 1.00 94.75 316 VAL A N 1
ATOM 2622 C CA . VAL A 1 316 ? 15.858 -26.131 10.106 1.00 94.75 316 VAL A CA 1
ATOM 2623 C C . VAL A 1 316 ? 15.128 -25.130 10.989 1.00 94.75 316 VAL A C 1
ATOM 2625 O O . VAL A 1 316 ? 15.748 -24.452 11.800 1.00 94.75 316 VAL A O 1
ATOM 2628 N N . TRP A 1 317 ? 13.816 -25.016 10.813 1.00 94.50 317 TRP A N 1
ATOM 2629 C CA . TRP A 1 317 ? 13.012 -23.981 11.452 1.00 94.50 317 TRP A CA 1
ATOM 2630 C C . TRP A 1 317 ? 11.780 -24.543 12.146 1.00 94.50 317 TRP A C 1
ATOM 2632 O O . TRP A 1 317 ? 11.147 -25.472 11.654 1.00 94.50 317 TRP A O 1
ATOM 2642 N N . TRP A 1 318 ? 11.391 -23.947 13.265 1.00 93.12 318 TRP A N 1
ATOM 2643 C CA . TRP A 1 318 ? 10.104 -24.186 13.909 1.00 93.12 318 TRP A CA 1
ATOM 2644 C C . TRP A 1 318 ? 9.617 -22.891 14.553 1.00 93.12 318 TRP A C 1
ATOM 2646 O O . TRP A 1 318 ? 10.409 -22.074 15.026 1.00 93.12 318 TRP A O 1
ATOM 2656 N N . LEU A 1 319 ? 8.299 -22.705 14.596 1.00 89.38 319 LEU A N 1
ATOM 2657 C CA . LEU A 1 319 ? 7.702 -21.575 15.298 1.00 89.38 319 LEU A CA 1
ATOM 2658 C C . LEU A 1 319 ? 7.419 -21.968 16.749 1.00 89.38 319 LEU A C 1
ATOM 2660 O O . LEU A 1 319 ? 6.637 -22.881 17.013 1.00 89.38 319 LEU A O 1
ATOM 2664 N N . GLU A 1 320 ? 8.043 -21.271 17.690 1.00 88.56 320 GLU A N 1
ATOM 2665 C CA . GLU A 1 320 ? 7.722 -21.405 19.110 1.00 88.56 320 GLU A CA 1
ATOM 2666 C C . GLU A 1 320 ? 6.499 -20.563 19.475 1.00 88.56 320 GLU A C 1
ATOM 2668 O O . GLU A 1 320 ? 6.311 -19.466 18.953 1.00 88.56 320 GLU A O 1
ATOM 2673 N N . GLU A 1 321 ? 5.701 -21.025 20.439 1.00 83.69 321 GLU A N 1
ATOM 2674 C CA . GLU A 1 321 ? 4.488 -20.318 20.879 1.00 83.69 321 GLU A CA 1
ATOM 2675 C C . GLU A 1 321 ? 4.785 -18.885 21.356 1.00 83.69 321 GLU A C 1
ATOM 2677 O O . GLU A 1 321 ? 4.002 -17.969 21.107 1.00 83.69 321 GLU A O 1
ATOM 2682 N N . LYS A 1 322 ? 5.960 -18.655 21.959 1.00 83.75 322 LYS A N 1
ATOM 2683 C CA . LYS A 1 322 ? 6.404 -17.325 22.416 1.00 83.75 322 LYS A CA 1
ATOM 2684 C C . LYS A 1 322 ? 6.604 -16.313 21.277 1.00 83.75 322 LYS A C 1
ATOM 2686 O O . LYS A 1 322 ? 6.594 -15.112 21.528 1.00 83.75 322 LYS A O 1
ATOM 2691 N N . HIS A 1 323 ? 6.792 -16.789 20.045 1.00 85.38 323 HIS A N 1
ATOM 2692 C CA . HIS A 1 323 ? 6.963 -15.970 18.841 1.00 85.38 323 HIS A CA 1
ATOM 2693 C C . HIS A 1 323 ? 5.632 -15.602 18.181 1.00 85.38 323 HIS A C 1
ATOM 2695 O O . HIS A 1 323 ? 5.621 -15.091 17.065 1.00 85.38 323 HIS A O 1
ATOM 2701 N N . THR A 1 324 ? 4.505 -15.868 18.841 1.00 78.19 324 THR A N 1
ATOM 2702 C CA . THR A 1 324 ? 3.191 -15.484 18.331 1.00 78.19 324 THR A CA 1
ATOM 2703 C C . THR A 1 324 ? 2.581 -14.378 19.181 1.00 78.19 324 THR A C 1
ATOM 2705 O O . THR A 1 324 ? 2.672 -14.431 20.414 1.00 78.19 324 THR A O 1
ATOM 2708 N N . PRO A 1 325 ? 1.972 -13.351 18.562 1.00 74.88 325 PRO A N 1
ATOM 2709 C CA . PRO A 1 325 ? 1.326 -12.292 19.315 1.00 74.88 325 PRO A CA 1
ATOM 2710 C C . PRO A 1 325 ? 0.222 -12.862 20.205 1.00 74.88 325 PRO A C 1
ATOM 2712 O O . PRO A 1 325 ? -0.665 -13.565 19.725 1.00 74.88 325 PRO A O 1
ATOM 2715 N N . LYS A 1 326 ? 0.218 -12.481 21.488 1.00 70.44 326 LYS A N 1
ATOM 2716 C CA . LYS A 1 326 ? -0.839 -12.856 22.452 1.00 70.44 326 LYS A CA 1
ATOM 2717 C C . LYS A 1 326 ? -2.244 -12.419 22.025 1.00 70.44 326 LYS A C 1
ATOM 2719 O O . LYS A 1 326 ? -3.227 -12.899 22.576 1.00 70.44 326 LYS A O 1
ATOM 2724 N N . SER A 1 327 ? -2.326 -11.490 21.077 1.00 65.00 327 SER A N 1
ATOM 2725 C CA . SER A 1 327 ? -3.551 -10.965 20.479 1.00 65.00 327 SER A CA 1
ATOM 2726 C C . SER A 1 327 ? -4.104 -11.818 19.332 1.00 65.00 327 SER A C 1
ATOM 2728 O O . SER A 1 327 ? -5.162 -11.482 18.805 1.00 65.00 327 SER A O 1
ATOM 2730 N N . MET A 1 328 ? -3.416 -12.889 18.918 1.00 68.50 328 MET A N 1
ATOM 2731 C CA . MET A 1 328 ? -3.846 -13.733 17.804 1.00 68.50 328 MET A CA 1
ATOM 2732 C C . MET A 1 328 ? -5.084 -14.558 18.211 1.00 68.50 328 MET A C 1
ATOM 2734 O O . MET A 1 328 ? -5.007 -15.324 19.173 1.00 68.50 328 MET A O 1
ATOM 2738 N N . PRO A 1 329 ? -6.242 -14.408 17.535 1.00 71.50 329 PRO A N 1
ATOM 2739 C CA . PRO A 1 329 ? -7.450 -15.140 17.910 1.00 71.50 329 PRO A CA 1
ATOM 2740 C C . PRO A 1 329 ? -7.307 -16.657 17.705 1.00 71.50 329 PRO A C 1
ATOM 2742 O O . PRO A 1 329 ? -6.451 -17.131 16.962 1.00 71.50 329 PRO A O 1
ATOM 2745 N N . ALA A 1 330 ? -8.180 -17.453 18.318 1.00 76.88 330 ALA A N 1
ATOM 2746 C CA . ALA A 1 330 ? -8.236 -18.882 18.020 1.00 76.88 330 ALA A CA 1
ATOM 2747 C C . ALA A 1 330 ? -8.754 -19.126 16.586 1.00 76.88 330 ALA A C 1
ATOM 2749 O O . ALA A 1 330 ? -9.667 -18.439 16.116 1.00 76.88 330 ALA A O 1
ATOM 2750 N N . GLY A 1 331 ? -8.188 -20.113 15.890 1.00 84.25 331 GLY A N 1
ATOM 2751 C CA . GLY A 1 331 ? -8.642 -20.547 14.566 1.00 84.25 331 GLY A CA 1
ATOM 2752 C C . GLY A 1 331 ? -7.525 -21.143 13.712 1.00 84.25 331 GLY A C 1
ATOM 2753 O O . GLY A 1 331 ? -6.385 -21.261 14.161 1.00 84.25 331 GLY A O 1
ATOM 2754 N N . ASP A 1 332 ? -7.865 -21.506 12.474 1.00 87.19 332 ASP A N 1
ATOM 2755 C CA . ASP A 1 332 ? -6.889 -21.987 11.497 1.00 87.19 332 ASP A CA 1
ATOM 2756 C C . ASP A 1 332 ? -6.292 -20.798 10.736 1.00 87.19 332 ASP A C 1
ATOM 2758 O O . ASP A 1 332 ? -7.012 -19.965 10.173 1.00 87.19 332 ASP A O 1
ATOM 2762 N N . TYR A 1 333 ? -4.967 -20.767 10.655 1.00 88.69 333 TYR A N 1
ATOM 2763 C CA . TYR A 1 333 ? -4.221 -19.745 9.932 1.00 88.69 333 TYR A CA 1
ATOM 2764 C C . TYR A 1 333 ? -3.405 -20.361 8.807 1.00 88.69 333 TYR A C 1
ATOM 2766 O O . TYR A 1 333 ? -2.944 -21.499 8.903 1.00 88.69 333 TYR A O 1
ATOM 2774 N N . ARG A 1 334 ? -3.194 -19.581 7.750 1.00 90.81 334 ARG A N 1
ATOM 2775 C CA . ARG A 1 334 ? -2.224 -19.879 6.698 1.00 90.81 334 ARG A CA 1
ATOM 2776 C C . ARG A 1 334 ? -1.286 -18.689 6.579 1.00 90.81 334 ARG A C 1
ATOM 2778 O O . ARG A 1 334 ? -1.749 -17.573 6.397 1.00 90.81 334 ARG A O 1
ATOM 2785 N N . LEU A 1 335 ? 0.011 -18.920 6.724 1.00 89.62 335 LEU A N 1
ATOM 2786 C CA . LEU A 1 335 ? 1.036 -17.897 6.551 1.00 89.62 335 LEU A CA 1
ATOM 2787 C C . LEU A 1 335 ? 1.751 -18.165 5.230 1.00 89.62 335 LEU A C 1
ATOM 2789 O O . LEU A 1 335 ? 2.395 -19.203 5.088 1.00 89.62 335 LEU A O 1
ATOM 2793 N N . ASP A 1 336 ? 1.637 -17.235 4.290 1.00 89.75 336 ASP A N 1
ATOM 2794 C CA . ASP A 1 336 ? 2.326 -17.293 3.008 1.00 89.75 336 ASP A CA 1
ATOM 2795 C C . ASP A 1 336 ? 3.519 -16.332 3.063 1.00 89.75 336 ASP A C 1
ATOM 2797 O O . ASP A 1 336 ? 3.346 -15.122 3.212 1.00 89.75 336 ASP A O 1
ATOM 2801 N N . THR A 1 337 ? 4.734 -16.862 2.932 1.00 86.00 337 THR A N 1
ATOM 2802 C CA . THR A 1 337 ? 5.962 -16.064 2.809 1.00 86.00 337 THR A CA 1
ATOM 2803 C C . THR A 1 337 ? 6.547 -16.265 1.420 1.00 86.00 337 THR A C 1
ATOM 2805 O O . THR A 1 337 ? 6.752 -17.403 0.999 1.00 86.00 337 THR A O 1
ATOM 2808 N N . ARG A 1 338 ? 6.817 -15.174 0.701 1.00 84.81 338 ARG A N 1
ATOM 2809 C CA . ARG A 1 338 ? 7.402 -15.195 -0.644 1.00 84.81 338 ARG A CA 1
ATOM 2810 C C . ARG A 1 338 ? 8.659 -14.336 -0.685 1.00 84.81 338 ARG A C 1
ATOM 2812 O O . ARG A 1 338 ? 8.697 -13.268 -0.080 1.00 84.81 338 ARG A O 1
ATOM 2819 N N . LEU A 1 339 ? 9.677 -14.821 -1.392 1.00 77.12 339 LEU A N 1
ATOM 2820 C CA . LEU A 1 339 ? 10.909 -14.086 -1.662 1.00 77.12 339 LEU A CA 1
ATOM 2821 C C . LEU A 1 339 ? 10.928 -13.704 -3.140 1.00 77.12 339 LEU A C 1
ATOM 2823 O O . LEU A 1 339 ? 10.801 -14.572 -4.004 1.00 77.12 339 LEU A O 1
ATOM 2827 N N . HIS A 1 340 ? 11.077 -12.417 -3.420 1.00 67.62 340 HIS A N 1
ATOM 2828 C CA . HIS A 1 340 ? 10.998 -11.857 -4.760 1.00 67.62 340 HIS A CA 1
ATOM 2829 C C . HIS A 1 340 ? 12.270 -11.086 -5.126 1.00 67.62 340 HIS A C 1
ATOM 2831 O O . HIS A 1 340 ? 12.963 -10.533 -4.269 1.00 67.62 340 HIS A O 1
ATOM 2837 N N . LEU A 1 341 ? 12.588 -11.086 -6.421 1.00 50.84 341 LEU A N 1
ATOM 2838 C CA . LEU A 1 341 ? 13.776 -10.463 -6.999 1.00 50.84 341 LEU A CA 1
ATOM 2839 C C . LEU A 1 341 ? 13.341 -9.488 -8.099 1.00 50.84 341 LEU A C 1
ATOM 2841 O O . LEU A 1 341 ? 12.691 -9.900 -9.061 1.00 50.84 341 LEU A O 1
ATOM 2845 N N . ASN A 1 342 ? 13.716 -8.216 -7.956 1.00 59.91 342 ASN A N 1
ATOM 2846 C CA . ASN A 1 342 ? 13.198 -7.113 -8.774 1.00 59.91 342 ASN A CA 1
ATOM 2847 C C . ASN A 1 342 ? 13.527 -7.197 -10.239 1.00 59.91 342 ASN A C 1
ATOM 2849 O O . ASN A 1 342 ? 14.646 -7.542 -10.620 1.00 59.91 342 ASN A O 1
ATOM 2853 N N . ARG A 1 343 ? 12.558 -6.777 -11.058 1.00 56.88 343 ARG A N 1
ATOM 2854 C CA . ARG A 1 343 ? 12.718 -6.671 -12.501 1.00 56.88 343 ARG A CA 1
ATOM 2855 C C . ARG A 1 343 ? 12.085 -5.385 -13.036 1.00 56.88 343 ARG A C 1
ATOM 2857 O O . ARG A 1 343 ? 10.873 -5.237 -13.029 1.00 56.88 343 ARG A O 1
ATOM 2864 N N . MET A 1 344 ? 12.921 -4.499 -13.570 1.00 71.44 344 MET A N 1
ATOM 2865 C CA . MET A 1 344 ? 12.621 -3.873 -14.860 1.00 71.44 344 MET A CA 1
ATOM 2866 C C . MET A 1 344 ? 12.881 -4.939 -15.917 1.00 71.44 344 MET A C 1
ATOM 2868 O O . MET A 1 344 ? 13.902 -5.628 -15.845 1.00 71.44 344 MET A O 1
ATOM 2872 N N . LEU A 1 345 ? 11.957 -5.095 -16.860 1.00 79.44 345 LEU A N 1
ATOM 2873 C CA . LEU A 1 345 ? 12.081 -6.075 -17.931 1.00 79.44 345 LEU A CA 1
ATOM 2874 C C . LEU A 1 345 ? 12.191 -5.352 -19.264 1.00 79.44 345 LEU A C 1
ATOM 2876 O O . LEU A 1 345 ? 11.255 -4.676 -19.677 1.00 79.44 345 LEU A O 1
ATOM 2880 N N . CYS A 1 346 ? 13.309 -5.540 -19.957 1.00 84.19 346 CYS A N 1
ATOM 2881 C CA . CYS A 1 346 ? 13.314 -5.398 -21.405 1.00 84.19 346 CYS A CA 1
ATOM 2882 C C . CYS A 1 346 ? 12.704 -6.681 -21.981 1.00 84.19 346 CYS A C 1
ATOM 2884 O O . CYS A 1 346 ? 13.189 -7.776 -21.684 1.00 84.19 346 CYS A O 1
ATOM 2886 N N . VAL A 1 347 ? 11.597 -6.561 -22.709 1.00 86.56 347 VAL A N 1
ATOM 2887 C CA . VAL A 1 347 ? 10.819 -7.708 -23.206 1.00 86.56 347 VAL A CA 1
ATOM 2888 C C . VAL A 1 347 ? 11.038 -7.897 -24.698 1.00 86.56 347 VAL A C 1
ATOM 2890 O O . VAL A 1 347 ? 11.366 -6.952 -25.394 1.00 86.56 347 VAL A O 1
ATOM 2893 N N . ASP A 1 348 ? 10.872 -9.125 -25.186 1.00 83.12 348 ASP A N 1
ATOM 2894 C CA . ASP A 1 348 ? 10.980 -9.459 -26.616 1.00 83.12 348 ASP A CA 1
ATOM 2895 C C . ASP A 1 348 ? 12.365 -9.184 -27.230 1.00 83.12 348 ASP A C 1
ATOM 2897 O O . ASP A 1 348 ? 12.493 -8.882 -28.412 1.00 83.12 348 ASP A O 1
ATOM 2901 N N . MET A 1 349 ? 13.418 -9.325 -26.418 1.00 83.00 349 MET A N 1
ATOM 2902 C CA . MET A 1 349 ? 14.800 -9.343 -26.900 1.00 83.00 349 MET A CA 1
ATOM 2903 C C . MET A 1 349 ? 15.139 -10.705 -27.538 1.00 83.00 349 MET A C 1
ATOM 2905 O O . MET A 1 349 ? 14.738 -11.737 -26.987 1.00 83.00 349 MET A O 1
ATOM 2909 N N . PRO A 1 350 ? 15.939 -10.741 -28.621 1.00 89.25 350 PRO A N 1
ATOM 2910 C CA . PRO A 1 350 ? 16.578 -9.601 -29.292 1.00 89.25 350 PRO A CA 1
ATOM 2911 C C . PRO A 1 350 ? 15.629 -8.841 -30.233 1.00 89.25 350 PRO A C 1
ATOM 2913 O O . PRO A 1 350 ? 14.746 -9.437 -30.847 1.00 89.25 350 PRO A O 1
ATOM 2916 N N . TYR A 1 351 ? 15.845 -7.531 -30.382 1.00 93.19 351 TYR A N 1
ATOM 2917 C CA . TYR A 1 351 ? 15.099 -6.720 -31.344 1.00 93.19 351 TYR A CA 1
ATOM 2918 C C . TYR A 1 351 ? 15.762 -6.777 -32.729 1.00 93.19 351 TYR A C 1
ATOM 2920 O O . TYR A 1 351 ? 16.989 -6.797 -32.804 1.00 93.19 351 TYR A O 1
ATOM 2928 N N . PRO A 1 352 ? 14.993 -6.763 -33.835 1.00 93.38 352 PRO A N 1
ATOM 2929 C CA . PRO A 1 352 ? 15.566 -6.872 -35.180 1.00 93.38 352 PRO A CA 1
ATOM 2930 C C . PRO A 1 352 ? 16.504 -5.717 -35.559 1.00 93.38 352 PRO A C 1
ATOM 2932 O O . PRO A 1 352 ? 17.470 -5.921 -36.285 1.00 93.38 352 PRO A O 1
ATOM 2935 N N . ASN A 1 353 ? 16.220 -4.515 -35.051 1.00 95.31 353 ASN A N 1
ATOM 2936 C CA . ASN A 1 353 ? 16.832 -3.266 -35.508 1.00 95.31 353 ASN A CA 1
ATOM 2937 C C . ASN A 1 353 ? 17.597 -2.521 -34.395 1.00 95.31 353 ASN A C 1
ATOM 2939 O O . ASN A 1 353 ? 17.918 -1.340 -34.544 1.00 95.31 353 ASN A O 1
ATOM 2943 N N . SER A 1 354 ? 17.839 -3.163 -33.251 1.00 95.62 354 SER A N 1
ATOM 2944 C CA . SER A 1 354 ? 18.528 -2.549 -32.112 1.00 95.62 354 SER A CA 1
ATOM 2945 C C . SER A 1 354 ? 19.054 -3.591 -31.122 1.00 95.62 354 SER A C 1
ATOM 2947 O O . SER A 1 354 ? 18.542 -4.707 -31.020 1.00 95.62 354 SER A O 1
ATOM 2949 N N . PHE A 1 355 ? 20.060 -3.208 -30.334 1.00 95.38 355 PHE A N 1
ATOM 2950 C CA . PHE A 1 355 ? 20.704 -4.097 -29.366 1.00 95.38 355 PHE A CA 1
ATOM 2951 C C . PHE A 1 355 ? 20.702 -3.486 -27.966 1.00 95.38 355 PHE A C 1
ATOM 2953 O O . PHE A 1 355 ? 21.283 -2.430 -27.727 1.00 95.38 355 PHE A O 1
ATOM 2960 N N . VAL A 1 356 ? 20.071 -4.159 -27.003 1.00 93.62 356 VAL A N 1
ATOM 2961 C CA . VAL A 1 356 ? 20.087 -3.724 -25.599 1.00 93.62 356 VAL A CA 1
ATOM 2962 C C . VAL A 1 356 ? 21.351 -4.244 -24.925 1.00 93.62 356 VAL A C 1
ATOM 2964 O O . VAL A 1 356 ? 21.506 -5.444 -24.717 1.00 93.62 356 VAL A O 1
ATOM 2967 N N . THR A 1 357 ? 22.243 -3.333 -24.547 1.00 92.25 357 THR A N 1
ATOM 2968 C CA . THR A 1 357 ? 23.492 -3.649 -23.836 1.00 92.25 357 THR A CA 1
ATOM 2969 C C . THR A 1 357 ? 23.312 -3.618 -22.321 1.00 92.25 357 THR A C 1
ATOM 2971 O O . THR A 1 357 ? 23.946 -4.386 -21.599 1.00 92.25 357 THR A O 1
ATOM 2974 N N . GLN A 1 358 ? 22.420 -2.762 -21.813 1.00 91.06 358 GLN A N 1
ATOM 2975 C CA . GLN A 1 358 ? 22.118 -2.668 -20.387 1.00 91.06 358 GLN A CA 1
ATOM 2976 C C . GLN A 1 358 ? 20.633 -2.386 -20.169 1.00 91.06 358 GLN A C 1
ATOM 2978 O O . GLN A 1 358 ? 20.071 -1.496 -20.793 1.00 91.06 358 GLN A O 1
ATOM 2983 N N . CYS A 1 359 ? 20.000 -3.127 -19.261 1.00 88.38 359 CYS A N 1
ATOM 2984 C CA . CYS A 1 359 ? 18.613 -2.903 -18.863 1.00 88.38 359 CYS A CA 1
ATOM 2985 C C . CYS A 1 359 ? 18.425 -3.364 -17.419 1.00 88.38 359 CYS A C 1
ATOM 2987 O O . CYS A 1 359 ? 18.242 -4.551 -17.150 1.00 88.38 359 CYS A O 1
ATOM 2989 N N . ARG A 1 360 ? 18.579 -2.442 -16.466 1.00 82.81 360 ARG A N 1
ATOM 2990 C CA . ARG A 1 360 ? 18.447 -2.746 -15.036 1.00 82.81 360 ARG A CA 1
ATOM 2991 C C . ARG A 1 360 ? 18.053 -1.520 -14.228 1.00 82.81 360 ARG A C 1
ATOM 2993 O O . ARG A 1 360 ? 18.358 -0.392 -14.597 1.00 82.81 360 ARG A O 1
ATOM 3000 N N . VAL A 1 361 ? 17.473 -1.764 -13.060 1.00 81.69 361 VAL A N 1
ATOM 3001 C CA . VAL A 1 361 ? 17.241 -0.728 -12.049 1.00 81.69 361 VAL A CA 1
ATOM 3002 C C . VAL A 1 361 ? 18.346 -0.813 -11.005 1.00 81.69 361 VAL A C 1
ATOM 3004 O O . VAL A 1 361 ? 18.626 -1.883 -10.466 1.00 81.69 361 VAL A O 1
ATOM 3007 N N . ILE A 1 362 ? 18.979 0.319 -10.729 1.00 81.06 362 ILE A N 1
ATOM 3008 C CA . ILE A 1 362 ? 19.971 0.493 -9.676 1.00 81.06 362 ILE A CA 1
ATOM 3009 C C . ILE A 1 362 ? 19.271 1.168 -8.502 1.00 81.06 362 ILE A C 1
ATOM 3011 O O . ILE A 1 362 ? 18.926 2.348 -8.535 1.00 81.06 362 ILE A O 1
ATOM 3015 N N . LEU A 1 363 ? 19.052 0.404 -7.444 1.00 70.94 363 LEU A N 1
ATOM 3016 C CA . LEU A 1 363 ? 18.413 0.899 -6.234 1.00 70.94 363 LEU A CA 1
ATOM 3017 C C . LEU A 1 363 ? 19.446 1.648 -5.385 1.00 70.94 363 LEU A C 1
ATOM 3019 O O . LEU A 1 363 ? 20.536 1.131 -5.131 1.00 70.94 363 LEU A O 1
ATOM 3023 N N . ARG A 1 364 ? 19.109 2.865 -4.948 1.00 76.12 364 ARG A N 1
ATOM 3024 C CA . ARG A 1 364 ? 19.974 3.718 -4.120 1.00 76.12 364 ARG A CA 1
ATOM 3025 C C . ARG A 1 364 ? 19.359 3.913 -2.734 1.00 76.12 364 ARG A C 1
ATOM 3027 O O . ARG A 1 364 ? 18.147 4.026 -2.591 1.00 76.12 364 ARG A O 1
ATOM 3034 N N . ARG A 1 365 ? 20.199 3.941 -1.697 1.00 55.38 365 ARG A N 1
ATOM 3035 C CA . ARG A 1 365 ? 19.779 4.095 -0.292 1.00 55.38 365 ARG A CA 1
ATOM 3036 C C . ARG A 1 365 ? 19.281 5.519 -0.042 1.00 55.38 365 ARG A C 1
ATOM 3038 O O . ARG A 1 365 ? 20.009 6.458 -0.341 1.00 55.38 365 ARG A O 1
ATOM 3045 N N . ASN A 1 366 ? 18.092 5.672 0.551 1.00 63.75 366 ASN A N 1
ATOM 3046 C CA . ASN A 1 366 ? 17.475 6.974 0.872 1.00 63.75 366 ASN A CA 1
ATOM 3047 C C . ASN A 1 366 ? 17.388 7.949 -0.322 1.00 63.75 366 ASN A C 1
ATOM 3049 O O . ASN A 1 366 ? 17.285 9.157 -0.134 1.00 63.75 366 ASN A O 1
ATOM 3053 N N . GLN A 1 367 ? 17.456 7.426 -1.543 1.00 74.12 367 GLN A N 1
ATOM 3054 C CA . GLN A 1 367 ? 17.433 8.184 -2.786 1.00 74.12 367 GLN A CA 1
ATOM 3055 C C . GLN A 1 367 ? 16.531 7.463 -3.782 1.00 74.12 367 GLN A C 1
ATOM 3057 O O . GLN A 1 367 ? 16.231 6.276 -3.633 1.00 74.12 367 GLN A O 1
ATOM 3062 N N . MET A 1 368 ? 16.107 8.176 -4.820 1.00 68.88 368 MET A N 1
ATOM 3063 C CA . MET A 1 368 ? 15.316 7.578 -5.887 1.00 68.88 368 MET A CA 1
ATOM 3064 C C . MET A 1 368 ? 16.130 6.522 -6.642 1.00 68.88 368 MET A C 1
ATOM 3066 O O . MET A 1 368 ? 17.353 6.626 -6.800 1.00 68.88 368 MET A O 1
ATOM 3070 N N . SER A 1 369 ? 15.435 5.480 -7.091 1.00 78.38 369 SER A N 1
ATOM 3071 C CA . SER A 1 369 ? 16.038 4.407 -7.882 1.00 78.38 369 SER A CA 1
ATOM 3072 C C . SER A 1 369 ? 16.443 4.935 -9.253 1.00 78.38 369 SER A C 1
ATOM 3074 O O . SER A 1 369 ? 15.697 5.701 -9.859 1.00 78.38 369 SER A O 1
ATOM 3076 N N . LEU A 1 370 ? 17.608 4.515 -9.739 1.00 85.75 370 LEU A N 1
ATOM 3077 C CA . LEU A 1 370 ? 18.066 4.833 -11.084 1.00 85.75 370 LEU A CA 1
ATOM 3078 C C . LEU A 1 370 ? 17.637 3.740 -12.054 1.00 85.75 370 LEU A C 1
ATOM 3080 O O . LEU A 1 370 ? 17.790 2.551 -11.788 1.00 85.75 370 LEU A O 1
ATOM 3084 N N . ILE A 1 371 ? 17.152 4.148 -13.208 1.00 88.81 371 ILE A N 1
ATOM 3085 C CA . ILE A 1 371 ? 16.895 3.319 -14.370 1.00 88.81 371 ILE A CA 1
ATOM 3086 C C . ILE A 1 371 ? 18.138 3.428 -15.252 1.00 88.81 371 ILE A C 1
ATOM 3088 O O . ILE A 1 371 ? 18.474 4.516 -15.718 1.00 88.81 371 ILE A O 1
ATOM 3092 N N . ALA A 1 372 ? 18.838 2.309 -15.438 1.00 90.69 372 ALA A N 1
ATOM 3093 C CA . ALA A 1 372 ? 20.005 2.200 -16.304 1.00 90.69 372 ALA A CA 1
ATOM 3094 C C . ALA A 1 372 ? 19.620 1.422 -17.567 1.00 90.69 372 ALA A C 1
ATOM 3096 O O . ALA A 1 372 ? 19.417 0.202 -17.523 1.00 90.69 372 ALA A O 1
ATOM 3097 N N . LEU A 1 373 ? 19.519 2.141 -18.681 1.00 94.12 373 LEU A N 1
ATOM 3098 C CA . LEU A 1 373 ? 19.160 1.614 -19.990 1.00 94.12 373 LEU A CA 1
ATOM 3099 C C . LEU A 1 373 ? 20.237 2.016 -20.997 1.00 94.12 373 LEU A C 1
ATOM 3101 O O . LEU A 1 373 ? 20.546 3.192 -21.130 1.00 94.12 373 LEU A O 1
ATOM 3105 N N . SER A 1 374 ? 20.790 1.053 -21.720 1.00 95.62 374 SER A N 1
ATOM 3106 C CA . SER A 1 374 ? 21.730 1.296 -22.809 1.00 95.62 374 SER A CA 1
ATOM 3107 C C . SER A 1 374 ? 21.297 0.485 -24.017 1.00 95.62 374 SER A C 1
ATOM 3109 O O . SER A 1 374 ? 21.206 -0.744 -23.939 1.00 95.62 374 SER A O 1
ATOM 3111 N N . ILE A 1 375 ? 20.994 1.174 -25.113 1.00 96.38 375 ILE A N 1
ATOM 3112 C CA . ILE A 1 375 ? 20.520 0.574 -26.358 1.00 96.38 375 ILE A CA 1
ATOM 3113 C C . ILE A 1 375 ? 21.282 1.136 -27.551 1.00 96.38 375 ILE A C 1
ATOM 3115 O O . ILE A 1 375 ? 21.438 2.345 -27.682 1.00 96.38 375 ILE A O 1
ATOM 3119 N N . ASP A 1 376 ? 21.742 0.251 -28.422 1.00 96.81 376 ASP A N 1
ATOM 3120 C CA . ASP A 1 376 ? 22.388 0.597 -29.678 1.00 96.81 376 ASP A CA 1
ATOM 3121 C C . ASP A 1 376 ? 21.384 0.541 -30.829 1.00 96.81 376 ASP A C 1
ATOM 3123 O O . ASP A 1 376 ? 20.688 -0.463 -31.000 1.00 96.81 376 ASP A O 1
ATOM 3127 N N . VAL A 1 377 ? 21.272 1.637 -31.581 1.00 96.88 377 VAL A N 1
ATOM 3128 C CA . VAL A 1 377 ? 20.337 1.778 -32.704 1.00 96.88 377 VAL A CA 1
ATOM 3129 C C . VAL A 1 377 ? 21.154 2.189 -33.935 1.00 96.88 377 VAL A C 1
ATOM 3131 O O . VAL A 1 377 ? 21.447 3.378 -34.082 1.00 96.88 377 VAL A O 1
ATOM 3134 N N . PRO A 1 378 ? 21.570 1.235 -34.789 1.00 96.50 378 PRO A N 1
ATOM 3135 C CA . PRO A 1 378 ? 22.528 1.495 -35.867 1.00 96.50 378 PRO A CA 1
ATOM 3136 C C . PRO A 1 378 ? 21.926 2.313 -37.016 1.00 96.50 378 PRO A C 1
ATOM 3138 O O . PRO A 1 378 ? 22.585 3.197 -37.558 1.00 96.50 378 PRO A O 1
ATOM 3141 N N . ASP A 1 379 ? 20.661 2.071 -37.356 1.00 96.56 379 ASP A N 1
ATOM 3142 C CA . ASP A 1 379 ? 19.995 2.755 -38.466 1.00 96.56 379 ASP A CA 1
ATOM 3143 C C . ASP A 1 379 ? 19.377 4.087 -38.042 1.00 96.56 379 ASP A C 1
ATOM 3145 O O . ASP A 1 379 ? 19.109 4.321 -36.864 1.00 96.56 379 ASP A O 1
ATOM 3149 N N . LEU A 1 380 ? 19.109 4.946 -39.025 1.00 96.56 380 LEU A N 1
ATOM 3150 C CA . LEU A 1 380 ? 18.536 6.273 -38.837 1.00 96.56 380 LEU A CA 1
ATOM 3151 C C . LEU A 1 380 ? 17.018 6.271 -39.101 1.00 96.56 380 LEU A C 1
ATOM 3153 O O . LEU A 1 380 ? 16.553 5.844 -40.156 1.00 96.56 380 LEU A O 1
ATOM 3157 N N . TYR A 1 381 ? 16.240 6.805 -38.163 1.00 95.88 381 TYR A N 1
ATOM 3158 C CA . TYR A 1 381 ? 14.781 6.798 -38.154 1.00 95.88 381 TYR A CA 1
ATOM 3159 C C . TYR A 1 381 ? 14.216 8.220 -38.118 1.00 95.88 381 TYR A C 1
ATOM 3161 O O . TYR A 1 381 ? 14.457 8.998 -37.193 1.00 95.88 381 TYR A O 1
ATOM 3169 N N . ASN A 1 382 ? 13.406 8.539 -39.129 1.00 95.12 382 ASN A N 1
ATOM 3170 C CA . ASN A 1 382 ? 12.660 9.800 -39.240 1.00 95.12 382 ASN A CA 1
ATOM 3171 C C . ASN A 1 382 ? 11.237 9.722 -38.669 1.00 95.12 382 ASN A C 1
ATOM 3173 O O . ASN A 1 382 ? 10.536 10.737 -38.648 1.00 95.12 382 ASN A O 1
ATOM 3177 N N . TYR A 1 383 ? 10.819 8.527 -38.258 1.00 94.81 383 TYR A N 1
ATOM 3178 C CA . TYR A 1 383 ? 9.500 8.219 -37.725 1.00 94.81 383 TYR A CA 1
ATOM 3179 C C . TYR A 1 383 ? 9.645 7.127 -36.667 1.00 94.81 383 TYR A C 1
ATOM 3181 O O . TYR A 1 383 ? 10.180 6.051 -36.954 1.00 94.81 383 TYR A O 1
ATOM 3189 N N . ILE A 1 384 ? 9.180 7.411 -35.453 1.00 96.19 384 ILE A N 1
ATOM 3190 C CA . ILE A 1 384 ? 9.198 6.476 -34.328 1.00 96.19 384 ILE A CA 1
ATOM 3191 C C . ILE A 1 384 ? 7.859 6.599 -33.620 1.00 96.19 384 ILE A C 1
ATOM 3193 O O . ILE A 1 384 ? 7.504 7.676 -33.155 1.00 96.19 384 ILE A O 1
ATOM 3197 N N . THR A 1 385 ? 7.132 5.497 -33.499 1.00 95.69 385 THR A N 1
ATOM 3198 C CA . THR A 1 385 ? 5.906 5.442 -32.706 1.00 95.69 385 THR A CA 1
ATOM 3199 C C . THR A 1 385 ? 6.227 4.989 -31.289 1.00 95.69 385 THR A C 1
ATOM 3201 O O . THR A 1 385 ? 6.841 3.942 -31.094 1.00 95.69 385 THR A O 1
ATOM 3204 N N . LEU A 1 386 ? 5.798 5.765 -30.296 1.00 94.06 386 LEU A N 1
ATOM 3205 C CA . LEU A 1 386 ? 5.816 5.388 -28.888 1.00 94.06 386 LEU A CA 1
ATOM 3206 C C . LEU A 1 386 ? 4.416 4.935 -28.481 1.00 94.06 386 LEU A C 1
ATOM 3208 O O . LEU A 1 386 ? 3.476 5.725 -28.516 1.00 94.06 386 LEU A O 1
ATOM 3212 N N . HIS A 1 387 ? 4.299 3.679 -28.063 1.00 93.12 387 HIS A N 1
ATOM 3213 C CA . HIS A 1 387 ? 3.122 3.146 -27.392 1.00 93.12 387 HIS A CA 1
ATOM 3214 C C . HIS A 1 387 ? 3.358 3.142 -25.884 1.00 93.12 387 HIS A C 1
ATOM 3216 O O . HIS A 1 387 ? 4.343 2.575 -25.407 1.00 93.12 387 HIS A O 1
ATOM 3222 N N . VAL A 1 388 ? 2.435 3.747 -25.147 1.00 89.75 388 VAL A N 1
ATOM 3223 C CA . VAL A 1 388 ? 2.423 3.800 -23.688 1.00 89.75 388 VAL A CA 1
ATOM 3224 C C . VAL A 1 388 ? 1.140 3.142 -23.202 1.00 89.75 388 VAL A C 1
ATOM 3226 O O . VAL A 1 388 ? 0.047 3.596 -23.542 1.00 89.75 388 VAL A O 1
ATOM 3229 N N . LYS A 1 389 ? 1.264 2.085 -22.396 1.00 90.62 389 LYS A N 1
ATOM 3230 C CA . LYS A 1 389 ? 0.126 1.448 -21.722 1.00 90.62 389 LYS A CA 1
ATOM 3231 C C . LYS A 1 389 ? 0.374 1.390 -20.228 1.00 90.62 389 LYS A C 1
ATOM 3233 O O . LYS A 1 389 ? 1.314 0.736 -19.778 1.00 90.62 389 LYS A O 1
ATOM 3238 N N . LEU A 1 390 ? -0.484 2.044 -19.455 1.00 87.06 390 LEU A N 1
ATOM 3239 C CA . LEU A 1 390 ? -0.455 1.943 -18.003 1.00 87.06 390 LEU A CA 1
ATOM 3240 C C . LEU A 1 390 ? -1.462 0.888 -17.544 1.00 87.06 390 LEU A C 1
ATOM 3242 O O . LEU A 1 390 ? -2.628 0.912 -17.928 1.00 87.06 390 LEU A O 1
ATOM 3246 N N . HIS A 1 391 ? -1.014 -0.023 -16.693 1.00 88.25 391 HIS A N 1
ATOM 3247 C CA . HIS A 1 391 ? -1.834 -1.054 -16.082 1.00 88.25 391 HIS A CA 1
ATOM 3248 C C . HIS A 1 391 ? -1.848 -0.879 -14.568 1.00 88.25 391 HIS A C 1
ATOM 3250 O O . HIS A 1 391 ? -0.815 -0.587 -13.963 1.00 88.25 391 HIS A O 1
ATOM 3256 N N . TYR A 1 392 ? -3.003 -1.127 -13.960 1.00 85.44 392 TYR A N 1
ATOM 3257 C CA . TYR A 1 392 ? -3.186 -1.187 -12.515 1.00 85.44 392 TYR A CA 1
ATOM 3258 C C . TYR A 1 392 ? -3.474 -2.613 -12.081 1.00 85.44 392 TYR A C 1
ATOM 3260 O O . TYR A 1 392 ? -4.231 -3.341 -12.729 1.00 85.44 392 TYR A O 1
ATOM 3268 N N . LYS A 1 393 ? -2.877 -3.018 -10.967 1.00 82.44 393 LYS A N 1
ATOM 3269 C CA . LYS A 1 393 ? -3.082 -4.340 -10.399 1.00 82.44 393 LYS A CA 1
ATOM 3270 C C . LYS A 1 393 ? -4.241 -4.305 -9.410 1.00 82.44 393 LYS A C 1
ATOM 3272 O O . LYS A 1 393 ? -4.110 -3.816 -8.291 1.00 82.44 393 LYS A O 1
ATOM 3277 N N . PHE A 1 394 ? -5.358 -4.901 -9.815 1.00 73.25 394 PHE A N 1
ATOM 3278 C CA . PHE A 1 394 ? -6.398 -5.312 -8.873 1.00 73.25 394 PHE A CA 1
ATOM 3279 C C . PHE A 1 394 ? -6.032 -6.694 -8.323 1.00 73.25 394 PHE A C 1
ATOM 3281 O O . PHE A 1 394 ? -5.366 -6.824 -7.301 1.00 73.25 394 PHE A O 1
ATOM 3288 N N . ASN A 1 395 ? -6.393 -7.730 -9.083 1.00 67.25 395 ASN A N 1
ATOM 3289 C CA . ASN A 1 395 ? -5.918 -9.102 -8.901 1.00 67.25 395 ASN A CA 1
ATOM 3290 C C . ASN A 1 395 ? -4.883 -9.478 -9.975 1.00 67.25 395 ASN A C 1
ATOM 3292 O O . ASN A 1 395 ? -3.948 -10.222 -9.696 1.00 67.25 395 ASN A O 1
ATOM 3296 N N . THR A 1 396 ? -5.048 -8.946 -11.189 1.00 77.50 396 THR A N 1
ATOM 3297 C CA . THR A 1 396 ? -4.108 -9.001 -12.318 1.00 77.50 396 THR A CA 1
ATOM 3298 C C . THR A 1 396 ? -3.855 -7.579 -12.817 1.00 77.50 396 THR A C 1
ATOM 3300 O O . THR A 1 396 ? -4.597 -6.662 -12.448 1.00 77.50 396 THR A O 1
ATOM 3303 N N . PHE A 1 397 ? -2.814 -7.382 -13.629 1.00 82.62 397 PHE A N 1
ATOM 3304 C CA . PHE A 1 397 ? -2.570 -6.094 -14.274 1.00 82.62 397 PHE A CA 1
ATOM 3305 C C . PHE A 1 397 ? -3.593 -5.884 -15.382 1.00 82.62 397 PHE A C 1
ATOM 3307 O O . PHE A 1 397 ? -3.624 -6.619 -16.361 1.00 82.62 397 PHE A O 1
ATOM 3314 N N . GLN A 1 398 ? -4.449 -4.888 -15.204 1.00 84.69 398 GLN A N 1
ATOM 3315 C CA . GLN A 1 398 ? -5.473 -4.516 -16.173 1.00 84.69 398 GLN A CA 1
ATOM 3316 C C . GLN A 1 398 ? -5.187 -3.103 -16.684 1.00 84.69 398 GLN A C 1
ATOM 3318 O O . GLN A 1 398 ? -4.734 -2.276 -15.888 1.00 84.69 398 GLN A O 1
ATOM 3323 N N . PRO A 1 399 ? -5.426 -2.803 -17.976 1.00 83.75 399 PRO A N 1
ATOM 3324 C CA . PRO A 1 399 ? -5.232 -1.461 -18.516 1.00 83.75 399 PRO A CA 1
ATOM 3325 C C . PRO A 1 399 ? -6.022 -0.429 -17.700 1.00 83.75 399 PRO A C 1
ATOM 3327 O O . PRO A 1 399 ? -7.227 -0.578 -17.501 1.00 83.75 399 PRO A O 1
ATOM 3330 N N . LEU A 1 400 ? -5.344 0.607 -17.207 1.00 75.06 400 LEU A N 1
ATOM 3331 C CA . LEU A 1 400 ? -5.940 1.664 -16.397 1.00 75.06 400 LEU A CA 1
ATOM 3332 C C . LEU A 1 400 ? -5.841 2.996 -17.133 1.00 75.06 400 LEU A C 1
ATOM 3334 O O . LEU A 1 400 ? -4.760 3.572 -17.188 1.00 75.06 400 LEU A O 1
ATOM 3338 N N . LEU A 1 401 ? -6.995 3.506 -17.581 1.00 59.94 401 LEU A N 1
ATOM 3339 C CA . LEU A 1 401 ? -7.279 4.893 -18.003 1.00 59.94 401 LEU A CA 1
ATOM 3340 C C . LEU A 1 401 ? -6.407 5.498 -19.127 1.00 59.94 401 LEU A C 1
ATOM 3342 O O . LEU A 1 401 ? -6.830 6.480 -19.728 1.00 59.94 401 LEU A O 1
ATOM 3346 N N . PHE A 1 402 ? -5.234 4.944 -19.435 1.00 66.38 402 PHE A N 1
ATOM 3347 C CA . PHE A 1 402 ? -4.241 5.536 -20.320 1.00 66.38 402 PHE A CA 1
ATOM 3348 C C . PHE A 1 402 ? -3.605 4.478 -21.230 1.00 66.38 402 PHE A C 1
ATOM 3350 O O . PHE A 1 402 ? -2.697 3.738 -20.838 1.00 66.38 402 PHE A O 1
ATOM 3357 N N . GLU A 1 403 ? -4.087 4.442 -22.470 1.00 81.75 403 GLU A N 1
ATOM 3358 C CA . GLU A 1 403 ? -3.399 3.844 -23.609 1.00 81.75 403 GLU A CA 1
ATOM 3359 C C . GLU A 1 403 ? -3.198 4.947 -24.648 1.00 81.75 403 GLU A C 1
ATOM 3361 O O . GLU A 1 403 ? -4.162 5.547 -25.123 1.00 81.75 403 GLU A O 1
ATOM 3366 N N . ALA A 1 404 ? -1.942 5.241 -24.966 1.00 83.06 404 ALA A N 1
ATOM 3367 C CA . ALA A 1 404 ? -1.584 6.272 -25.926 1.00 83.06 404 ALA A CA 1
ATOM 3368 C C . ALA A 1 404 ? -0.569 5.728 -26.927 1.00 83.06 404 ALA A C 1
ATOM 3370 O O . ALA A 1 404 ? 0.344 4.983 -26.570 1.00 83.06 404 ALA A O 1
ATOM 3371 N N . ALA A 1 405 ? -0.720 6.130 -28.183 1.00 90.19 405 ALA A N 1
ATOM 3372 C CA . ALA A 1 405 ? 0.270 5.925 -29.225 1.00 90.19 405 ALA A CA 1
ATOM 3373 C C . ALA A 1 405 ? 0.535 7.270 -29.900 1.00 90.19 405 ALA A C 1
ATOM 3375 O O . ALA A 1 405 ? -0.410 7.988 -30.225 1.00 90.19 405 ALA A O 1
ATOM 3376 N N . ALA A 1 406 ? 1.802 7.620 -30.093 1.00 91.56 406 ALA A N 1
ATOM 3377 C CA . ALA A 1 406 ? 2.178 8.868 -30.746 1.00 91.56 406 ALA A CA 1
ATOM 3378 C C . ALA A 1 406 ? 3.387 8.685 -31.654 1.00 91.56 406 ALA A C 1
ATOM 3380 O O . ALA A 1 406 ? 4.330 7.978 -31.299 1.00 91.56 406 ALA A O 1
ATOM 3381 N N . ASP A 1 407 ? 3.372 9.360 -32.804 1.00 93.31 407 ASP A N 1
ATOM 3382 C CA . ASP A 1 407 ? 4.579 9.586 -33.595 1.00 93.31 407 ASP A CA 1
ATOM 3383 C C . ASP A 1 407 ? 5.456 10.610 -32.867 1.00 93.31 407 ASP A C 1
ATOM 3385 O O . ASP A 1 407 ? 5.176 11.808 -32.862 1.00 93.31 407 ASP A O 1
ATOM 3389 N N . VAL A 1 408 ? 6.517 10.119 -32.233 1.00 92.19 408 VAL A N 1
ATOM 3390 C CA . VAL A 1 408 ? 7.481 10.916 -31.473 1.00 92.19 408 VAL A CA 1
ATOM 3391 C C . VAL A 1 408 ? 8.165 11.932 -32.385 1.00 92.19 408 VAL A C 1
ATOM 3393 O O . VAL A 1 408 ? 8.356 13.082 -31.995 1.00 92.19 408 VAL A O 1
ATOM 3396 N N . CYS A 1 409 ? 8.501 11.540 -33.617 1.00 91.75 409 CYS A N 1
ATOM 3397 C CA . CYS A 1 409 ? 9.162 12.434 -34.561 1.00 91.75 409 CYS A CA 1
ATOM 3398 C C . CYS A 1 409 ? 8.221 13.524 -35.070 1.00 91.75 409 CYS A C 1
ATOM 3400 O O . CYS A 1 409 ? 8.635 14.677 -35.171 1.00 91.75 409 CYS A O 1
ATOM 3402 N N . GLY A 1 410 ? 6.970 13.178 -35.374 1.00 91.00 410 GLY A N 1
ATOM 3403 C CA . GLY A 1 410 ? 5.925 14.145 -35.703 1.00 91.00 410 GLY A CA 1
ATOM 3404 C C . GLY A 1 410 ? 5.690 15.135 -34.563 1.00 91.00 410 GLY A C 1
ATOM 3405 O O . GLY A 1 410 ? 5.756 16.341 -34.783 1.00 91.00 410 GLY A O 1
ATOM 3406 N N . PHE A 1 411 ? 5.535 14.631 -33.336 1.00 89.94 411 PHE A N 1
ATOM 3407 C CA . PHE A 1 411 ? 5.305 15.454 -32.147 1.00 89.94 411 PHE A CA 1
ATOM 3408 C C . PHE A 1 411 ? 6.462 16.422 -31.849 1.00 89.94 411 PHE A C 1
ATOM 3410 O O . PHE A 1 411 ? 6.222 17.563 -31.475 1.00 89.94 411 PHE A O 1
ATOM 3417 N N . MET A 1 412 ? 7.721 16.010 -32.039 1.00 86.25 412 MET A N 1
ATOM 3418 C CA . MET A 1 412 ? 8.865 16.913 -31.839 1.00 86.25 412 MET A CA 1
ATOM 3419 C C . MET A 1 412 ? 9.005 17.984 -32.927 1.00 86.25 412 MET A C 1
ATOM 3421 O O . MET A 1 412 ? 9.623 19.016 -32.674 1.00 86.25 412 MET A O 1
ATOM 3425 N N . ARG A 1 413 ? 8.482 17.746 -34.138 1.00 89.12 413 ARG A N 1
ATOM 3426 C CA . ARG A 1 413 ? 8.474 18.752 -35.215 1.00 89.12 413 ARG A CA 1
ATOM 3427 C C . ARG A 1 413 ? 7.360 19.771 -35.020 1.00 89.12 413 ARG A C 1
ATOM 3429 O O . ARG A 1 413 ? 7.589 20.956 -35.233 1.00 89.12 413 ARG A O 1
ATOM 3436 N N . ASP A 1 414 ? 6.182 19.298 -34.632 1.00 88.12 414 ASP A N 1
ATOM 3437 C CA . ASP A 1 414 ? 5.009 20.126 -34.381 1.00 88.12 414 ASP A CA 1
ATOM 3438 C C . ASP A 1 414 ? 4.284 19.607 -33.127 1.00 88.12 414 ASP A C 1
ATOM 3440 O O . ASP A 1 414 ? 3.516 18.638 -33.209 1.00 88.12 414 ASP A O 1
ATOM 3444 N N . PRO A 1 415 ? 4.567 20.179 -31.939 1.00 80.50 415 PRO A N 1
ATOM 3445 C CA . PRO A 1 415 ? 3.966 19.728 -30.694 1.00 80.50 415 PRO A CA 1
ATOM 3446 C C . PRO A 1 415 ? 2.467 20.035 -30.701 1.00 80.50 415 PRO A C 1
ATOM 3448 O O . PRO A 1 415 ? 2.007 21.131 -30.376 1.00 80.50 415 PRO A O 1
ATOM 3451 N N . VAL A 1 416 ? 1.683 19.023 -31.070 1.00 71.88 416 VAL A N 1
ATOM 3452 C CA . VAL A 1 416 ? 0.221 19.071 -31.056 1.00 71.88 416 VAL A CA 1
ATOM 3453 C C . VAL A 1 416 ? -0.267 19.338 -29.629 1.00 71.88 416 VAL A C 1
ATOM 3455 O O . VAL A 1 416 ? 0.241 18.760 -28.667 1.00 71.88 416 VAL A O 1
ATOM 3458 N N . LYS A 1 417 ? -1.315 20.160 -29.484 1.00 70.31 417 LYS A N 1
ATOM 3459 C CA . LYS A 1 417 ? -1.952 20.526 -28.202 1.00 70.31 417 LYS A CA 1
ATOM 3460 C C . LYS A 1 417 ? -2.729 19.373 -27.535 1.00 70.31 417 LYS A C 1
ATOM 3462 O O . LYS A 1 417 ? -3.851 19.572 -27.080 1.00 70.31 417 LYS A O 1
ATOM 3467 N N . SER A 1 418 ? -2.174 18.162 -27.487 1.00 77.69 418 SER A N 1
ATOM 3468 C CA . SER A 1 418 ? -2.699 17.065 -26.670 1.00 77.69 418 SER A CA 1
ATOM 3469 C C . SER A 1 418 ? -2.079 17.149 -25.272 1.00 77.69 418 SER A C 1
ATOM 3471 O O . SER A 1 418 ? -0.877 16.901 -25.142 1.00 77.69 418 SER A O 1
ATOM 3473 N N . PRO A 1 419 ? -2.856 17.457 -24.213 1.00 77.50 419 PRO A N 1
ATOM 3474 C CA . PRO A 1 419 ? -2.320 17.588 -22.855 1.00 77.50 419 PRO A CA 1
ATOM 3475 C C . PRO A 1 419 ? -1.568 16.337 -22.382 1.00 77.50 419 PRO A C 1
ATOM 3477 O O . PRO A 1 419 ? -0.563 16.441 -21.689 1.00 77.50 419 PRO A O 1
ATOM 3480 N N . ALA A 1 420 ? -2.019 15.152 -22.806 1.00 73.81 420 ALA A N 1
ATOM 3481 C CA . ALA A 1 420 ? -1.380 13.878 -22.495 1.00 73.81 420 ALA A CA 1
ATOM 3482 C C . ALA A 1 420 ? 0.017 13.735 -23.120 1.00 73.81 420 ALA A C 1
ATOM 3484 O O . ALA A 1 420 ? 0.938 13.262 -22.461 1.00 73.81 420 ALA A O 1
ATOM 3485 N N . LEU A 1 421 ? 0.182 14.134 -24.385 1.00 79.12 421 LEU A N 1
ATOM 3486 C CA . LEU A 1 421 ? 1.472 14.033 -25.075 1.00 79.12 421 LEU A CA 1
ATOM 3487 C C . LEU A 1 421 ? 2.453 15.099 -24.596 1.00 79.12 421 LEU A C 1
ATOM 3489 O O . LEU A 1 421 ? 3.630 14.795 -24.438 1.00 79.12 421 LEU A O 1
ATOM 3493 N N . ILE A 1 422 ? 1.957 16.302 -24.293 1.00 82.69 422 ILE A N 1
ATOM 3494 C CA . ILE A 1 422 ? 2.751 17.362 -23.660 1.00 82.69 422 ILE A CA 1
ATOM 3495 C C . ILE A 1 422 ? 3.296 16.869 -22.318 1.00 82.69 422 ILE A C 1
ATOM 3497 O O . ILE A 1 422 ? 4.499 16.929 -22.098 1.00 82.69 422 ILE A O 1
ATOM 3501 N N . TYR A 1 423 ? 2.442 16.283 -21.477 1.00 82.44 423 TYR A N 1
ATOM 3502 C CA . TYR A 1 423 ? 2.853 15.727 -20.189 1.00 82.44 423 TYR A CA 1
ATOM 3503 C C . TYR A 1 423 ? 3.934 14.642 -20.319 1.00 82.44 423 TYR A C 1
ATOM 3505 O O . TYR A 1 423 ? 4.958 14.687 -19.640 1.00 82.44 423 TYR A O 1
ATOM 3513 N N . VAL A 1 424 ? 3.743 13.674 -21.224 1.00 82.62 424 VAL A N 1
ATOM 3514 C CA . VAL A 1 424 ? 4.740 12.615 -21.466 1.00 82.62 424 VAL A CA 1
ATOM 3515 C C . VAL A 1 424 ? 6.051 13.201 -21.996 1.00 82.62 424 VAL A C 1
ATOM 3517 O O . VAL A 1 424 ? 7.127 12.748 -21.610 1.00 82.62 424 VAL A O 1
ATOM 3520 N N . TYR A 1 425 ? 5.982 14.213 -22.857 1.00 85.94 425 TYR A N 1
ATOM 3521 C CA . TYR A 1 425 ? 7.162 14.873 -23.401 1.00 85.94 425 TYR A CA 1
ATOM 3522 C C . TYR A 1 425 ? 7.933 15.679 -22.351 1.00 85.94 425 TYR A C 1
ATOM 3524 O O . TYR A 1 425 ? 9.157 15.599 -22.324 1.00 85.94 425 TYR A O 1
ATOM 3532 N N . GLU A 1 426 ? 7.250 16.391 -21.454 1.00 86.00 426 GLU A N 1
ATOM 3533 C CA . GLU A 1 426 ? 7.874 17.084 -20.318 1.00 86.00 426 GLU A CA 1
ATOM 3534 C C . GLU A 1 426 ? 8.631 16.105 -19.410 1.00 86.00 426 GLU A C 1
ATOM 3536 O O . GLU A 1 426 ? 9.771 16.368 -19.026 1.00 86.00 426 GLU A O 1
ATOM 3541 N N . ILE A 1 427 ? 8.048 14.930 -19.147 1.00 86.00 427 ILE A N 1
ATOM 3542 C CA . ILE A 1 427 ? 8.728 13.858 -18.407 1.00 86.00 427 ILE A CA 1
ATOM 3543 C C . ILE A 1 427 ? 9.962 13.367 -19.173 1.00 86.00 427 ILE A C 1
ATOM 3545 O O . ILE A 1 427 ? 11.024 13.198 -18.581 1.00 86.00 427 ILE A O 1
ATOM 3549 N N . LEU A 1 428 ? 9.857 13.144 -20.488 1.00 86.62 428 LEU A N 1
ATOM 3550 C CA . LEU A 1 428 ? 10.996 12.708 -21.303 1.00 86.62 428 LEU A CA 1
ATOM 3551 C C . LEU A 1 428 ? 12.114 13.758 -21.353 1.00 86.62 428 LEU A C 1
ATOM 3553 O O . LEU A 1 428 ? 13.284 13.382 -21.303 1.00 86.62 428 LEU A O 1
ATOM 3557 N N . LEU A 1 429 ? 11.776 15.048 -21.419 1.00 88.25 429 LEU A N 1
ATOM 3558 C CA . LEU A 1 429 ? 12.743 16.148 -21.380 1.00 88.25 429 LEU A CA 1
ATOM 3559 C C . LEU A 1 429 ? 13.555 16.133 -20.089 1.00 88.25 429 LEU A C 1
ATOM 3561 O O . LEU A 1 429 ? 14.767 16.320 -20.134 1.00 88.25 429 LEU A O 1
ATOM 3565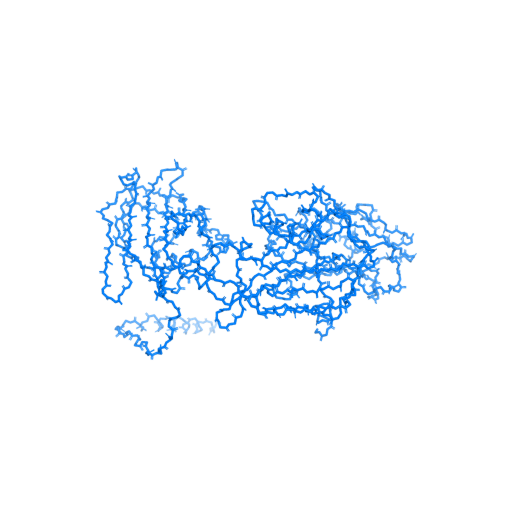 N N . ASP A 1 430 ? 12.906 15.881 -18.956 1.00 89.06 430 ASP A N 1
ATOM 3566 C CA . ASP A 1 430 ? 13.591 15.831 -17.666 1.00 89.06 430 ASP A CA 1
ATOM 3567 C C . ASP A 1 430 ? 14.352 14.505 -17.472 1.00 89.06 430 ASP A C 1
ATOM 3569 O O . ASP A 1 430 ? 15.489 14.489 -17.000 1.00 89.06 430 ASP A O 1
ATOM 3573 N N . MET A 1 431 ? 13.780 13.377 -17.910 1.00 86.31 431 MET A N 1
ATOM 3574 C CA . MET A 1 431 ? 14.406 12.060 -17.757 1.00 86.31 431 MET A CA 1
ATOM 3575 C C . MET A 1 431 ? 15.609 11.852 -18.683 1.00 86.31 431 MET A C 1
ATOM 3577 O O . MET A 1 431 ? 16.586 11.213 -18.281 1.00 86.31 431 MET A O 1
ATOM 3581 N N . VAL A 1 432 ? 15.528 12.313 -19.933 1.00 90.62 432 VAL A N 1
ATOM 3582 C CA . VAL A 1 432 ? 16.499 12.026 -21.002 1.00 90.62 432 VAL A CA 1
ATOM 3583 C C . VAL A 1 432 ? 16.793 13.247 -21.892 1.00 90.62 432 VAL A C 1
ATOM 3585 O O . VAL A 1 432 ? 16.751 13.135 -23.121 1.00 90.62 432 VAL A O 1
ATOM 3588 N N . PRO A 1 433 ? 17.206 14.396 -21.317 1.00 89.00 433 PRO A N 1
ATOM 3589 C CA . PRO A 1 433 ? 17.347 15.668 -22.043 1.00 89.00 433 PRO A CA 1
ATOM 3590 C C . PRO A 1 433 ? 18.306 15.595 -23.238 1.00 89.00 433 PRO A C 1
ATOM 3592 O O . PRO A 1 433 ? 18.137 16.273 -24.247 1.00 89.00 433 PRO A O 1
ATOM 3595 N N . LYS A 1 434 ? 19.332 14.738 -23.154 1.00 88.81 434 LYS A N 1
ATOM 3596 C CA . LYS A 1 434 ? 20.315 14.544 -24.231 1.00 88.81 434 LYS A CA 1
ATOM 3597 C C . LYS A 1 434 ? 19.693 13.952 -25.505 1.00 88.81 434 LYS A C 1
ATOM 3599 O O . LYS A 1 434 ? 20.245 14.122 -26.592 1.00 88.81 434 LYS A O 1
ATOM 3604 N N . TYR A 1 435 ? 18.585 13.224 -25.371 1.00 88.81 435 TYR A N 1
ATOM 3605 C CA . TYR A 1 435 ? 17.986 12.443 -26.452 1.00 88.81 435 TYR A CA 1
ATOM 3606 C C . TYR A 1 435 ? 16.662 13.020 -26.961 1.00 88.81 435 TYR A C 1
ATOM 3608 O O . TYR A 1 435 ? 16.215 12.616 -28.029 1.00 88.81 435 TYR A O 1
ATOM 3616 N N . THR A 1 436 ? 16.093 14.019 -26.285 1.00 86.56 436 THR A N 1
ATOM 3617 C CA . THR A 1 436 ? 14.917 14.794 -26.720 1.00 86.56 436 THR A CA 1
ATOM 3618 C C . THR A 1 436 ? 15.284 15.885 -27.731 1.00 86.56 436 THR A C 1
ATOM 3620 O O . THR A 1 436 ? 14.957 17.058 -27.565 1.00 86.56 436 THR A O 1
ATOM 3623 N N . ARG A 1 437 ? 16.029 15.510 -28.773 1.00 88.88 437 ARG A N 1
ATOM 3624 C CA . ARG A 1 437 ? 16.356 16.387 -29.906 1.00 88.88 437 ARG A CA 1
ATOM 3625 C C . ARG A 1 437 ? 15.425 16.085 -31.082 1.00 88.88 437 ARG A C 1
ATOM 3627 O O . ARG A 1 437 ? 15.025 14.932 -31.215 1.00 88.88 437 ARG A O 1
ATOM 3634 N N . PRO A 1 438 ? 15.124 17.057 -31.961 1.00 90.44 438 PRO A N 1
ATOM 3635 C CA . PRO A 1 438 ? 14.329 16.795 -33.155 1.00 90.44 438 PRO A CA 1
ATOM 3636 C C . PRO A 1 438 ? 14.898 15.625 -33.965 1.00 90.44 438 PRO A C 1
ATOM 3638 O O . PRO A 1 438 ? 16.118 15.469 -34.068 1.00 90.44 438 PRO A O 1
ATOM 3641 N N . CYS A 1 439 ? 14.014 14.808 -34.540 1.00 90.19 439 CYS A N 1
ATOM 3642 C CA . CYS A 1 439 ? 14.414 13.708 -35.418 1.00 90.19 439 CYS A CA 1
ATOM 3643 C C . CYS A 1 439 ? 15.257 14.221 -36.601 1.00 90.19 439 CYS A C 1
ATOM 3645 O O . CYS A 1 439 ? 15.037 15.349 -37.055 1.00 90.19 439 CYS A O 1
ATOM 3647 N N . PRO A 1 440 ? 16.174 13.403 -37.148 1.00 94.88 440 PRO A N 1
ATOM 3648 C CA . PRO A 1 440 ? 16.273 11.943 -37.002 1.00 94.88 440 PRO A CA 1
ATOM 3649 C C . PRO A 1 440 ? 16.925 11.408 -35.714 1.00 94.88 440 PRO A C 1
ATOM 3651 O O . PRO A 1 440 ? 17.814 12.019 -35.121 1.00 94.88 440 PRO A O 1
ATOM 3654 N N . HIS A 1 441 ? 16.518 10.198 -35.330 1.00 94.19 441 HIS A N 1
ATOM 3655 C CA . HIS A 1 441 ? 17.119 9.403 -34.253 1.00 94.19 441 HIS A CA 1
ATOM 3656 C C . HIS A 1 441 ? 17.796 8.148 -34.807 1.00 94.19 441 HIS A C 1
ATOM 3658 O O . HIS A 1 441 ? 17.361 7.635 -35.827 1.00 94.19 441 HIS A O 1
ATOM 3664 N N . GLY A 1 442 ? 18.833 7.639 -34.145 1.00 93.38 442 GLY A N 1
ATOM 3665 C CA . GLY A 1 442 ? 19.606 6.481 -34.586 1.00 93.38 442 GLY A CA 1
ATOM 3666 C C . GLY A 1 442 ? 21.074 6.794 -34.855 1.00 93.38 442 GLY A C 1
ATOM 3667 O O . GLY A 1 442 ? 21.549 7.884 -34.518 1.00 93.38 442 GLY A O 1
ATOM 3668 N N . ASN A 1 443 ? 21.775 5.823 -35.442 1.00 94.44 443 ASN A N 1
ATOM 3669 C CA . ASN A 1 443 ? 23.227 5.821 -35.652 1.00 94.44 443 ASN A CA 1
ATOM 3670 C C . ASN A 1 443 ? 24.016 6.209 -34.385 1.00 94.44 443 ASN A C 1
ATOM 3672 O O . ASN A 1 443 ? 24.964 6.997 -34.418 1.00 94.44 443 ASN A O 1
ATOM 3676 N N . LEU A 1 444 ? 23.536 5.744 -33.230 1.00 95.25 444 LEU A N 1
ATOM 3677 C CA . LEU A 1 444 ? 24.089 6.079 -31.924 1.00 95.25 444 LEU A CA 1
ATOM 3678 C C . LEU A 1 444 ? 23.653 5.046 -30.883 1.00 95.25 444 LEU A C 1
ATOM 3680 O O . LEU A 1 444 ? 22.530 4.539 -30.906 1.00 95.25 444 LEU A O 1
ATOM 3684 N N . THR A 1 445 ? 24.509 4.844 -29.887 1.00 96.06 445 THR A N 1
ATOM 3685 C CA . THR A 1 445 ? 24.143 4.189 -28.638 1.00 96.06 445 THR A CA 1
ATOM 3686 C C . THR A 1 445 ? 23.518 5.191 -27.660 1.00 96.06 445 THR A C 1
ATOM 3688 O O . THR A 1 445 ? 24.133 6.176 -27.243 1.00 96.06 445 THR A O 1
ATOM 3691 N N . TYR A 1 446 ? 22.280 4.921 -27.267 1.00 94.31 446 TYR A N 1
ATOM 3692 C CA . TYR A 1 446 ? 21.512 5.660 -26.277 1.00 94.31 446 TYR A CA 1
ATOM 3693 C C . TYR A 1 446 ? 21.753 5.062 -24.894 1.00 94.31 446 TYR A C 1
ATOM 3695 O O . TYR A 1 446 ? 21.120 4.079 -24.513 1.00 94.31 446 TYR A O 1
ATOM 3703 N N . ALA A 1 447 ? 22.665 5.665 -24.134 1.00 94.88 447 ALA A N 1
ATOM 3704 C CA . ALA A 1 447 ? 22.907 5.322 -22.737 1.00 94.88 447 ALA A CA 1
ATOM 3705 C C . ALA A 1 447 ? 22.205 6.329 -21.819 1.00 94.88 447 ALA A C 1
ATOM 3707 O O . ALA A 1 447 ? 22.504 7.526 -21.843 1.00 94.88 447 ALA A O 1
ATOM 3708 N N . VAL A 1 448 ? 21.263 5.838 -21.024 1.00 92.75 448 VAL A N 1
ATOM 3709 C CA . VAL A 1 448 ? 20.432 6.589 -20.089 1.00 92.75 448 VAL A CA 1
ATOM 3710 C C . VAL A 1 448 ? 20.667 6.055 -18.685 1.00 92.75 448 VAL A C 1
ATOM 3712 O O . VAL A 1 448 ? 20.523 4.861 -18.418 1.00 92.75 448 VAL A O 1
ATOM 3715 N N . LEU A 1 449 ? 20.974 6.972 -17.775 1.00 92.19 449 LEU A N 1
ATOM 3716 C CA . LEU A 1 449 ? 20.936 6.745 -16.341 1.00 92.19 449 LEU A CA 1
ATOM 3717 C C . LEU A 1 449 ? 20.070 7.845 -15.740 1.00 92.19 449 LEU A C 1
ATOM 3719 O O . LEU A 1 449 ? 20.505 8.989 -15.659 1.00 92.19 449 LEU A O 1
ATOM 3723 N N . THR A 1 450 ? 18.837 7.512 -15.377 1.00 91.31 450 THR A N 1
ATOM 3724 C CA . THR A 1 450 ? 17.839 8.505 -14.959 1.00 91.31 450 THR A CA 1
ATOM 3725 C C . THR A 1 450 ? 17.082 8.048 -13.726 1.00 91.31 450 THR A C 1
ATOM 3727 O O . THR A 1 450 ? 17.029 6.855 -13.444 1.00 91.31 450 THR A O 1
ATOM 3730 N N . GLU A 1 451 ? 16.510 8.973 -12.969 1.00 86.50 451 GLU A N 1
ATOM 3731 C CA . GLU A 1 451 ? 15.655 8.666 -11.824 1.00 86.50 451 GLU A CA 1
ATOM 3732 C C . GLU A 1 451 ? 14.188 8.868 -12.182 1.00 86.50 451 GLU A C 1
ATOM 3734 O O . GLU A 1 451 ? 13.839 9.775 -12.927 1.00 86.50 451 GLU A O 1
ATOM 3739 N N . PHE A 1 452 ? 13.316 8.010 -11.656 1.00 78.56 452 PHE A N 1
ATOM 3740 C CA . PHE A 1 452 ? 11.879 8.222 -11.784 1.00 78.56 452 PHE A CA 1
ATOM 3741 C C . PHE A 1 452 ? 11.406 9.074 -10.606 1.00 78.56 452 PHE A C 1
ATOM 3743 O O . PHE A 1 452 ? 11.336 8.577 -9.477 1.00 78.56 452 PHE A O 1
ATOM 3750 N N . LYS A 1 453 ? 11.132 10.355 -10.863 1.00 82.06 453 LYS A N 1
ATOM 3751 C CA . LYS A 1 453 ? 10.686 11.302 -9.843 1.00 82.06 453 LYS A CA 1
ATOM 3752 C C . LYS A 1 453 ? 9.202 11.143 -9.540 1.00 82.06 453 LYS A C 1
ATOM 3754 O O . LYS A 1 453 ? 8.407 10.725 -10.377 1.00 82.06 453 LYS A O 1
ATOM 3759 N N . GLU A 1 454 ? 8.830 11.505 -8.317 1.00 74.06 454 GLU A N 1
ATOM 3760 C CA . GLU A 1 454 ? 7.443 11.459 -7.844 1.00 74.06 454 GLU A CA 1
ATOM 3761 C C . GLU A 1 454 ? 6.514 12.381 -8.653 1.00 74.06 454 GLU A C 1
ATOM 3763 O O . GLU A 1 454 ? 5.372 12.029 -8.939 1.00 74.06 454 GLU A O 1
ATOM 3768 N N . GLU A 1 455 ? 7.029 13.529 -9.089 1.00 77.44 455 GLU A N 1
ATOM 3769 C CA . GLU A 1 455 ? 6.302 14.521 -9.889 1.00 77.44 455 GLU A CA 1
ATOM 3770 C C . GLU A 1 455 ? 5.887 14.024 -11.284 1.00 77.44 455 GLU A C 1
ATOM 3772 O O . GLU A 1 455 ? 4.963 14.572 -11.886 1.00 77.44 455 GLU A O 1
ATOM 3777 N N . TYR A 1 456 ? 6.502 12.943 -11.775 1.00 81.88 456 TYR A N 1
ATOM 3778 C CA . TYR A 1 456 ? 6.163 12.331 -13.062 1.00 81.88 456 TYR A CA 1
ATOM 3779 C C . TYR A 1 456 ? 4.899 11.473 -13.020 1.00 81.88 456 TYR A C 1
ATOM 3781 O O . TYR A 1 456 ? 4.506 10.932 -14.052 1.00 81.88 456 TYR A O 1
ATOM 3789 N N . ALA A 1 457 ? 4.269 11.295 -11.856 1.00 76.94 457 ALA A N 1
ATOM 3790 C CA . ALA A 1 457 ? 2.960 10.663 -11.790 1.00 76.94 457 ALA A CA 1
ATOM 3791 C C . ALA A 1 457 ? 1.847 11.700 -11.613 1.00 76.94 457 ALA A C 1
ATOM 3793 O O . ALA A 1 457 ? 1.965 12.617 -10.794 1.00 76.94 457 ALA A O 1
ATOM 3794 N N . PRO A 1 458 ? 0.706 11.522 -12.297 1.00 72.06 458 PRO A N 1
ATOM 3795 C CA . PRO A 1 458 ? -0.463 12.342 -12.044 1.00 72.06 458 PRO A CA 1
ATOM 3796 C C . PRO A 1 458 ? -0.905 12.225 -10.581 1.00 72.06 458 PRO A C 1
ATOM 3798 O O . PRO A 1 458 ? -0.988 11.132 -10.023 1.00 72.06 458 PRO A O 1
ATOM 3801 N N . LYS A 1 459 ? -1.303 13.345 -9.966 1.00 69.25 459 LYS A N 1
ATOM 3802 C CA . LYS A 1 459 ? -1.855 13.358 -8.593 1.00 69.25 459 LYS A CA 1
ATOM 3803 C C . LYS A 1 459 ? -3.122 12.501 -8.434 1.00 69.25 459 LYS A C 1
ATOM 3805 O O . LYS A 1 459 ? -3.515 12.188 -7.314 1.00 69.25 459 LYS A O 1
ATOM 3810 N N . SER A 1 460 ? -3.767 12.143 -9.544 1.00 67.62 460 SER A N 1
ATOM 3811 C CA . SER A 1 460 ? -4.938 11.268 -9.611 1.00 67.62 460 SER A CA 1
ATOM 3812 C C . SER A 1 460 ? -4.610 9.772 -9.550 1.00 67.62 460 SER A C 1
ATOM 3814 O O . SER A 1 460 ? -5.541 8.973 -9.490 1.00 67.62 460 SER A O 1
ATOM 3816 N N . VAL A 1 461 ? -3.330 9.375 -9.560 1.00 67.12 461 VAL A N 1
ATOM 3817 C CA . VAL A 1 461 ? -2.912 7.966 -9.502 1.00 67.12 461 VAL A CA 1
ATOM 3818 C C . VAL A 1 461 ? -3.262 7.376 -8.125 1.00 67.12 461 VAL A C 1
ATOM 3820 O O . VAL A 1 461 ? -2.730 7.840 -7.111 1.00 67.12 461 VAL A O 1
ATOM 3823 N N . PRO A 1 462 ? -4.159 6.369 -8.037 1.00 75.81 462 PRO A N 1
ATOM 3824 C CA . PRO A 1 462 ? -4.493 5.747 -6.760 1.00 75.81 462 PRO A CA 1
ATOM 3825 C C . PRO A 1 462 ? -3.296 5.027 -6.125 1.00 75.81 462 PRO A C 1
ATOM 3827 O O . PRO A 1 462 ? -2.329 4.656 -6.788 1.00 75.81 462 PRO A O 1
ATOM 3830 N N . ALA A 1 463 ? -3.362 4.773 -4.820 1.00 77.12 463 ALA A N 1
ATOM 3831 C CA . ALA A 1 463 ? -2.383 3.892 -4.195 1.00 77.12 463 ALA A CA 1
ATOM 3832 C C . ALA A 1 463 ? -2.549 2.459 -4.730 1.00 77.12 463 ALA A C 1
ATOM 3834 O O . ALA A 1 463 ? -3.673 1.988 -4.929 1.00 77.12 463 ALA A O 1
ATOM 3835 N N . GLY A 1 464 ? -1.441 1.763 -4.953 1.00 79.81 464 GLY A N 1
ATOM 3836 C CA . GLY A 1 464 ? -1.456 0.393 -5.454 1.00 79.81 464 GLY A CA 1
ATOM 3837 C C . GLY A 1 464 ? -0.324 0.094 -6.420 1.00 79.81 464 GLY A C 1
ATOM 3838 O O . GLY A 1 464 ? 0.604 0.890 -6.582 1.00 79.81 464 GLY A O 1
ATOM 3839 N N . ASP A 1 465 ? -0.419 -1.083 -7.029 1.00 81.19 465 ASP A N 1
ATOM 3840 C CA . ASP A 1 465 ? 0.614 -1.635 -7.892 1.00 81.19 465 ASP A CA 1
ATOM 3841 C C . ASP A 1 465 ? 0.356 -1.313 -9.373 1.00 81.19 465 ASP A C 1
ATOM 3843 O O . ASP A 1 465 ? -0.749 -1.531 -9.872 1.00 81.19 465 ASP A O 1
ATOM 3847 N N . TYR A 1 466 ? 1.380 -0.859 -10.099 1.00 86.25 466 TYR A N 1
ATOM 3848 C CA . TYR A 1 466 ? 1.303 -0.465 -11.509 1.00 86.25 466 TYR A CA 1
ATOM 3849 C C . TYR A 1 466 ? 2.355 -1.146 -12.382 1.00 86.25 466 TYR A C 1
ATOM 3851 O O . TYR A 1 466 ? 3.461 -1.460 -11.936 1.00 86.25 466 TYR A O 1
ATOM 3859 N N . ARG A 1 467 ? 1.989 -1.351 -13.651 1.00 89.88 467 ARG A N 1
ATOM 3860 C CA . ARG A 1 467 ? 2.881 -1.751 -14.744 1.00 89.88 467 ARG A CA 1
ATOM 3861 C C . ARG A 1 467 ? 2.731 -0.748 -15.879 1.00 89.88 467 ARG A C 1
ATOM 3863 O O . ARG A 1 467 ? 1.644 -0.592 -16.421 1.00 89.88 467 ARG A O 1
ATOM 3870 N N . LEU A 1 468 ? 3.816 -0.095 -16.256 1.00 89.00 468 LEU A N 1
ATOM 3871 C CA . LEU A 1 468 ? 3.900 0.775 -17.417 1.00 89.00 468 LEU A CA 1
ATOM 3872 C C . LEU A 1 468 ? 4.675 0.064 -18.518 1.00 89.00 468 LEU A C 1
ATOM 3874 O O . LEU A 1 468 ? 5.857 -0.239 -18.356 1.00 89.00 468 LEU A O 1
ATOM 3878 N N . ASP A 1 469 ? 4.000 -0.160 -19.634 1.00 91.81 469 ASP A N 1
ATOM 3879 C CA . ASP A 1 469 ? 4.585 -0.747 -20.827 1.00 91.81 469 ASP A CA 1
ATOM 3880 C C . ASP A 1 469 ? 4.902 0.376 -21.816 1.00 91.81 469 ASP A C 1
ATOM 3882 O O . ASP A 1 469 ? 4.018 1.129 -22.231 1.00 91.81 469 ASP A O 1
ATOM 3886 N N . LEU A 1 470 ? 6.178 0.488 -22.176 1.00 92.62 470 LEU A N 1
ATOM 3887 C CA . LEU A 1 470 ? 6.694 1.423 -23.167 1.00 92.62 470 LEU A CA 1
ATOM 3888 C C . LEU A 1 470 ? 7.189 0.623 -24.365 1.00 92.62 470 LEU A C 1
ATOM 3890 O O . LEU A 1 470 ? 8.025 -0.267 -24.207 1.00 92.62 470 LEU A O 1
ATOM 3894 N N . ARG A 1 471 ? 6.704 0.934 -25.565 1.00 95.69 471 ARG A N 1
ATOM 3895 C CA . ARG A 1 471 ? 7.176 0.310 -26.805 1.00 95.69 471 ARG A CA 1
ATOM 3896 C C . ARG A 1 471 ? 7.475 1.369 -27.854 1.00 95.69 471 ARG A C 1
ATOM 3898 O O . ARG A 1 471 ? 6.571 2.059 -28.308 1.00 95.69 471 ARG A O 1
ATOM 3905 N N . PHE A 1 472 ? 8.733 1.448 -28.261 1.00 95.31 472 PHE A N 1
ATOM 3906 C CA . PHE A 1 472 ? 9.190 2.234 -29.399 1.00 95.31 472 PHE A CA 1
ATOM 3907 C C . PHE A 1 472 ? 9.199 1.339 -30.636 1.00 95.31 472 PHE A C 1
ATOM 3909 O O . PHE A 1 472 ? 9.778 0.250 -30.603 1.00 95.31 472 PHE A O 1
ATOM 3916 N N . ALA A 1 473 ? 8.566 1.783 -31.715 1.00 96.81 473 ALA A N 1
ATOM 3917 C CA . ALA A 1 473 ? 8.470 1.045 -32.967 1.00 96.81 473 ALA A CA 1
ATOM 3918 C C . 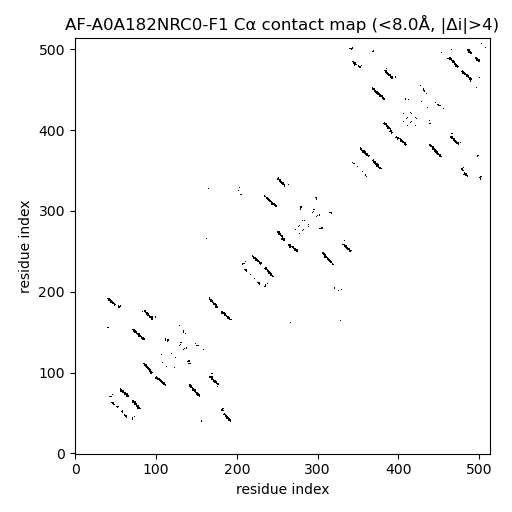ALA A 1 473 ? 8.730 1.946 -34.182 1.00 96.81 473 ALA A C 1
ATOM 3920 O O . ALA A 1 473 ? 8.518 3.156 -34.133 1.00 96.81 473 ALA A O 1
ATOM 3921 N N . THR A 1 474 ? 9.196 1.356 -35.279 1.00 96.25 474 THR A N 1
ATOM 3922 C CA . THR A 1 474 ? 9.373 2.045 -36.566 1.00 96.25 474 THR A CA 1
ATOM 3923 C C . THR A 1 474 ? 8.032 2.238 -37.282 1.00 96.25 474 THR A C 1
ATOM 3925 O O . THR A 1 474 ? 7.009 1.693 -36.869 1.00 96.25 474 THR A O 1
ATOM 3928 N N . HIS A 1 475 ? 8.032 2.946 -38.417 1.00 94.00 475 HIS A N 1
ATOM 3929 C CA . HIS A 1 475 ? 6.849 3.063 -39.285 1.00 94.00 475 HIS A CA 1
ATOM 3930 C C . HIS A 1 475 ? 6.315 1.697 -39.757 1.00 94.00 475 HIS A C 1
ATOM 3932 O O . HIS A 1 475 ? 5.114 1.516 -39.922 1.00 94.00 475 HIS A O 1
ATOM 3938 N N . ALA A 1 476 ? 7.198 0.707 -39.920 1.00 95.25 476 ALA A N 1
ATOM 3939 C CA . ALA A 1 476 ? 6.831 -0.667 -40.261 1.00 95.25 476 ALA A CA 1
ATOM 3940 C C . ALA A 1 476 ? 6.382 -1.500 -39.038 1.00 95.25 476 ALA A C 1
ATOM 3942 O O . ALA A 1 476 ? 6.295 -2.721 -39.128 1.00 95.25 476 ALA A O 1
ATOM 3943 N N . ASN A 1 477 ? 6.127 -0.861 -37.886 1.00 95.62 477 ASN A N 1
ATOM 3944 C CA . ASN A 1 477 ? 5.761 -1.497 -36.615 1.00 95.62 477 ASN A CA 1
ATOM 3945 C C . ASN A 1 477 ? 6.817 -2.497 -36.090 1.00 95.62 477 ASN A C 1
ATOM 3947 O O . ASN A 1 477 ? 6.509 -3.398 -35.305 1.00 95.62 477 ASN A O 1
ATOM 3951 N N . VAL A 1 478 ? 8.082 -2.332 -36.494 1.00 95.75 478 VAL A N 1
ATOM 3952 C CA . VAL A 1 478 ? 9.207 -3.122 -35.972 1.00 95.75 478 VAL A CA 1
ATOM 3953 C C . VAL A 1 478 ? 9.630 -2.532 -34.632 1.00 95.75 478 VAL A C 1
ATOM 3955 O O . VAL A 1 478 ? 9.914 -1.340 -34.547 1.00 95.75 478 VAL A O 1
ATOM 3958 N N . THR A 1 479 ? 9.653 -3.346 -33.576 1.00 96.25 479 THR A N 1
ATOM 3959 C CA . THR A 1 479 ? 10.020 -2.895 -32.226 1.00 96.25 479 THR A CA 1
ATOM 3960 C C . THR A 1 479 ? 11.503 -2.530 -32.166 1.00 96.25 479 THR A C 1
ATOM 3962 O O . THR A 1 479 ? 12.355 -3.368 -32.443 1.00 96.25 479 THR A O 1
ATOM 3965 N N . LEU A 1 480 ? 11.795 -1.294 -31.762 1.00 95.44 480 LEU A N 1
ATOM 3966 C CA . LEU A 1 480 ? 13.141 -0.816 -31.441 1.00 95.44 480 LEU A CA 1
ATOM 3967 C C . LEU A 1 480 ? 13.459 -0.997 -29.957 1.00 95.44 480 LEU A C 1
ATOM 3969 O O . LEU A 1 480 ? 14.603 -1.222 -29.597 1.00 95.44 480 LEU A O 1
ATOM 3973 N N . LEU A 1 481 ? 12.473 -0.873 -29.074 1.00 95.88 481 LEU A N 1
ATOM 3974 C CA . LEU A 1 481 ? 12.654 -1.076 -27.639 1.00 95.88 481 LEU A CA 1
ATOM 3975 C C . LEU A 1 481 ? 11.297 -1.351 -27.003 1.00 95.88 481 LEU A C 1
ATOM 3977 O O . LEU A 1 481 ? 10.359 -0.591 -27.232 1.00 95.88 481 LEU A O 1
ATOM 3981 N N . SER A 1 482 ? 11.199 -2.382 -26.168 1.00 94.75 482 SER A N 1
ATOM 3982 C CA . SER A 1 482 ? 10.044 -2.604 -25.307 1.00 94.75 482 SER A CA 1
ATOM 3983 C C . SER A 1 482 ? 10.468 -2.795 -23.853 1.00 94.75 482 SER A C 1
ATOM 3985 O O . SER A 1 482 ? 11.267 -3.670 -23.518 1.00 94.75 482 SER A O 1
ATOM 3987 N N . VAL A 1 483 ? 9.953 -1.940 -22.975 1.00 91.94 483 VAL A N 1
ATOM 3988 C CA . VAL A 1 483 ? 10.277 -1.931 -21.548 1.00 91.94 483 VAL A CA 1
ATOM 3989 C C . VAL A 1 483 ? 8.994 -2.048 -20.749 1.00 91.94 483 VAL A C 1
ATOM 3991 O O . VAL A 1 483 ? 8.057 -1.284 -20.964 1.00 91.94 483 VAL A O 1
ATOM 3994 N N . GLN A 1 484 ? 8.988 -2.963 -19.785 1.00 91.75 484 GLN A N 1
ATOM 3995 C CA . GLN A 1 484 ? 7.980 -3.022 -18.737 1.00 91.75 484 GLN A CA 1
ATOM 3996 C C . GLN A 1 484 ? 8.584 -2.507 -17.433 1.00 91.75 484 GLN A C 1
ATOM 3998 O O . GLN A 1 484 ? 9.558 -3.062 -16.903 1.00 91.75 484 GLN A O 1
ATOM 4003 N N . LEU A 1 485 ? 7.997 -1.429 -16.928 1.00 87.50 485 LEU A N 1
ATOM 4004 C CA . LEU A 1 485 ? 8.336 -0.812 -15.657 1.00 87.50 485 LEU A CA 1
ATOM 4005 C C . LEU A 1 485 ? 7.244 -1.135 -14.653 1.00 87.50 485 LEU A C 1
ATOM 4007 O O . LEU A 1 485 ? 6.088 -0.778 -14.837 1.00 87.50 485 LEU A O 1
ATOM 4011 N N . TYR A 1 486 ? 7.622 -1.775 -13.561 1.00 84.62 486 TYR A N 1
ATOM 4012 C CA . TYR A 1 486 ? 6.721 -2.021 -12.450 1.00 84.62 486 TYR A CA 1
ATOM 4013 C C . TYR A 1 486 ? 6.940 -0.914 -11.417 1.00 84.62 486 TYR A C 1
ATOM 4015 O O . TYR A 1 486 ? 8.090 -0.598 -11.128 1.00 84.62 486 TYR A O 1
ATOM 4023 N N . PHE A 1 487 ? 5.887 -0.305 -10.859 1.00 79.81 487 PHE A N 1
ATOM 4024 C CA . PHE A 1 487 ? 5.976 0.692 -9.772 1.00 79.81 487 PHE A CA 1
ATOM 4025 C C . PHE A 1 487 ? 4.740 0.761 -8.880 1.00 79.81 487 PHE A C 1
ATOM 4027 O O . PHE A 1 487 ? 3.626 0.518 -9.310 1.00 79.81 487 PHE A O 1
ATOM 4034 N N . TYR A 1 488 ? 4.951 1.068 -7.606 1.00 78.88 488 TYR A N 1
ATOM 4035 C CA . TYR A 1 488 ? 3.973 1.093 -6.535 1.00 78.88 488 TYR A CA 1
ATOM 4036 C C . TYR A 1 488 ? 3.834 2.536 -6.103 1.00 78.88 488 TYR A C 1
ATOM 4038 O O . TYR A 1 488 ? 4.821 3.193 -5.753 1.00 78.88 488 TYR A O 1
ATOM 4046 N N . ALA A 1 489 ? 2.600 3.017 -6.116 1.00 72.75 489 ALA A N 1
ATOM 4047 C CA . ALA A 1 489 ? 2.263 4.317 -5.576 1.00 72.75 489 ALA A CA 1
ATOM 4048 C C . ALA A 1 489 ? 1.727 4.136 -4.153 1.00 72.75 489 ALA A C 1
ATOM 4050 O O . ALA A 1 489 ? 0.783 3.375 -3.924 1.00 72.75 489 ALA A O 1
ATOM 4051 N N . ARG A 1 490 ? 2.299 4.859 -3.182 1.00 67.19 490 ARG A N 1
ATOM 4052 C CA . ARG A 1 490 ? 1.785 4.919 -1.808 1.00 67.19 490 ARG A CA 1
ATOM 4053 C C . ARG A 1 490 ? 1.355 6.335 -1.468 1.00 67.19 490 ARG A C 1
ATOM 4055 O O . ARG A 1 490 ? 2.160 7.258 -1.514 1.00 67.19 490 ARG A O 1
ATOM 4062 N N . ARG A 1 491 ? 0.119 6.489 -0.999 1.00 48.31 491 ARG A N 1
ATOM 4063 C CA . ARG A 1 491 ? -0.344 7.755 -0.426 1.00 48.31 491 ARG A CA 1
ATOM 4064 C C . ARG A 1 491 ? 0.213 7.890 0.997 1.00 48.31 491 ARG A C 1
ATOM 4066 O O . ARG A 1 491 ? -0.226 7.187 1.907 1.00 48.31 491 ARG A O 1
ATOM 4073 N N . ARG A 1 492 ? 1.230 8.730 1.181 1.00 44.06 492 ARG A N 1
ATOM 4074 C CA . ARG A 1 492 ? 1.434 9.469 2.438 1.00 44.06 492 ARG A CA 1
ATOM 4075 C C . ARG A 1 492 ? 0.832 10.865 2.214 1.00 44.06 492 ARG A C 1
ATOM 4077 O O . ARG A 1 492 ? 0.203 11.080 1.183 1.00 44.06 492 ARG A O 1
ATOM 4084 N N . GLU A 1 493 ? 0.989 11.813 3.132 1.00 31.19 493 GLU A N 1
ATOM 4085 C CA . GLU A 1 493 ? 0.605 13.223 2.894 1.00 31.19 493 GLU A CA 1
ATOM 4086 C C . GLU A 1 493 ? 1.184 13.784 1.563 1.00 31.19 493 GLU A C 1
ATOM 4088 O O . GLU A 1 493 ? 0.632 14.727 1.004 1.00 31.19 493 GLU A O 1
ATOM 4093 N N . PHE A 1 494 ? 2.207 13.111 1.004 1.00 35.66 494 PHE A N 1
ATOM 4094 C CA . PHE A 1 494 ? 2.730 13.211 -0.368 1.00 35.66 494 PHE A CA 1
ATOM 4095 C C . PHE A 1 494 ? 2.743 11.822 -1.073 1.00 35.66 494 PHE A C 1
ATOM 4097 O O . PHE A 1 494 ? 2.708 10.775 -0.409 1.00 35.66 494 PHE A O 1
ATOM 4104 N N . LEU A 1 495 ? 2.745 11.784 -2.411 1.00 32.22 495 LEU A N 1
ATOM 4105 C CA . LEU A 1 495 ? 2.555 10.582 -3.241 1.00 32.22 495 LEU A CA 1
ATOM 4106 C C . LEU A 1 495 ? 3.883 9.848 -3.479 1.00 32.22 495 LEU A C 1
ATOM 4108 O O . LEU A 1 495 ? 4.510 9.968 -4.516 1.00 32.22 495 LEU A O 1
ATOM 4112 N N . VAL A 1 496 ? 4.310 8.988 -2.560 1.00 41.62 496 VAL A N 1
ATOM 4113 C CA . VAL A 1 496 ? 5.595 8.291 -2.725 1.00 41.62 496 VAL A CA 1
ATOM 4114 C C . VAL A 1 496 ? 5.499 7.217 -3.817 1.00 41.62 496 VAL A C 1
ATOM 4116 O O . VAL A 1 496 ? 4.854 6.183 -3.615 1.00 41.62 496 VAL A O 1
ATOM 4119 N N . LEU A 1 497 ? 6.193 7.420 -4.940 1.00 41.34 497 LEU A N 1
ATOM 4120 C CA . LEU A 1 497 ? 6.408 6.395 -5.966 1.00 41.34 497 LEU A CA 1
ATOM 4121 C C . LEU A 1 497 ? 7.675 5.601 -5.704 1.00 41.34 497 LEU A C 1
ATOM 4123 O O . LEU A 1 497 ? 8.752 6.147 -5.467 1.00 41.34 497 LEU A O 1
ATOM 4127 N N . LYS A 1 498 ? 7.551 4.279 -5.782 1.00 50.22 498 LYS A N 1
ATOM 4128 C CA . LYS A 1 498 ? 8.683 3.356 -5.733 1.00 50.22 498 LYS A CA 1
ATOM 4129 C C . LYS A 1 498 ? 8.552 2.349 -6.856 1.00 50.22 498 LYS A C 1
ATOM 4131 O O . LYS A 1 498 ? 7.489 1.777 -7.027 1.00 50.22 498 LYS A O 1
ATOM 4136 N N . ILE A 1 499 ? 9.621 2.087 -7.597 1.00 49.22 499 ILE A N 1
ATOM 4137 C CA . ILE A 1 499 ? 9.633 1.021 -8.608 1.00 49.22 499 ILE A CA 1
ATOM 4138 C C . ILE A 1 499 ? 9.305 -0.321 -7.926 1.00 49.22 499 ILE A C 1
ATOM 4140 O O . ILE A 1 499 ? 9.882 -0.647 -6.887 1.00 49.22 499 ILE A O 1
ATOM 4144 N N . ILE A 1 500 ? 8.340 -1.059 -8.486 1.00 44.47 500 ILE A N 1
ATOM 4145 C CA . ILE A 1 500 ? 7.772 -2.271 -7.929 1.00 44.47 500 ILE A CA 1
ATOM 4146 C C . ILE A 1 500 ? 8.790 -3.358 -8.108 1.00 44.47 500 ILE A C 1
ATOM 4148 O O . ILE A 1 500 ? 9.287 -3.611 -9.209 1.00 44.47 500 ILE A O 1
ATOM 4152 N N . PRO A 1 501 ? 9.041 -4.051 -7.015 1.00 41.53 501 PRO A N 1
ATOM 4153 C CA . PRO A 1 501 ? 10.028 -5.081 -6.970 1.00 41.53 501 PRO A CA 1
ATOM 4154 C C . PRO A 1 501 ? 9.626 -6.419 -7.613 1.00 41.53 501 PRO A C 1
ATOM 4156 O O . PRO A 1 501 ? 10.381 -7.377 -7.512 1.00 41.53 501 PRO A O 1
ATOM 4159 N N . ASN A 1 502 ? 8.447 -6.593 -8.220 1.00 48.16 502 ASN A N 1
ATOM 4160 C CA . ASN A 1 502 ? 7.992 -7.958 -8.493 1.00 48.16 502 ASN A CA 1
ATOM 4161 C C . ASN A 1 502 ? 6.843 -8.154 -9.506 1.00 48.16 502 ASN A C 1
ATOM 4163 O O . ASN A 1 502 ? 5.780 -7.553 -9.373 1.00 48.16 502 ASN A O 1
ATOM 4167 N N . MET A 1 503 ? 7.026 -9.127 -10.412 1.00 36.53 503 MET A N 1
ATOM 4168 C CA . MET A 1 503 ? 5.981 -9.931 -11.071 1.00 36.53 503 MET A CA 1
ATOM 4169 C C . MET A 1 503 ? 6.508 -11.347 -11.351 1.00 36.53 503 MET A C 1
ATOM 4171 O O . MET A 1 503 ? 7.679 -11.525 -11.697 1.00 36.53 503 MET A O 1
ATOM 4175 N N . THR A 1 504 ? 5.650 -12.363 -11.231 1.00 37.94 504 THR A N 1
ATOM 4176 C CA . THR A 1 504 ? 6.008 -13.770 -11.503 1.00 37.94 504 THR A CA 1
ATOM 4177 C C . THR A 1 504 ? 5.854 -14.125 -12.995 1.00 37.94 504 THR A C 1
ATOM 4179 O O . THR A 1 504 ? 4.950 -13.624 -13.662 1.00 37.94 504 THR A O 1
ATOM 4182 N N . LYS A 1 505 ? 6.683 -15.033 -13.552 1.00 37.34 505 LYS A N 1
ATOM 4183 C CA . LYS A 1 505 ? 6.566 -15.492 -14.964 1.00 37.34 505 LYS A CA 1
ATOM 4184 C C . LYS A 1 505 ? 5.182 -16.051 -15.318 1.00 37.34 505 LYS A C 1
ATOM 4186 O O . LYS A 1 505 ? 4.782 -15.965 -16.474 1.00 37.34 505 LYS A O 1
ATOM 4191 N N . ALA A 1 506 ? 4.458 -16.612 -14.347 1.00 37.28 506 ALA A N 1
ATOM 4192 C CA . ALA A 1 506 ? 3.116 -17.161 -14.543 1.00 37.28 506 ALA A CA 1
ATOM 4193 C C . ALA A 1 506 ? 2.058 -16.076 -14.808 1.00 37.28 506 ALA A C 1
ATOM 4195 O O . ALA A 1 506 ? 1.096 -16.329 -15.526 1.00 37.28 506 ALA A O 1
ATOM 4196 N N . GLU A 1 507 ? 2.244 -14.868 -14.275 1.00 42.84 507 GLU A N 1
ATOM 4197 C CA . GLU A 1 507 ? 1.388 -13.718 -14.581 1.00 42.84 507 GLU A CA 1
ATOM 4198 C C . GLU A 1 507 ? 1.752 -13.110 -15.949 1.00 42.84 507 GLU A C 1
ATOM 4200 O O . GLU A 1 507 ? 0.862 -12.758 -16.714 1.00 42.84 507 GLU A O 1
ATOM 4205 N N . ILE A 1 508 ? 3.040 -13.107 -16.317 1.00 38.94 508 ILE A N 1
ATOM 4206 C CA . ILE A 1 508 ? 3.525 -12.650 -17.636 1.00 38.94 508 ILE A CA 1
ATOM 4207 C C . ILE A 1 508 ? 3.058 -13.581 -18.772 1.00 38.94 508 ILE A C 1
ATOM 4209 O O . ILE A 1 508 ? 2.728 -13.115 -19.858 1.00 38.94 508 ILE A O 1
ATOM 4213 N N . TYR A 1 509 ? 3.013 -14.899 -18.541 1.00 34.72 509 TYR A N 1
ATOM 4214 C CA . TYR A 1 509 ? 2.529 -15.864 -19.539 1.00 34.72 509 TYR A CA 1
ATOM 4215 C C . TYR A 1 509 ? 1.002 -15.884 -19.665 1.00 34.72 509 TYR A C 1
ATOM 4217 O O . TYR A 1 509 ? 0.490 -16.154 -20.749 1.00 34.72 509 TYR A O 1
ATOM 4225 N N . ARG A 1 510 ? 0.272 -15.590 -18.581 1.00 36.41 510 ARG A N 1
ATOM 4226 C CA . ARG A 1 510 ? -1.195 -15.536 -18.601 1.00 36.41 510 ARG A CA 1
ATOM 4227 C C . ARG A 1 510 ? -1.706 -14.294 -19.343 1.00 36.41 510 ARG A C 1
ATOM 4229 O O . ARG A 1 510 ? -2.664 -14.432 -20.087 1.00 36.41 510 ARG A O 1
ATOM 4236 N N . ASP A 1 511 ? -1.004 -13.161 -19.243 1.00 39.47 511 ASP A N 1
ATOM 4237 C CA . ASP A 1 511 ? -1.275 -11.946 -20.037 1.00 39.47 511 ASP A CA 1
ATOM 4238 C C . ASP A 1 511 ? -0.881 -12.074 -21.527 1.00 39.47 511 ASP A C 1
ATOM 4240 O O . ASP A 1 511 ? -1.316 -11.268 -22.336 1.00 39.47 511 ASP A O 1
ATOM 4244 N N . ARG A 1 512 ? -0.056 -13.062 -21.920 1.00 41.22 512 ARG A N 1
ATOM 4245 C CA . ARG A 1 512 ? 0.294 -13.316 -23.338 1.00 41.22 512 ARG A CA 1
ATOM 4246 C C . ARG A 1 512 ? -0.690 -14.241 -24.067 1.00 41.22 512 ARG A C 1
ATOM 4248 O O . ARG A 1 512 ? -0.595 -14.358 -25.284 1.00 41.22 512 ARG A O 1
ATOM 4255 N N . MET A 1 513 ? -1.569 -14.941 -23.344 1.00 32.78 513 MET A N 1
ATOM 4256 C CA . MET A 1 513 ? -2.533 -15.905 -23.910 1.00 32.78 513 MET A CA 1
ATOM 4257 C C . MET A 1 513 ? -3.981 -15.386 -23.948 1.00 32.78 513 MET A C 1
ATOM 4259 O O . MET A 1 513 ? -4.875 -16.121 -24.366 1.00 32.78 513 MET A O 1
ATOM 4263 N N . THR A 1 514 ? -4.211 -14.143 -23.528 1.00 34.62 514 THR A N 1
ATOM 4264 C CA . THR A 1 514 ? -5.463 -13.386 -23.697 1.00 34.62 514 THR A CA 1
ATOM 4265 C C . THR A 1 514 ? -5.166 -12.140 -24.496 1.00 34.62 514 THR A C 1
ATOM 4267 O O . THR A 1 514 ? -5.956 -11.830 -25.410 1.00 34.62 514 THR A O 1
#

Solvent-accessible surface area (backbone atoms only — not comparable to full-atom values): 30319 Å² total; per-residue (Å²): 142,90,77,72,64,67,63,56,53,54,54,53,52,54,54,56,62,68,72,73,74,87,89,78,78,93,74,80,82,80,75,73,88,71,85,68,81,70,89,70,68,78,44,61,78,47,59,40,76,52,78,78,82,36,90,63,26,48,71,81,43,79,42,62,46,83,45,89,100,48,75,41,29,38,42,34,31,41,38,25,74,54,77,39,72,49,37,37,35,35,40,37,27,22,37,48,78,94,56,77,39,85,44,101,41,81,46,76,44,57,48,32,61,39,62,72,68,56,71,95,40,75,70,58,50,54,52,46,56,50,36,47,76,55,41,46,90,77,57,56,65,60,72,45,50,66,44,70,48,77,46,72,36,60,81,60,71,88,82,49,68,87,83,63,76,71,42,41,34,38,41,37,40,37,34,24,36,87,86,67,48,50,54,46,37,40,39,31,40,31,42,23,77,66,85,87,79,83,92,64,92,62,93,70,84,82,79,70,87,78,67,80,88,72,80,77,82,51,94,72,40,50,70,80,44,75,45,58,46,83,45,88,100,47,73,39,30,39,41,34,31,39,36,22,72,55,76,38,72,60,38,32,40,34,40,37,31,23,38,46,80,93,56,77,39,86,45,101,41,79,45,76,42,54,47,30,56,40,61,72,48,74,67,96,41,73,68,59,50,54,54,46,54,48,38,44,75,56,36,53,87,74,58,50,61,57,68,44,49,65,45,71,47,79,43,67,37,63,81,56,69,88,78,48,68,92,81,64,76,91,76,55,71,48,77,49,75,46,81,41,66,66,48,53,38,72,53,78,75,82,35,93,63,25,47,79,79,39,69,45,65,49,81,44,86,101,49,68,43,30,44,37,39,25,37,37,26,70,59,76,39,74,48,36,34,40,37,41,38,34,21,37,46,80,94,55,77,38,84,44,102,45,75,48,74,42,49,52,30,56,38,60,76,53,74,61,93,44,71,70,58,50,53,54,48,55,46,42,43,72,50,41,54,92,70,69,58,66,59,69,46,50,64,44,71,53,74,46,77,29,58,72,58,54,84,73,50,64,91,82,64,67,67,45,44,34,39,38,38,40,35,35,19,37,86,86,67,47,51,55,44,37,39,40,41,34,30,30,36,40,76,57,106,56,67,49,61,43,75,30,50,68,84,57,72,71,60,59,53,55,67,71,77,109

pLDDT: mean 79.9, std 17.72, range [31.0, 97.06]